Protein AF-A0A847FFH9-F1 (afdb_monomer)

Structure (mmCIF, N/CA/C/O backbone):
data_AF-A0A847FFH9-F1
#
_entry.id   AF-A0A847FFH9-F1
#
loop_
_atom_site.group_PDB
_atom_site.id
_atom_site.type_symbol
_atom_site.label_atom_id
_atom_site.label_alt_id
_atom_site.label_comp_id
_atom_site.label_asym_id
_atom_site.label_entity_id
_atom_site.label_seq_id
_atom_site.pdbx_PDB_ins_code
_atom_site.Cartn_x
_atom_site.Cartn_y
_atom_site.Cartn_z
_atom_site.occupancy
_atom_site.B_iso_or_equiv
_atom_site.auth_seq_id
_atom_site.auth_comp_id
_atom_site.auth_asym_id
_atom_site.auth_atom_id
_atom_site.pdbx_PDB_model_num
ATOM 1 N N . MET A 1 1 ? -15.392 12.540 -1.555 1.00 46.72 1 MET A N 1
ATOM 2 C CA . MET A 1 1 ? -16.182 12.536 -2.808 1.00 46.72 1 MET A CA 1
ATOM 3 C C . MET A 1 1 ? -17.490 11.805 -2.536 1.00 46.72 1 MET A C 1
ATOM 5 O O . MET A 1 1 ? -17.449 10.811 -1.827 1.00 46.72 1 MET A O 1
ATOM 9 N N . LYS A 1 2 ? -18.635 12.327 -2.992 1.00 54.41 2 LYS A N 1
ATOM 10 C CA . LYS A 1 2 ? -19.967 11.753 -2.726 1.00 54.41 2 LYS A CA 1
ATOM 11 C C . LYS A 1 2 ? -20.401 10.915 -3.940 1.00 54.41 2 LYS A C 1
ATOM 13 O O . LYS A 1 2 ? -20.231 11.375 -5.074 1.00 54.41 2 LYS A O 1
ATOM 18 N N . TYR A 1 3 ? -20.910 9.707 -3.697 1.00 59.00 3 TYR A N 1
ATOM 19 C CA . TYR A 1 3 ? -21.548 8.865 -4.717 1.00 59.00 3 TYR A CA 1
ATOM 20 C C . TYR A 1 3 ? -22.701 9.639 -5.375 1.00 59.00 3 TYR A C 1
ATOM 22 O O . TYR A 1 3 ? -23.452 10.328 -4.682 1.00 59.00 3 TYR A O 1
ATOM 30 N N . GLU A 1 4 ? -22.813 9.562 -6.700 1.00 59.12 4 GLU A N 1
ATOM 31 C CA . GLU A 1 4 ? -23.910 10.160 -7.466 1.00 59.12 4 GLU A CA 1
ATOM 32 C C . GLU A 1 4 ? -24.706 9.021 -8.093 1.00 59.12 4 GLU A C 1
ATOM 34 O O . GLU A 1 4 ? -24.249 8.409 -9.050 1.00 59.12 4 GLU A O 1
ATOM 39 N N . HIS A 1 5 ? -25.898 8.736 -7.566 1.00 58.25 5 HIS A N 1
ATOM 40 C CA . HIS A 1 5 ? -26.776 7.752 -8.187 1.00 58.25 5 HIS A CA 1
ATOM 41 C C . HIS A 1 5 ? -27.402 8.353 -9.450 1.00 58.25 5 HIS A C 1
ATOM 43 O O . HIS A 1 5 ? -28.492 8.920 -9.413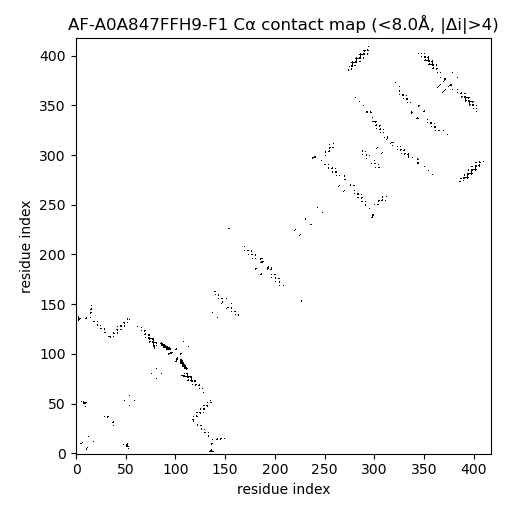 1.00 58.25 5 HIS A O 1
ATOM 49 N N . LYS A 1 6 ? -26.721 8.234 -10.587 1.00 61.19 6 LYS A N 1
ATOM 50 C CA . LYS A 1 6 ? -27.318 8.498 -11.900 1.00 61.19 6 LYS A CA 1
ATOM 51 C C . LYS A 1 6 ? -27.700 7.146 -12.468 1.00 61.19 6 LYS A C 1
ATOM 53 O O . LYS A 1 6 ? -26.821 6.320 -12.629 1.00 61.19 6 LYS A O 1
ATOM 58 N N . GLY A 1 7 ? -28.981 6.877 -12.710 1.00 62.38 7 GLY A N 1
ATOM 59 C CA . GLY A 1 7 ? -29.509 5.552 -13.084 1.00 62.38 7 GLY A CA 1
ATOM 60 C C . GLY A 1 7 ? -29.063 4.991 -14.448 1.00 62.38 7 GLY A C 1
ATOM 61 O O . GLY A 1 7 ? -29.891 4.408 -15.147 1.00 62.38 7 GLY A O 1
ATOM 62 N N . THR A 1 8 ? -27.795 5.169 -14.833 1.00 75.75 8 THR A N 1
ATOM 63 C CA . THR A 1 8 ? -27.186 4.685 -16.075 1.00 75.75 8 THR A CA 1
ATOM 64 C C . THR A 1 8 ? -26.991 3.170 -16.050 1.00 75.75 8 THR A C 1
ATOM 66 O O . THR A 1 8 ? -26.999 2.542 -14.987 1.00 75.75 8 THR A O 1
ATOM 69 N N . VAL A 1 9 ? -26.782 2.581 -17.231 1.00 74.06 9 VAL A N 1
ATOM 70 C CA . VAL A 1 9 ? -26.577 1.133 -17.426 1.00 74.06 9 VAL A CA 1
ATOM 71 C C . VAL A 1 9 ? -25.472 0.596 -16.512 1.00 74.06 9 VAL A C 1
ATOM 73 O O . VAL A 1 9 ? -25.640 -0.442 -15.878 1.00 74.06 9 VAL A O 1
ATOM 76 N N . ILE A 1 10 ? -24.386 1.355 -16.347 1.00 77.62 10 ILE A N 1
ATOM 77 C CA . ILE A 1 10 ? -23.285 0.969 -15.461 1.00 77.62 10 ILE A CA 1
ATOM 78 C C . ILE A 1 10 ? -23.703 1.017 -13.999 1.00 77.62 10 ILE A C 1
ATOM 80 O O . ILE A 1 10 ? -23.357 0.115 -13.251 1.00 77.62 10 ILE A O 1
ATOM 84 N N . HIS A 1 11 ? -24.483 2.002 -13.556 1.00 77.38 11 HIS A N 1
ATOM 85 C CA . HIS A 1 11 ? -24.909 2.056 -12.155 1.00 77.38 11 HIS A CA 1
ATOM 86 C C . HIS A 1 11 ? -25.821 0.881 -11.781 1.00 77.38 11 HIS A C 1
ATOM 88 O O . HIS A 1 11 ? -25.720 0.398 -10.657 1.00 77.38 11 HIS A O 1
ATOM 94 N N . ARG A 1 12 ? -26.608 0.362 -12.735 1.00 76.94 12 ARG A N 1
ATOM 95 C CA . ARG A 1 12 ? -27.497 -0.799 -12.548 1.00 76.94 12 ARG A CA 1
ATOM 96 C C . ARG A 1 12 ? -26.773 -2.142 -12.464 1.00 76.94 12 ARG A C 1
ATOM 98 O O . ARG A 1 12 ? -27.347 -3.091 -11.941 1.00 76.94 12 ARG A O 1
ATOM 105 N N . LEU A 1 13 ? -25.540 -2.238 -12.968 1.00 81.38 13 LEU A N 1
ATOM 106 C CA . LEU A 1 13 ? -24.780 -3.483 -12.881 1.00 81.38 13 LEU A CA 1
ATOM 107 C C . LEU A 1 13 ? -24.490 -3.852 -11.417 1.00 81.38 13 LEU A C 1
ATOM 109 O O . LEU A 1 13 ? -24.168 -2.962 -10.613 1.00 81.38 13 LEU A O 1
ATOM 113 N N . PRO A 1 14 ? -24.548 -5.152 -11.081 1.00 81.25 14 PRO A N 1
ATOM 114 C CA . PRO A 1 14 ? -24.246 -5.626 -9.741 1.00 81.25 14 PRO A CA 1
ATOM 115 C C . PRO A 1 14 ? -22.791 -5.269 -9.360 1.00 81.25 14 PRO A C 1
ATOM 117 O O . PRO A 1 14 ? -21.891 -5.319 -10.212 1.00 81.25 14 PRO A O 1
ATOM 120 N N . PRO A 1 15 ? -22.540 -4.836 -8.110 1.00 80.88 15 PRO A N 1
ATOM 121 C CA . PRO A 1 15 ? -21.226 -4.367 -7.658 1.00 80.88 15 PRO A CA 1
ATOM 122 C C . PRO A 1 15 ? -20.121 -5.422 -7.810 1.00 80.88 15 PRO A C 1
ATOM 124 O O . PRO A 1 15 ? -18.968 -5.068 -8.045 1.00 80.88 15 PRO A O 1
ATOM 127 N N . GLU A 1 16 ? -20.468 -6.704 -7.747 1.00 80.50 16 GLU A N 1
ATOM 128 C CA . GLU A 1 16 ? -19.567 -7.842 -7.916 1.00 80.50 16 GLU A CA 1
ATOM 129 C C . GLU A 1 16 ? -18.923 -7.847 -9.308 1.00 80.50 16 GLU A C 1
ATOM 131 O O . GLU A 1 16 ? -17.707 -7.990 -9.422 1.00 80.50 16 GLU A O 1
ATOM 136 N N . ILE A 1 17 ? -19.712 -7.607 -10.363 1.00 84.88 17 ILE A N 1
ATOM 137 C CA . ILE A 1 17 ? -19.217 -7.568 -11.749 1.00 84.88 17 ILE A CA 1
ATOM 138 C C . ILE A 1 17 ? -18.277 -6.378 -11.947 1.00 84.88 17 ILE A C 1
ATOM 140 O O . ILE A 1 17 ? -17.248 -6.503 -12.603 1.00 84.88 17 ILE A O 1
ATOM 144 N N . LYS A 1 18 ? -18.585 -5.227 -11.343 1.00 85.69 18 LYS A N 1
ATOM 145 C CA . LYS A 1 18 ? -17.729 -4.032 -11.419 1.00 85.69 18 LYS A CA 1
ATOM 146 C C . LYS A 1 18 ? -16.387 -4.247 -10.719 1.00 85.69 18 LYS A C 1
ATOM 148 O O . LYS A 1 18 ? -15.355 -3.815 -11.228 1.00 85.69 18 LYS A O 1
ATOM 153 N N . ILE A 1 19 ? -16.394 -4.926 -9.569 1.00 83.69 19 ILE A N 1
ATOM 154 C CA . ILE A 1 19 ? -15.174 -5.295 -8.840 1.00 83.69 19 ILE A CA 1
ATOM 155 C C . ILE A 1 19 ? -14.370 -6.327 -9.639 1.00 83.69 19 ILE A C 1
ATOM 157 O O . ILE A 1 19 ? -13.166 -6.153 -9.805 1.00 83.69 19 ILE A O 1
ATOM 161 N N . ALA A 1 20 ? -15.019 -7.353 -10.194 1.00 86.38 20 ALA A N 1
ATOM 162 C CA . ALA A 1 20 ? -14.360 -8.340 -11.047 1.00 86.38 20 ALA A CA 1
ATOM 163 C C . ALA A 1 20 ? -13.736 -7.690 -12.294 1.00 86.38 20 ALA A C 1
ATOM 165 O O . ALA A 1 20 ? -12.574 -7.945 -12.603 1.00 86.38 20 ALA A O 1
ATOM 166 N N . TYR A 1 21 ? -14.462 -6.781 -12.952 1.00 89.31 21 TYR A N 1
ATOM 167 C CA . TYR A 1 21 ? -13.961 -5.977 -14.069 1.00 89.31 21 TYR A CA 1
ATOM 168 C C . TYR A 1 21 ? -12.735 -5.148 -13.667 1.00 89.31 21 TYR A C 1
ATOM 170 O O . TYR A 1 21 ? -11.723 -5.165 -14.362 1.00 89.31 21 TYR A O 1
ATOM 178 N N . SER A 1 22 ? -12.787 -4.473 -12.515 1.00 88.00 22 SER A N 1
ATOM 179 C CA . SER A 1 22 ? -11.640 -3.738 -11.980 1.00 88.00 22 SER A CA 1
ATOM 180 C C . SER A 1 22 ? -10.420 -4.625 -11.793 1.00 88.00 22 SER A C 1
ATOM 182 O O . SER A 1 22 ? -9.322 -4.236 -12.180 1.00 88.00 22 SER A O 1
ATOM 184 N N . ILE A 1 23 ? -10.598 -5.790 -11.173 1.00 86.75 23 ILE A N 1
ATOM 185 C CA . ILE A 1 23 ? -9.509 -6.736 -10.924 1.00 86.75 23 ILE A CA 1
ATOM 186 C C . ILE A 1 23 ? -8.928 -7.219 -12.256 1.00 86.75 23 ILE A C 1
ATOM 188 O O . ILE A 1 23 ? -7.711 -7.205 -12.424 1.00 86.75 23 ILE A O 1
ATOM 192 N N . ALA A 1 24 ? -9.780 -7.559 -13.226 1.00 89.31 24 ALA A N 1
ATOM 193 C CA . ALA A 1 24 ? -9.353 -7.975 -14.557 1.00 89.31 24 ALA A CA 1
ATOM 194 C C . ALA A 1 24 ? -8.521 -6.888 -15.258 1.00 89.31 24 ALA A C 1
ATOM 196 O O . ALA A 1 24 ? -7.428 -7.172 -15.743 1.00 89.31 24 ALA A O 1
ATOM 197 N N . VAL A 1 25 ? -8.976 -5.630 -15.245 1.00 89.62 25 VAL A N 1
ATOM 198 C CA . VAL A 1 25 ? -8.216 -4.504 -15.814 1.00 89.62 25 VAL A CA 1
ATOM 199 C C . VAL A 1 25 ? -6.892 -4.303 -15.072 1.00 89.62 25 VAL A C 1
ATOM 201 O O . VAL A 1 25 ? -5.861 -4.130 -15.713 1.00 89.62 25 VAL A O 1
ATOM 204 N N . SER A 1 26 ? -6.880 -4.372 -13.736 1.00 85.94 26 SER A N 1
ATOM 205 C CA . SER A 1 26 ? -5.648 -4.251 -12.943 1.00 85.94 26 SER A CA 1
ATOM 206 C C . SER A 1 26 ? -4.620 -5.341 -13.251 1.00 85.94 26 SER A C 1
ATOM 208 O O . SER A 1 26 ? -3.426 -5.054 -13.229 1.00 85.94 26 SER A O 1
ATOM 210 N N . ILE A 1 27 ? -5.066 -6.560 -13.561 1.00 87.44 27 ILE A N 1
ATOM 211 C CA . ILE A 1 27 ? -4.196 -7.670 -13.973 1.00 87.44 27 ILE A CA 1
ATOM 212 C C . ILE A 1 27 ? -3.716 -7.487 -15.419 1.00 87.44 27 ILE A C 1
ATOM 214 O O . ILE A 1 27 ? -2.556 -7.761 -15.713 1.00 87.44 27 ILE A O 1
ATOM 218 N N . LEU A 1 28 ? -4.566 -6.980 -16.317 1.00 86.06 28 LEU A N 1
ATOM 219 C CA . LEU A 1 28 ? -4.213 -6.757 -17.723 1.00 86.06 28 LEU A CA 1
ATOM 220 C C . LEU A 1 28 ? -3.165 -5.650 -17.912 1.00 86.06 28 LEU A C 1
ATOM 222 O O . LEU A 1 28 ? -2.270 -5.806 -18.735 1.00 86.06 28 LEU A O 1
ATOM 226 N N . ILE A 1 29 ? -3.231 -4.557 -17.142 1.00 86.25 29 ILE A N 1
ATOM 227 C CA . ILE A 1 29 ? -2.310 -3.406 -17.261 1.00 86.25 29 ILE A CA 1
ATOM 228 C C . ILE A 1 29 ? -0.814 -3.805 -17.316 1.00 86.25 29 ILE A C 1
ATOM 230 O O . ILE A 1 29 ? -0.122 -3.322 -18.217 1.00 86.25 29 ILE A O 1
ATOM 234 N N . PRO A 1 30 ? -0.277 -4.635 -16.395 1.00 83.25 30 PRO A N 1
ATOM 235 C CA . PRO A 1 30 ? 1.126 -5.054 -16.439 1.00 83.25 30 PRO A CA 1
ATOM 236 C C . PRO A 1 30 ? 1.421 -6.147 -17.477 1.00 83.25 30 PRO A C 1
ATOM 238 O O . PRO A 1 30 ? 2.560 -6.241 -17.924 1.00 83.25 30 PRO A O 1
ATOM 241 N N . ILE A 1 31 ? 0.430 -6.963 -17.855 1.00 82.56 31 ILE A N 1
ATOM 242 C CA . ILE A 1 31 ? 0.604 -8.050 -18.836 1.00 82.56 31 ILE A CA 1
ATOM 243 C C . ILE A 1 31 ? 0.774 -7.481 -20.248 1.00 82.56 31 ILE A C 1
ATOM 245 O O . ILE A 1 31 ? 1.572 -7.990 -21.035 1.00 82.56 31 ILE A O 1
ATOM 249 N N . LEU A 1 32 ? 0.040 -6.414 -20.569 1.00 83.44 32 LEU A N 1
ATOM 250 C CA . LEU A 1 32 ? 0.104 -5.774 -21.877 1.00 83.44 32 LEU A CA 1
ATOM 251 C C . LEU A 1 32 ? 1.411 -4.987 -22.026 1.00 83.44 32 LEU A C 1
ATOM 253 O O . LEU A 1 32 ? 1.678 -4.018 -21.304 1.00 83.44 32 LEU A O 1
ATOM 257 N N . ASN A 1 33 ? 2.224 -5.412 -22.992 1.00 75.50 33 ASN A N 1
ATOM 258 C CA . ASN A 1 33 ? 3.529 -4.818 -23.283 1.00 75.50 33 ASN A CA 1
ATOM 259 C C . ASN A 1 33 ? 3.532 -4.010 -24.585 1.00 75.50 33 ASN A C 1
ATOM 261 O O . ASN A 1 33 ? 4.399 -3.155 -24.761 1.00 75.50 33 ASN A O 1
ATOM 265 N N . SER A 1 34 ? 2.566 -4.229 -25.486 1.00 84.12 34 SER A N 1
ATOM 266 C CA . SER A 1 34 ? 2.502 -3.463 -26.728 1.00 84.12 34 SER A CA 1
ATOM 267 C C . SER A 1 34 ? 1.751 -2.127 -26.536 1.00 84.12 34 SER A C 1
ATOM 269 O O . SER A 1 34 ? 0.703 -2.080 -25.881 1.00 84.12 34 SER A O 1
ATOM 271 N N . PRO A 1 35 ? 2.226 -1.017 -27.141 1.00 84.44 35 PRO A N 1
ATOM 272 C CA . PRO A 1 35 ? 1.537 0.276 -27.068 1.00 84.44 35 PRO A CA 1
ATOM 273 C C . PRO A 1 35 ? 0.109 0.239 -27.631 1.00 84.44 35 PRO A C 1
ATOM 275 O O . PRO A 1 35 ? -0.770 0.948 -27.146 1.00 84.44 35 PRO A O 1
ATOM 278 N N . ARG A 1 36 ? -0.128 -0.597 -28.652 1.00 89.44 36 ARG A N 1
ATOM 279 C CA . ARG A 1 36 ? -1.427 -0.726 -29.329 1.00 89.44 36 ARG A CA 1
ATOM 280 C C . ARG A 1 36 ? -2.468 -1.378 -28.419 1.00 89.44 36 ARG A C 1
ATOM 282 O O . ARG A 1 36 ? -3.571 -0.857 -28.296 1.00 89.44 36 ARG A O 1
ATOM 289 N N . GLU A 1 37 ? -2.109 -2.468 -27.743 1.00 89.12 37 GLU A N 1
ATOM 290 C CA . GLU A 1 37 ? -3.003 -3.147 -26.794 1.00 89.12 37 GLU A CA 1
ATOM 291 C C . GLU A 1 37 ? -3.334 -2.252 -25.596 1.00 89.12 37 GLU A C 1
ATOM 293 O O . GLU A 1 37 ? -4.487 -2.178 -25.178 1.00 89.12 37 GLU A O 1
ATOM 298 N N . LEU A 1 38 ? -2.346 -1.518 -25.071 1.00 89.62 38 LEU A N 1
ATOM 299 C CA . LEU A 1 38 ? -2.571 -0.571 -23.977 1.00 89.62 38 LEU A CA 1
ATOM 300 C C . LEU A 1 38 ? -3.480 0.587 -24.391 1.00 89.62 38 LEU A C 1
ATOM 302 O O . LEU A 1 38 ? -4.330 1.003 -23.606 1.00 89.62 38 LEU A O 1
ATOM 306 N N . PHE A 1 39 ? -3.342 1.086 -25.619 1.00 92.38 39 PHE A N 1
ATOM 307 C CA . PHE A 1 39 ? -4.247 2.100 -26.150 1.00 92.38 39 PHE A CA 1
ATOM 308 C C . PHE A 1 39 ? -5.687 1.578 -26.249 1.00 92.38 39 PHE A C 1
ATOM 310 O O . PHE A 1 39 ? -6.611 2.257 -25.801 1.00 92.38 39 PHE A O 1
ATOM 317 N N . LEU A 1 40 ? -5.881 0.355 -26.757 1.00 93.50 40 LEU A N 1
ATOM 318 C CA . LEU A 1 40 ? -7.197 -0.291 -26.808 1.00 93.50 40 LEU A CA 1
ATOM 319 C C . LEU A 1 40 ? -7.790 -0.492 -25.406 1.00 93.50 40 LEU A C 1
ATOM 321 O O . LEU A 1 40 ? -8.971 -0.217 -25.199 1.00 93.50 40 LEU A O 1
ATOM 325 N N . LEU A 1 41 ? -6.974 -0.899 -24.427 1.00 93.06 41 LEU A N 1
ATOM 326 C CA . LEU A 1 41 ? -7.406 -1.035 -23.036 1.00 93.06 41 LEU A CA 1
ATOM 327 C C . LEU A 1 41 ? -7.845 0.316 -22.452 1.00 93.06 41 LEU A C 1
ATOM 329 O O . LEU A 1 41 ? -8.913 0.409 -21.849 1.00 93.06 41 LEU A O 1
ATOM 333 N N . VAL A 1 42 ? -7.050 1.373 -22.644 1.00 92.94 42 VAL A N 1
ATOM 334 C CA . VAL A 1 42 ? -7.397 2.730 -22.194 1.00 92.94 42 VAL A CA 1
ATOM 335 C C . VAL A 1 42 ? -8.696 3.195 -22.847 1.00 92.94 42 VAL A C 1
ATOM 337 O O . VAL A 1 42 ? -9.574 3.697 -22.147 1.00 92.94 42 VAL A O 1
ATOM 340 N N . ALA A 1 43 ? -8.857 2.992 -24.156 1.00 92.56 43 ALA A N 1
ATOM 341 C CA . ALA A 1 43 ? -10.076 3.343 -24.877 1.00 92.56 43 ALA A CA 1
ATOM 342 C C . ALA A 1 43 ? -11.300 2.595 -24.325 1.00 92.56 43 ALA A C 1
ATOM 344 O O . ALA A 1 43 ? -12.330 3.219 -24.068 1.00 92.56 43 ALA A O 1
ATOM 345 N N . ALA A 1 44 ? -11.177 1.292 -24.055 1.00 92.44 44 ALA A N 1
ATOM 346 C CA . ALA A 1 44 ? -12.242 0.498 -23.448 1.00 92.44 44 ALA A CA 1
ATOM 347 C C . ALA A 1 44 ? -12.611 1.007 -22.042 1.00 92.44 44 ALA A C 1
ATOM 349 O O . ALA A 1 44 ? -13.788 1.201 -21.738 1.00 92.44 44 ALA A O 1
ATOM 350 N N . VAL A 1 45 ? -11.622 1.302 -21.192 1.00 91.19 45 VAL A N 1
ATOM 351 C CA . VAL A 1 45 ? -11.864 1.834 -19.840 1.00 91.19 45 VAL A CA 1
ATOM 352 C C . VAL A 1 45 ? -12.502 3.224 -19.891 1.00 91.19 45 VAL A C 1
ATOM 354 O O . VAL A 1 45 ? -13.417 3.507 -19.117 1.00 91.19 45 VAL A O 1
ATOM 357 N N . LEU A 1 46 ? -12.066 4.090 -20.807 1.00 90.31 46 LEU A N 1
ATOM 358 C CA . LEU A 1 46 ? -12.656 5.415 -21.000 1.00 90.31 46 LEU A CA 1
ATOM 359 C C . LEU A 1 46 ? -14.080 5.339 -21.555 1.00 90.31 46 LEU A C 1
ATOM 361 O O . LEU A 1 46 ? -14.914 6.144 -21.149 1.00 90.31 46 LEU A O 1
ATOM 365 N N . LEU A 1 47 ? -14.385 4.363 -22.414 1.00 89.56 47 LEU A N 1
ATOM 366 C CA . LEU A 1 47 ? -15.747 4.104 -22.881 1.00 89.56 47 LEU A CA 1
ATOM 367 C C . LEU A 1 47 ? -16.657 3.719 -21.709 1.00 89.56 47 LEU A C 1
ATOM 369 O O . LEU A 1 47 ? -17.732 4.294 -21.546 1.00 89.56 47 LEU A O 1
ATOM 373 N N . VAL A 1 48 ? -16.205 2.807 -20.844 1.00 88.06 48 VAL A N 1
ATOM 374 C CA . VAL A 1 48 ? -16.932 2.442 -19.619 1.00 88.06 48 VAL A CA 1
ATOM 375 C C . VAL A 1 48 ? -17.101 3.668 -18.715 1.00 88.06 48 VAL A C 1
ATOM 377 O O . VAL A 1 48 ? -18.192 3.930 -18.217 1.00 88.06 48 VAL A O 1
ATOM 380 N N . LEU A 1 49 ? -16.070 4.493 -18.547 1.00 87.50 49 LEU A N 1
ATOM 381 C CA . LEU A 1 49 ? -16.202 5.726 -17.779 1.00 87.50 49 LEU A CA 1
ATOM 382 C C . LEU A 1 49 ? -17.212 6.699 -18.412 1.00 87.50 49 LEU A C 1
ATOM 384 O O . LEU A 1 49 ? -17.999 7.313 -17.695 1.00 87.50 49 LEU A O 1
ATOM 388 N N . PHE A 1 50 ? -17.221 6.839 -19.735 1.00 86.00 50 PHE A N 1
ATOM 389 C CA . PHE A 1 50 ? -18.151 7.704 -20.457 1.00 86.00 50 PHE A CA 1
ATOM 390 C C . PHE A 1 50 ? -19.606 7.246 -20.280 1.00 86.00 50 PHE A C 1
ATOM 392 O O . PHE A 1 50 ? -20.476 8.058 -19.961 1.00 86.00 50 PHE A O 1
ATOM 399 N N . LEU A 1 51 ? -19.853 5.936 -20.365 1.00 85.62 51 LEU A N 1
ATOM 400 C CA . LEU A 1 51 ? -21.152 5.307 -20.095 1.00 85.62 51 LEU A CA 1
ATOM 401 C C . LEU A 1 51 ? -21.613 5.470 -18.629 1.00 85.62 51 LEU A C 1
ATOM 403 O O . LEU A 1 51 ? -22.803 5.354 -18.318 1.00 85.62 51 LEU A O 1
ATOM 407 N N . ALA A 1 52 ? -20.695 5.770 -17.703 1.00 81.38 52 ALA A N 1
ATOM 408 C CA . ALA A 1 52 ? -21.031 6.126 -16.325 1.00 81.38 52 ALA A CA 1
ATOM 409 C C . ALA A 1 52 ? -21.506 7.591 -16.191 1.00 81.38 52 ALA A C 1
ATOM 411 O O . ALA A 1 52 ? -21.913 8.004 -15.107 1.00 81.38 52 ALA A O 1
ATOM 412 N N . CYS A 1 53 ? -21.487 8.377 -17.274 1.00 80.44 53 CYS A N 1
ATOM 413 C CA . CYS A 1 53 ? -21.914 9.780 -17.351 1.00 80.44 53 CYS A CA 1
ATOM 414 C C . CYS A 1 53 ? -21.397 10.665 -16.189 1.00 80.44 53 CYS A C 1
ATOM 416 O O . CYS A 1 53 ? -22.186 11.259 -15.429 1.00 80.44 53 CYS A O 1
ATOM 418 N N . PRO A 1 54 ? -20.063 10.774 -16.020 1.00 79.75 54 PRO A N 1
ATOM 419 C CA . PRO A 1 54 ? -19.467 11.608 -14.987 1.00 79.75 54 PRO A CA 1
ATOM 420 C C . PRO A 1 54 ? -19.836 13.086 -15.181 1.00 79.75 54 PRO A C 1
ATOM 422 O O . PRO A 1 54 ? -20.007 13.578 -16.291 1.00 79.75 54 PRO A O 1
ATOM 425 N N . SER A 1 55 ? -19.956 13.826 -14.075 1.00 83.56 55 SER A N 1
ATOM 426 C CA . SER A 1 55 ? -20.178 15.280 -14.117 1.00 83.56 55 SER A CA 1
ATOM 427 C C . SER A 1 55 ? -19.036 16.004 -14.845 1.00 83.56 55 SER A C 1
ATOM 429 O O . SER A 1 55 ? -17.870 15.645 -14.672 1.00 83.56 55 SER A O 1
ATOM 431 N N . ILE A 1 56 ? -19.346 17.085 -15.571 1.00 82.31 56 ILE A N 1
ATOM 432 C CA . ILE A 1 56 ? -18.369 17.874 -16.343 1.00 82.31 56 ILE A CA 1
ATOM 433 C C . ILE A 1 56 ? -17.181 18.362 -15.497 1.00 82.31 56 ILE A C 1
ATOM 435 O O . ILE A 1 56 ? -16.049 18.408 -15.969 1.00 82.31 56 ILE A O 1
ATOM 439 N N . ARG A 1 57 ? -17.407 18.662 -14.209 1.00 82.88 57 ARG A N 1
ATOM 440 C CA . ARG A 1 57 ? -16.336 19.036 -13.268 1.00 82.88 57 ARG A CA 1
ATOM 441 C C . ARG A 1 57 ? -15.351 17.888 -13.037 1.00 82.88 57 ARG A C 1
ATOM 443 O O . ARG A 1 57 ? -14.154 18.124 -12.935 1.00 82.88 57 ARG A O 1
ATOM 450 N N . ARG A 1 58 ? -15.850 16.649 -12.963 1.00 79.81 58 ARG A N 1
ATOM 451 C CA . ARG A 1 58 ? -15.031 15.443 -12.774 1.00 79.81 58 ARG A CA 1
ATOM 452 C C . ARG A 1 58 ? -14.277 15.091 -14.050 1.00 79.81 58 ARG A C 1
ATOM 454 O O . ARG A 1 58 ? -13.122 14.712 -13.947 1.00 79.81 58 ARG A O 1
ATOM 461 N N . ILE A 1 59 ? -14.891 15.284 -15.220 1.00 85.25 59 ILE A N 1
ATOM 462 C CA . ILE A 1 59 ? -14.207 15.130 -16.512 1.00 85.25 59 ILE A CA 1
ATOM 463 C C . ILE A 1 59 ? -13.043 16.118 -16.611 1.00 85.25 59 ILE A C 1
ATOM 465 O O . ILE A 1 59 ? -11.939 15.692 -16.919 1.00 85.25 59 ILE A O 1
ATOM 469 N N . ARG A 1 60 ? -13.242 17.400 -16.261 1.00 86.38 60 ARG A N 1
ATOM 470 C CA . ARG A 1 60 ? -12.141 18.383 -16.230 1.00 86.38 60 ARG A CA 1
ATOM 471 C C . ARG A 1 60 ? -11.045 18.025 -15.225 1.00 86.38 60 ARG A C 1
ATOM 473 O O . ARG A 1 60 ? -9.866 18.176 -15.520 1.00 86.38 60 ARG A O 1
ATOM 480 N N . LEU A 1 61 ? -11.422 17.561 -14.032 1.00 86.25 61 LEU A N 1
ATOM 481 C CA . LEU A 1 61 ? -10.450 17.134 -13.022 1.00 86.25 61 LEU A CA 1
ATOM 482 C C . LEU A 1 61 ? -9.648 15.918 -13.506 1.00 86.25 61 LEU A C 1
ATOM 484 O O . LEU A 1 61 ? -8.436 15.868 -13.328 1.00 86.25 61 LEU A O 1
ATOM 488 N N . LEU A 1 62 ? -10.325 14.958 -14.136 1.00 87.38 62 LEU A N 1
ATOM 489 C CA . LEU A 1 62 ? -9.710 13.776 -14.717 1.00 87.38 62 LEU A CA 1
ATOM 490 C C . LEU A 1 62 ? -8.797 14.140 -15.885 1.00 87.38 62 LEU A C 1
ATOM 492 O O . LEU A 1 62 ? -7.678 13.653 -15.926 1.00 87.38 62 LEU A O 1
ATOM 496 N N . SER A 1 63 ? -9.234 15.001 -16.805 1.00 87.06 63 SER A N 1
ATOM 497 C CA . SER A 1 63 ? -8.415 15.427 -17.941 1.00 87.06 63 SER A CA 1
ATOM 498 C C . SER A 1 63 ? -7.169 16.169 -17.470 1.00 87.06 63 SER A C 1
ATOM 500 O O . SER A 1 63 ? -6.090 15.933 -18.000 1.00 87.06 63 SER A O 1
ATOM 502 N N . PHE A 1 64 ? -7.291 17.004 -16.432 1.00 91.19 64 PHE A N 1
ATOM 503 C CA . PHE A 1 64 ? -6.143 17.645 -15.794 1.00 91.19 64 PHE A CA 1
ATOM 504 C C . PHE A 1 64 ? -5.197 16.618 -15.154 1.00 91.19 64 PHE A C 1
ATOM 506 O O . PHE A 1 64 ? -3.992 16.678 -15.377 1.00 91.19 64 PHE A O 1
ATOM 513 N N . ALA A 1 65 ? -5.728 15.645 -14.406 1.00 87.12 65 ALA A N 1
ATOM 514 C CA . ALA A 1 65 ? -4.923 14.589 -13.790 1.00 87.12 65 ALA A CA 1
ATOM 515 C C . ALA A 1 65 ? -4.224 13.702 -14.836 1.00 87.12 65 ALA A C 1
ATOM 517 O O . ALA A 1 65 ? -3.043 13.404 -14.692 1.00 87.12 65 ALA A O 1
ATOM 518 N N . VAL A 1 66 ? -4.927 13.325 -15.907 1.00 90.38 66 VAL A N 1
ATOM 519 C CA . VAL A 1 66 ? -4.385 12.565 -17.042 1.00 90.38 66 VAL A CA 1
ATOM 520 C C . VAL A 1 66 ? -3.289 13.362 -17.737 1.00 90.38 66 VAL A C 1
ATOM 522 O O . VAL A 1 66 ? -2.202 12.831 -17.922 1.00 90.38 66 VAL A O 1
ATOM 525 N N . ALA A 1 67 ? -3.527 14.636 -18.057 1.00 90.25 67 ALA A N 1
ATOM 526 C CA . ALA A 1 67 ? -2.518 15.490 -18.676 1.00 90.25 67 ALA A CA 1
ATOM 527 C C . ALA A 1 67 ? -1.273 15.618 -17.791 1.00 90.25 67 ALA A C 1
ATOM 529 O O . ALA A 1 67 ? -0.162 15.435 -18.277 1.00 90.25 67 ALA A O 1
ATOM 530 N N . ALA A 1 68 ? -1.444 15.853 -16.486 1.00 88.94 68 ALA A N 1
ATOM 531 C CA . ALA A 1 68 ? -0.331 15.937 -15.547 1.00 88.94 68 ALA A CA 1
ATOM 532 C C . ALA A 1 68 ? 0.469 14.626 -15.486 1.00 88.94 68 ALA A C 1
ATOM 534 O O . ALA A 1 68 ? 1.696 14.654 -15.560 1.00 88.94 68 ALA A O 1
ATOM 535 N N . VAL A 1 69 ? -0.207 13.476 -15.399 1.00 85.44 69 VAL A N 1
ATOM 536 C CA . VAL A 1 69 ? 0.440 12.155 -15.377 1.00 85.44 69 VAL A CA 1
ATOM 537 C C . VAL A 1 69 ? 1.192 11.893 -16.677 1.00 85.44 69 VAL A C 1
ATOM 539 O O . VAL A 1 69 ? 2.370 11.552 -16.624 1.00 85.44 69 VAL A O 1
ATOM 542 N N . VAL A 1 70 ? 0.553 12.087 -17.832 1.00 89.88 70 VAL A N 1
ATOM 543 C CA . VAL A 1 70 ? 1.174 11.860 -19.144 1.00 89.88 70 VAL A CA 1
ATOM 544 C C . VAL A 1 70 ? 2.377 12.780 -19.322 1.00 89.88 70 VAL A C 1
ATOM 546 O O . VAL A 1 70 ? 3.459 12.295 -19.615 1.00 89.88 70 VAL A O 1
ATOM 549 N N . LEU A 1 71 ? 2.235 14.086 -19.073 1.00 87.94 71 LEU A N 1
ATOM 550 C CA . LEU A 1 71 ? 3.328 15.046 -19.250 1.00 87.94 71 LEU A CA 1
ATOM 551 C C . LEU A 1 71 ? 4.518 14.731 -18.345 1.00 87.94 71 LEU A C 1
ATOM 553 O O . LEU A 1 71 ? 5.651 14.692 -18.815 1.00 87.94 71 LEU A O 1
ATOM 557 N N . THR A 1 72 ? 4.271 14.481 -17.058 1.00 82.38 72 THR A N 1
ATOM 558 C CA . THR A 1 72 ? 5.350 14.219 -16.093 1.00 82.38 72 THR A CA 1
ATOM 559 C C . THR A 1 72 ? 6.057 12.899 -16.369 1.00 82.38 72 THR A C 1
ATOM 561 O O . THR A 1 72 ? 7.285 12.846 -16.343 1.00 82.38 72 THR A O 1
ATOM 564 N N . THR A 1 73 ? 5.311 11.837 -16.666 1.00 83.12 73 THR A N 1
ATOM 565 C CA . THR A 1 73 ? 5.889 10.503 -16.875 1.00 83.12 73 THR A CA 1
ATOM 566 C C . THR A 1 73 ? 6.541 10.375 -18.244 1.00 83.12 73 THR A C 1
ATOM 568 O O . THR A 1 73 ? 7.653 9.859 -18.322 1.00 83.12 73 THR A O 1
ATOM 571 N N . PHE A 1 74 ? 5.932 10.922 -19.298 1.00 87.31 74 PHE A N 1
ATOM 572 C CA . PHE A 1 74 ? 6.545 10.996 -20.619 1.00 87.31 74 PHE A CA 1
ATOM 573 C C . PHE A 1 74 ? 7.831 11.824 -20.587 1.00 87.31 74 PHE A C 1
ATOM 575 O O . PHE A 1 74 ? 8.868 11.320 -21.000 1.00 87.31 74 PHE A O 1
ATOM 582 N N . ALA A 1 75 ? 7.806 13.043 -20.034 1.00 82.06 75 ALA A N 1
ATOM 583 C CA . ALA A 1 75 ? 8.998 13.892 -19.971 1.00 82.06 75 ALA A CA 1
ATOM 584 C C . ALA A 1 75 ? 10.109 13.264 -19.116 1.00 82.06 75 ALA A C 1
ATOM 586 O O . ALA A 1 75 ? 11.271 13.258 -19.515 1.00 82.06 75 ALA A O 1
ATOM 587 N N . SER A 1 76 ? 9.755 12.686 -17.963 1.00 81.62 76 SER A N 1
ATOM 588 C CA . SER A 1 76 ? 10.723 12.020 -17.090 1.00 81.62 76 SER A CA 1
ATOM 589 C C . SER A 1 76 ? 11.385 10.828 -17.782 1.00 81.62 76 SER A C 1
ATOM 591 O O . SER A 1 76 ? 12.606 10.716 -17.746 1.00 81.62 76 SER A O 1
ATOM 593 N N . GLN A 1 77 ? 10.614 9.962 -18.443 1.00 83.94 77 GLN A N 1
ATOM 594 C CA . GLN A 1 77 ? 11.168 8.781 -19.110 1.00 83.94 77 GLN A CA 1
ATOM 595 C C . GLN A 1 77 ? 11.891 9.126 -20.411 1.00 83.94 77 GLN A C 1
ATOM 597 O O . GLN A 1 77 ? 12.883 8.486 -20.733 1.00 83.94 77 GLN A O 1
ATOM 602 N N . ALA A 1 78 ? 11.462 10.164 -21.127 1.00 81.62 78 ALA A N 1
ATOM 603 C CA . ALA A 1 78 ? 12.147 10.636 -22.322 1.00 81.62 78 ALA A CA 1
ATOM 604 C C . ALA A 1 78 ? 13.576 11.122 -22.016 1.00 81.62 78 ALA A C 1
ATOM 606 O O . ALA A 1 78 ? 14.471 10.913 -22.831 1.00 81.62 78 ALA A O 1
ATOM 607 N N . VAL A 1 79 ? 13.796 11.718 -20.837 1.00 77.38 79 VAL A N 1
ATOM 608 C CA . VAL A 1 79 ? 15.089 12.291 -20.423 1.00 77.38 79 VAL A CA 1
ATOM 609 C C . VAL A 1 79 ? 15.939 11.325 -19.589 1.00 77.38 79 VAL A C 1
ATOM 611 O O . VAL A 1 79 ? 17.147 11.235 -19.785 1.00 77.38 79 VAL A O 1
ATOM 614 N N . PHE A 1 80 ? 15.333 10.588 -18.655 1.00 79.62 80 PHE A N 1
ATOM 615 C CA . PHE A 1 80 ? 16.050 9.773 -17.662 1.00 79.62 80 PHE A CA 1
ATOM 616 C C . PHE A 1 80 ? 15.984 8.265 -17.936 1.00 79.62 80 PHE A C 1
ATOM 618 O O . PHE A 1 80 ? 16.117 7.459 -17.012 1.00 79.62 80 PHE A O 1
ATOM 625 N N . TYR A 1 81 ? 15.766 7.861 -19.189 1.00 77.44 81 TYR A N 1
ATOM 626 C CA . TYR A 1 81 ? 15.749 6.447 -19.558 1.00 77.44 81 TYR A CA 1
ATOM 627 C C . TYR A 1 81 ? 17.092 5.779 -19.244 1.00 77.44 81 TYR A C 1
ATOM 629 O O . TYR A 1 81 ? 18.144 6.222 -19.705 1.00 77.44 81 TYR A O 1
ATOM 637 N N . SER A 1 82 ? 17.054 4.713 -18.441 1.00 69.56 82 SER A N 1
ATOM 638 C CA . SER A 1 82 ? 18.253 4.075 -17.891 1.00 69.56 82 SER A CA 1
ATOM 639 C C . SER A 1 82 ? 18.628 2.742 -18.548 1.00 69.56 82 SER A C 1
ATOM 641 O O . SER A 1 82 ? 19.723 2.242 -18.297 1.00 69.56 82 SER A O 1
ATOM 643 N N . LEU A 1 83 ? 17.779 2.172 -19.404 1.00 71.06 83 LEU A N 1
ATOM 644 C CA . LEU A 1 83 ? 18.049 0.890 -20.065 1.00 71.06 83 LEU A CA 1
ATOM 645 C C . LEU A 1 83 ? 18.821 1.106 -21.377 1.00 71.06 83 LEU A C 1
ATOM 647 O O . LEU A 1 83 ? 18.774 2.190 -21.957 1.00 71.06 83 LEU A O 1
ATOM 651 N N . GLU A 1 84 ? 19.559 0.090 -21.816 1.00 71.06 84 GLU A N 1
ATOM 652 C CA . GLU A 1 84 ? 20.233 0.043 -23.120 1.00 71.06 84 GLU A CA 1
ATOM 653 C C . GLU A 1 84 ? 19.389 -0.808 -24.084 1.00 71.06 84 GLU A C 1
ATOM 655 O O . GLU A 1 84 ? 18.815 -1.807 -23.639 1.00 71.06 84 GLU A O 1
ATOM 660 N N . PRO A 1 85 ? 19.281 -0.466 -25.382 1.00 70.88 85 PRO A N 1
ATOM 661 C CA . PRO A 1 85 ? 19.970 0.598 -26.122 1.00 70.88 85 PRO A CA 1
ATOM 662 C C . PRO A 1 85 ? 19.357 1.997 -25.926 1.00 70.88 85 PRO A C 1
ATOM 664 O O . PRO A 1 85 ? 18.173 2.137 -25.627 1.00 70.88 85 PRO A O 1
ATOM 667 N N . ARG A 1 86 ? 20.172 3.043 -26.127 1.00 72.75 86 ARG A N 1
ATOM 668 C CA . ARG A 1 86 ? 19.762 4.453 -26.035 1.00 72.75 86 ARG A CA 1
ATOM 669 C C . ARG A 1 86 ? 20.112 5.197 -27.317 1.00 72.75 86 ARG A C 1
ATOM 671 O O . ARG A 1 86 ? 21.288 5.442 -27.575 1.00 72.75 86 ARG A O 1
ATOM 678 N N . THR A 1 87 ? 19.109 5.593 -28.096 1.00 79.56 87 THR A N 1
ATOM 679 C CA . THR A 1 87 ? 19.305 6.440 -29.278 1.00 79.56 87 THR A CA 1
ATOM 680 C C . THR A 1 87 ? 18.936 7.890 -28.943 1.00 79.56 87 THR A C 1
ATOM 682 O O . THR A 1 87 ? 17.757 8.198 -28.724 1.00 79.56 87 THR A O 1
ATOM 685 N N . PRO A 1 88 ? 19.922 8.802 -28.824 1.00 79.75 88 PRO A N 1
ATOM 686 C CA . PRO A 1 88 ? 19.646 10.207 -28.553 1.00 79.75 88 PRO A CA 1
ATOM 687 C C . PRO A 1 88 ? 19.022 10.849 -29.798 1.00 79.75 88 PRO A C 1
ATOM 689 O O . PRO A 1 88 ? 19.616 10.852 -30.872 1.00 79.75 88 PRO A O 1
ATOM 692 N N . VAL A 1 89 ? 17.810 11.383 -29.654 1.00 79.38 89 VAL A N 1
ATOM 693 C CA . VAL A 1 89 ? 17.079 12.068 -30.735 1.00 79.38 89 VAL A CA 1
ATOM 694 C C . VAL A 1 89 ? 17.341 13.569 -30.695 1.00 79.38 89 VAL A C 1
ATOM 696 O O . VAL A 1 89 ? 17.501 14.201 -31.733 1.00 79.38 89 VAL A O 1
ATOM 699 N N . PHE A 1 90 ? 17.377 14.148 -29.494 1.00 77.44 90 PHE A N 1
ATOM 700 C CA . PHE A 1 90 ? 17.543 15.585 -29.295 1.00 77.44 90 PHE A CA 1
ATOM 701 C C . PHE A 1 90 ? 18.376 15.869 -28.044 1.00 77.44 90 PHE A C 1
ATOM 703 O O . PHE A 1 90 ? 18.176 15.228 -27.012 1.00 77.44 90 PHE A O 1
ATOM 710 N N . ALA A 1 91 ? 19.290 16.835 -28.113 1.00 74.31 91 ALA A N 1
ATOM 711 C CA . ALA A 1 91 ? 20.063 17.293 -26.962 1.00 74.31 91 ALA A CA 1
ATOM 712 C C . ALA A 1 91 ? 19.378 18.517 -26.333 1.00 74.31 91 ALA A C 1
ATOM 714 O O . ALA A 1 91 ? 19.339 19.584 -26.938 1.00 74.31 91 ALA A O 1
ATOM 715 N N . LEU A 1 92 ? 18.840 18.364 -25.120 1.00 70.94 92 LEU A N 1
ATOM 716 C CA . LEU A 1 92 ? 18.283 19.471 -24.329 1.00 70.94 92 LEU A CA 1
ATOM 717 C C . LEU A 1 92 ? 19.392 20.360 -23.762 1.00 70.94 92 LEU A C 1
ATOM 719 O O . LEU A 1 92 ? 19.264 21.580 -23.749 1.00 70.94 92 LEU A O 1
ATOM 723 N N . VAL A 1 93 ? 20.479 19.742 -23.295 1.00 72.38 93 VAL A N 1
ATOM 724 C CA . VAL A 1 93 ? 21.685 20.432 -22.830 1.00 72.38 93 VAL A CA 1
ATOM 725 C C . VAL A 1 93 ? 22.882 19.735 -23.471 1.00 72.38 93 VAL A C 1
ATOM 727 O O . VAL A 1 93 ? 23.203 18.614 -23.065 1.00 72.38 93 VAL A O 1
ATOM 730 N N . PRO A 1 94 ? 23.520 20.352 -24.483 1.00 68.44 94 PRO A N 1
ATOM 731 C CA . PRO A 1 94 ? 24.747 19.833 -25.070 1.00 68.44 94 PRO A CA 1
ATOM 732 C C . PRO A 1 94 ? 25.866 19.757 -24.031 1.00 68.44 94 PRO A C 1
ATOM 734 O O . PRO A 1 94 ? 25.904 20.540 -23.079 1.00 68.44 94 PRO A O 1
ATOM 737 N N . TYR A 1 95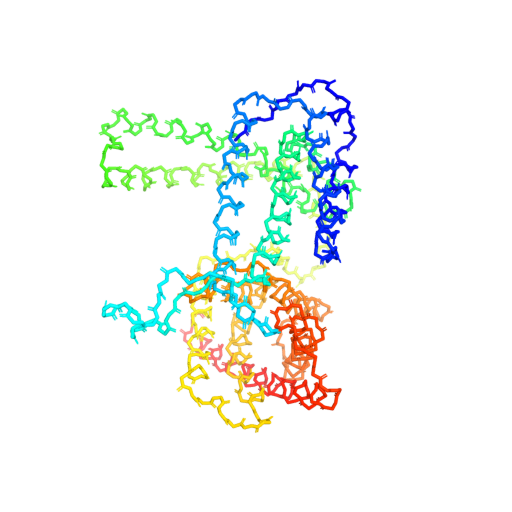 ? 26.814 18.849 -24.248 1.00 61.94 95 TYR A N 1
ATOM 738 C CA . TYR A 1 95 ? 28.003 18.721 -23.404 1.00 61.94 95 TYR A CA 1
ATOM 739 C C . TYR A 1 95 ? 28.795 20.041 -23.290 1.00 61.94 95 TYR A C 1
ATOM 741 O O . TYR A 1 95 ? 29.332 20.355 -22.227 1.00 61.94 95 TYR A O 1
ATOM 749 N N . ASP A 1 96 ? 28.774 20.854 -24.350 1.00 62.19 96 ASP A N 1
ATOM 750 C CA . ASP A 1 96 ? 29.489 22.133 -24.445 1.00 62.19 96 ASP A CA 1
ATOM 751 C C . ASP A 1 96 ? 28.796 23.305 -23.722 1.00 62.19 96 ASP A C 1
ATOM 753 O O . ASP A 1 96 ? 29.322 24.418 -23.697 1.00 62.19 96 ASP A O 1
ATOM 757 N N . PHE A 1 97 ? 27.624 23.089 -23.111 1.00 63.06 97 PHE A N 1
ATOM 758 C CA . PHE A 1 97 ? 26.915 24.146 -22.388 1.00 63.06 97 PHE A CA 1
ATOM 759 C C . PHE A 1 97 ? 27.649 24.504 -21.077 1.00 63.06 97 PHE A C 1
ATOM 761 O O . PHE A 1 97 ? 27.939 23.606 -20.272 1.00 63.06 97 PHE A O 1
ATOM 768 N N . PRO A 1 98 ? 27.947 25.792 -20.806 1.00 58.78 98 PRO A N 1
ATOM 769 C CA . PRO A 1 98 ? 28.820 26.172 -19.700 1.00 58.78 98 PRO A CA 1
ATOM 770 C C . PRO A 1 98 ? 28.242 25.771 -18.333 1.00 58.78 98 PRO A C 1
ATOM 772 O O . PRO A 1 98 ? 27.057 25.952 -18.053 1.00 58.78 98 PRO A O 1
ATOM 775 N N . VAL A 1 99 ? 29.118 25.224 -17.479 1.00 61.97 99 VAL A N 1
ATOM 776 C CA . VAL A 1 99 ? 28.882 24.703 -16.113 1.00 61.97 99 VAL A CA 1
ATOM 777 C C . VAL A 1 99 ? 27.913 23.511 -16.030 1.00 61.97 99 VAL A C 1
ATOM 779 O O . VAL A 1 99 ? 28.296 22.477 -15.489 1.00 61.97 99 VAL A O 1
ATOM 782 N N . LEU A 1 100 ? 26.699 23.598 -16.585 1.00 60.38 100 LEU A N 1
ATOM 783 C CA . LEU A 1 100 ? 25.688 22.534 -16.498 1.00 60.38 100 LEU A CA 1
ATOM 784 C C . LEU A 1 100 ? 25.996 21.315 -17.380 1.00 60.38 100 LEU A C 1
ATOM 786 O O . LEU A 1 100 ? 25.778 20.192 -16.925 1.00 60.38 100 LEU A O 1
ATOM 790 N N . GLY A 1 101 ? 26.522 21.500 -18.597 1.00 59.88 101 GLY A N 1
ATOM 791 C CA . GLY A 1 101 ? 26.831 20.396 -19.519 1.00 59.88 101 GLY A CA 1
ATOM 792 C C . GLY A 1 101 ? 27.925 19.470 -18.977 1.00 59.88 101 GLY A C 1
ATOM 793 O O . GLY A 1 101 ? 27.753 18.251 -18.948 1.00 59.88 101 GLY A O 1
ATOM 794 N N . ARG A 1 102 ? 28.994 20.053 -18.415 1.00 58.91 102 ARG A N 1
ATOM 795 C CA . ARG A 1 102 ? 30.101 19.311 -17.778 1.00 58.91 102 ARG A CA 1
ATOM 796 C C . ARG A 1 102 ? 29.715 18.617 -16.468 1.00 58.91 102 ARG A C 1
ATOM 798 O O . ARG A 1 102 ? 30.256 17.557 -16.183 1.00 58.91 102 ARG A O 1
ATOM 805 N N . PHE A 1 103 ? 28.794 19.182 -15.681 1.00 60.81 103 PHE A N 1
ATOM 806 C CA . PHE A 1 103 ? 28.343 18.565 -14.422 1.00 60.81 103 PHE A CA 1
ATOM 807 C C . PHE A 1 103 ? 27.337 17.426 -14.634 1.00 60.81 103 PHE A C 1
ATOM 809 O O . PHE A 1 103 ? 27.289 16.496 -13.835 1.00 60.81 103 PHE A O 1
ATOM 816 N N . THR A 1 104 ? 26.511 17.510 -15.683 1.00 59.91 104 THR A N 1
ATOM 817 C CA . THR A 1 104 ? 25.421 16.550 -15.942 1.00 59.91 104 THR A CA 1
ATOM 818 C C . THR A 1 104 ? 25.756 15.498 -17.000 1.00 59.91 104 THR A C 1
ATOM 820 O O . THR A 1 104 ? 25.011 14.533 -17.133 1.00 59.91 104 THR A O 1
ATOM 823 N N . GLY A 1 105 ? 26.870 15.649 -17.728 1.00 64.12 105 GLY A N 1
ATOM 824 C CA . GLY A 1 105 ? 27.261 14.742 -18.815 1.00 64.12 105 GLY A CA 1
ATOM 825 C C . GLY A 1 105 ? 26.447 14.926 -20.104 1.00 64.12 105 GLY A C 1
ATOM 826 O O . GLY A 1 105 ? 26.524 14.084 -20.993 1.00 64.12 105 GLY A O 1
ATOM 827 N N . GLY A 1 106 ? 25.688 16.024 -20.208 1.00 68.38 106 GLY A N 1
ATOM 828 C CA . GLY A 1 106 ? 24.725 16.286 -21.278 1.00 68.38 106 GLY A CA 1
ATOM 829 C C . GLY A 1 106 ? 23.352 15.659 -21.005 1.00 68.38 106 GLY A C 1
ATOM 830 O O . GLY A 1 106 ? 23.238 14.533 -20.526 1.00 68.38 106 GLY A O 1
ATOM 831 N N . ILE A 1 107 ? 22.283 16.401 -21.305 1.00 74.06 107 ILE A N 1
ATOM 832 C CA . ILE A 1 107 ? 20.898 15.932 -21.151 1.00 74.06 107 ILE A CA 1
ATOM 833 C C . ILE A 1 107 ? 20.334 15.664 -22.540 1.00 74.06 107 ILE A C 1
ATOM 835 O O . ILE A 1 107 ? 20.142 16.591 -23.330 1.00 74.06 107 ILE A O 1
ATOM 839 N N . TYR A 1 108 ? 20.035 14.398 -22.815 1.00 79.81 108 TYR A N 1
ATOM 840 C CA . TYR A 1 108 ? 19.519 13.942 -24.100 1.00 79.81 108 TYR A CA 1
ATOM 841 C C . TYR A 1 108 ? 18.120 13.354 -23.942 1.00 79.81 108 TYR A C 1
ATOM 843 O O . TYR A 1 108 ? 17.789 12.743 -22.928 1.00 79.81 108 TYR A O 1
ATOM 851 N N . VAL A 1 109 ? 17.300 13.548 -24.968 1.00 81.56 109 VAL A N 1
ATOM 852 C CA . VAL A 1 109 ? 16.004 12.897 -25.126 1.00 81.56 109 VAL A CA 1
ATOM 853 C C . VAL A 1 109 ? 16.213 11.619 -25.923 1.00 81.56 109 VAL A C 1
ATOM 855 O O . VAL A 1 109 ? 16.683 11.665 -27.062 1.00 81.56 109 VAL A O 1
ATOM 858 N N . TYR A 1 110 ? 15.843 10.487 -25.337 1.00 84.12 110 TYR A N 1
ATOM 859 C CA . TYR A 1 110 ? 16.024 9.169 -25.936 1.00 84.12 110 TYR A CA 1
ATOM 860 C C . TYR A 1 110 ? 14.751 8.691 -26.633 1.00 84.12 110 TYR A C 1
ATOM 862 O O . TYR A 1 110 ? 13.649 8.805 -26.084 1.00 84.12 110 TYR A O 1
ATOM 870 N N . ARG A 1 111 ? 14.890 8.098 -27.824 1.00 83.00 111 ARG A N 1
ATOM 871 C CA . ARG A 1 111 ? 13.756 7.542 -28.581 1.00 83.00 111 ARG A CA 1
ATOM 872 C C . ARG A 1 111 ? 13.035 6.453 -27.795 1.00 83.00 111 ARG A C 1
ATOM 874 O O . ARG A 1 111 ? 11.808 6.447 -27.709 1.00 83.00 111 ARG A O 1
ATOM 881 N N . GLU A 1 112 ? 13.805 5.546 -27.209 1.00 83.56 112 GLU A N 1
ATOM 882 C CA . GLU A 1 112 ? 13.318 4.438 -26.393 1.00 83.56 112 GLU A CA 1
ATOM 883 C C . GLU A 1 112 ? 12.649 4.964 -25.121 1.00 83.56 112 GLU A C 1
ATOM 885 O O . GLU A 1 112 ? 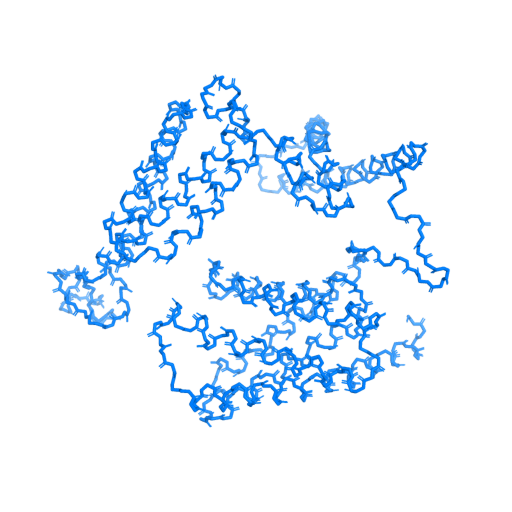11.575 4.491 -24.755 1.00 83.56 112 GLU A O 1
ATOM 890 N N . GLY A 1 113 ? 13.212 6.018 -24.520 1.00 83.75 113 GLY A N 1
ATOM 891 C CA . GLY A 1 113 ? 12.633 6.722 -23.377 1.00 83.75 113 GLY A CA 1
ATOM 892 C C . GLY A 1 113 ? 11.264 7.335 -23.670 1.00 83.75 113 GLY A C 1
ATOM 893 O O . GLY A 1 113 ? 10.359 7.235 -22.843 1.00 83.75 113 GLY A O 1
ATOM 894 N N . MET A 1 114 ? 11.064 7.908 -24.862 1.00 84.69 114 MET A N 1
ATOM 895 C CA . MET A 1 114 ? 9.756 8.425 -25.289 1.00 84.69 114 MET A CA 1
ATOM 896 C C . MET A 1 114 ? 8.722 7.307 -25.461 1.00 84.69 114 MET A C 1
ATOM 898 O O . MET A 1 114 ? 7.598 7.421 -24.970 1.00 84.69 114 MET A O 1
ATOM 902 N N . ILE A 1 115 ? 9.088 6.207 -26.128 1.00 85.75 115 ILE A N 1
ATOM 903 C CA . ILE A 1 115 ? 8.184 5.061 -26.333 1.00 85.75 115 ILE A CA 1
ATOM 904 C C . ILE A 1 115 ? 7.831 4.420 -24.987 1.00 85.75 115 ILE A C 1
ATOM 906 O O . ILE A 1 115 ? 6.662 4.146 -24.712 1.00 85.75 115 ILE A O 1
ATOM 910 N N . TYR A 1 116 ? 8.824 4.232 -24.122 1.00 84.56 116 TYR A N 1
ATOM 911 C CA . TYR A 1 116 ? 8.636 3.683 -22.785 1.00 84.56 116 TYR A CA 1
ATOM 912 C C . TYR A 1 116 ? 7.796 4.611 -21.898 1.00 84.56 116 TYR A C 1
ATOM 914 O O . TYR A 1 116 ? 6.861 4.166 -21.231 1.00 84.56 116 TYR A O 1
ATOM 922 N N . GLY A 1 117 ? 8.061 5.917 -21.952 1.00 86.69 117 GLY A N 1
ATOM 923 C CA . GLY A 1 117 ? 7.270 6.946 -21.284 1.00 86.69 117 GLY A CA 1
ATOM 924 C C . GLY A 1 117 ? 5.813 6.943 -21.726 1.00 86.69 117 GLY A C 1
ATOM 925 O O . GLY A 1 117 ? 4.923 7.041 -20.882 1.00 86.69 117 GLY A O 1
ATOM 926 N N . LEU A 1 118 ? 5.546 6.757 -23.021 1.00 88.06 118 LEU A N 1
ATOM 927 C CA . LEU A 1 118 ? 4.191 6.635 -23.558 1.00 88.06 118 LEU A CA 1
ATOM 928 C C . LEU A 1 118 ? 3.484 5.374 -23.040 1.00 88.06 118 LEU A C 1
ATOM 930 O O . LEU A 1 118 ? 2.351 5.458 -22.568 1.00 88.06 118 LEU A O 1
ATOM 934 N N . VAL A 1 119 ? 4.154 4.220 -23.076 1.00 88.25 119 VAL A N 1
ATOM 935 C CA . VAL A 1 119 ? 3.631 2.949 -22.540 1.00 88.25 119 VAL A CA 1
ATOM 936 C C . VAL A 1 119 ? 3.285 3.088 -21.057 1.00 88.25 119 VAL A C 1
ATOM 938 O O . VAL A 1 119 ? 2.181 2.737 -20.635 1.00 88.25 119 VAL A O 1
ATOM 941 N N . GLN A 1 120 ? 4.185 3.671 -20.264 1.00 87.06 120 GLN A N 1
ATOM 942 C CA . GLN A 1 120 ? 3.963 3.876 -18.837 1.00 87.06 120 GLN A CA 1
ATOM 943 C C . GLN A 1 120 ? 2.853 4.900 -18.560 1.00 87.06 120 GLN A C 1
ATOM 945 O O . GLN A 1 120 ? 2.041 4.700 -17.654 1.00 87.06 120 GLN A O 1
ATOM 950 N N . SER A 1 121 ? 2.766 5.955 -19.373 1.00 89.56 121 SER A N 1
ATOM 951 C CA . SER A 1 121 ? 1.674 6.930 -19.319 1.00 89.56 121 SER A CA 1
ATOM 952 C C . SER A 1 121 ? 0.324 6.246 -19.535 1.00 89.56 121 SER A C 1
ATOM 954 O O . SER A 1 121 ? -0.587 6.418 -18.728 1.00 89.56 121 SER A O 1
ATOM 956 N N . LEU A 1 122 ? 0.200 5.413 -20.576 1.00 89.75 122 LEU A N 1
ATOM 957 C CA . LEU A 1 122 ? -1.030 4.677 -20.882 1.00 89.75 122 LEU A CA 1
ATOM 958 C C . LEU A 1 122 ? -1.448 3.750 -19.733 1.00 89.75 122 LEU A C 1
ATOM 960 O O . LEU A 1 122 ? -2.624 3.724 -19.371 1.00 89.75 122 LEU A O 1
ATOM 964 N N . ARG A 1 123 ? -0.498 3.050 -19.100 1.00 88.38 123 ARG A N 1
ATOM 965 C CA . ARG A 1 123 ? -0.770 2.202 -17.924 1.00 88.38 123 ARG A CA 1
ATOM 966 C C . ARG A 1 123 ? -1.357 2.999 -16.761 1.00 88.38 123 ARG A C 1
ATOM 968 O O . ARG A 1 123 ? -2.347 2.583 -16.156 1.00 88.38 123 ARG A O 1
ATOM 975 N N . LEU A 1 124 ? -0.773 4.157 -16.462 1.00 87.94 124 LEU A N 1
ATOM 976 C CA . LEU A 1 124 ? -1.241 5.018 -15.377 1.00 87.94 124 LEU A CA 1
ATOM 977 C C . LEU A 1 124 ? -2.598 5.650 -15.695 1.00 87.94 124 LEU A C 1
ATOM 979 O O . LEU A 1 124 ? -3.447 5.737 -14.810 1.00 87.94 124 LEU A O 1
ATOM 983 N N . VAL A 1 125 ? -2.836 6.031 -16.952 1.00 91.25 125 VAL A N 1
ATOM 984 C CA . VAL A 1 125 ? -4.140 6.533 -17.403 1.00 91.25 125 VAL A CA 1
ATOM 985 C C . VAL A 1 125 ? -5.214 5.453 -17.283 1.00 91.25 125 VAL A C 1
ATOM 987 O O . VAL A 1 125 ? -6.279 5.739 -16.738 1.00 91.25 125 VAL A O 1
ATOM 990 N N . ALA A 1 126 ? -4.936 4.214 -17.706 1.00 90.12 126 ALA A N 1
ATOM 991 C CA . ALA A 1 126 ? -5.857 3.089 -17.538 1.00 90.12 126 ALA A CA 1
ATOM 992 C C . ALA A 1 126 ? -6.195 2.867 -16.056 1.00 90.12 126 ALA A C 1
ATOM 994 O O . ALA A 1 126 ? -7.370 2.820 -15.694 1.00 90.12 126 ALA A O 1
ATOM 995 N N . ALA A 1 127 ? -5.181 2.803 -15.186 1.00 89.81 127 ALA A N 1
ATOM 996 C CA . ALA A 1 127 ? -5.370 2.612 -13.748 1.00 89.81 127 ALA A CA 1
ATOM 997 C C . ALA A 1 127 ? -6.209 3.737 -13.121 1.00 89.81 127 ALA A C 1
ATOM 999 O O . ALA A 1 127 ? -7.140 3.479 -12.354 1.00 89.81 127 ALA A O 1
ATOM 1000 N N . LEU A 1 128 ? -5.909 4.988 -13.475 1.00 90.06 128 LEU A N 1
ATOM 1001 C CA . LEU A 1 128 ? -6.584 6.162 -12.935 1.00 90.06 128 LEU A CA 1
ATOM 1002 C C . LEU A 1 128 ? -8.038 6.248 -13.422 1.00 90.06 128 LEU A C 1
ATOM 1004 O O . LEU A 1 128 ? -8.943 6.457 -12.613 1.00 90.06 128 LEU A O 1
ATOM 1008 N N . ALA A 1 129 ? -8.288 6.033 -14.716 1.00 89.50 129 ALA A N 1
ATOM 1009 C CA . ALA A 1 129 ? -9.636 6.029 -15.280 1.00 89.50 129 ALA A CA 1
ATOM 1010 C C . ALA A 1 129 ? -10.502 4.909 -14.682 1.00 89.50 129 ALA A C 1
ATOM 1012 O O . ALA A 1 129 ? -11.668 5.131 -14.343 1.00 89.50 129 ALA A O 1
ATOM 1013 N N . MET A 1 130 ? -9.925 3.724 -14.479 1.00 89.50 130 MET A N 1
ATOM 1014 C CA . MET A 1 130 ? -10.622 2.590 -13.879 1.00 89.50 130 MET A CA 1
ATOM 1015 C C . MET A 1 130 ? -10.946 2.873 -12.396 1.00 89.50 130 MET A C 1
ATOM 1017 O O . MET A 1 130 ? -12.090 2.716 -11.963 1.00 89.50 130 MET A O 1
ATOM 1021 N N . ALA A 1 131 ? -9.994 3.415 -11.627 1.00 87.38 131 ALA A N 1
ATOM 1022 C CA . ALA A 1 131 ? -10.223 3.816 -10.236 1.00 87.38 131 ALA A CA 1
ATOM 1023 C C . ALA A 1 131 ? -11.348 4.858 -10.102 1.00 87.38 131 ALA A C 1
ATOM 1025 O O . ALA A 1 131 ? -12.226 4.730 -9.246 1.00 87.38 131 ALA A O 1
ATOM 1026 N N . VAL A 1 132 ? -11.371 5.868 -10.978 1.00 87.12 132 VAL A N 1
ATOM 1027 C CA . VAL A 1 132 ? -12.454 6.863 -11.013 1.00 87.12 132 VAL A CA 1
ATOM 1028 C C . VAL A 1 132 ? -13.790 6.206 -11.364 1.00 87.12 132 VAL A C 1
ATOM 1030 O O . VAL A 1 132 ? -14.798 6.504 -10.725 1.00 87.12 132 VAL A O 1
ATOM 1033 N N . THR A 1 133 ? -13.806 5.276 -12.320 1.00 86.50 133 THR A N 1
ATOM 1034 C CA . THR A 1 133 ? -15.015 4.531 -12.704 1.00 86.50 133 THR A CA 1
ATOM 1035 C C . THR A 1 133 ? -15.620 3.794 -11.508 1.00 86.50 133 THR A C 1
ATOM 1037 O O . THR A 1 133 ? -16.822 3.917 -11.264 1.00 86.50 133 THR A O 1
ATOM 1040 N N . LEU A 1 134 ? -14.811 3.098 -10.701 1.00 85.44 134 LEU A N 1
ATOM 1041 C CA . LEU A 1 134 ? -15.287 2.420 -9.489 1.00 85.44 134 LEU A CA 1
ATOM 1042 C C . LEU A 1 134 ? -15.880 3.383 -8.457 1.00 85.44 134 LEU A C 1
ATOM 1044 O O . LEU A 1 134 ? -16.981 3.155 -7.958 1.00 85.44 134 LEU A O 1
ATOM 1048 N N . VAL A 1 135 ? -15.169 4.472 -8.151 1.00 83.81 135 VAL A N 1
ATOM 1049 C CA . VAL A 1 135 ? -15.582 5.437 -7.117 1.00 83.81 135 VAL A CA 1
ATOM 1050 C C . VAL A 1 135 ? -16.906 6.118 -7.469 1.00 83.81 135 VAL A C 1
ATOM 1052 O O . VAL A 1 135 ? -17.678 6.485 -6.582 1.00 83.81 135 VAL A O 1
ATOM 1055 N N . ILE A 1 136 ? -17.173 6.316 -8.760 1.00 82.44 136 ILE A N 1
ATOM 1056 C CA . ILE A 1 136 ? -18.418 6.931 -9.224 1.00 82.44 136 ILE A CA 1
ATOM 1057 C C . ILE A 1 136 ? -19.554 5.905 -9.267 1.00 82.44 136 ILE A C 1
ATOM 1059 O O . ILE A 1 136 ? -20.670 6.241 -8.881 1.00 82.44 136 ILE A O 1
ATOM 1063 N N . SER A 1 137 ? -19.272 4.675 -9.700 1.00 81.25 137 SER A N 1
ATOM 1064 C CA . SER A 1 137 ? -20.297 3.676 -10.029 1.00 81.25 137 SER A CA 1
ATOM 1065 C C . SER A 1 137 ? -20.730 2.764 -8.880 1.00 81.25 137 SER A C 1
ATOM 1067 O O . SER A 1 137 ? -21.754 2.084 -9.021 1.00 81.25 137 SER A O 1
ATOM 1069 N N . ILE A 1 138 ? -19.988 2.716 -7.764 1.00 82.62 138 ILE A N 1
ATOM 1070 C CA . ILE A 1 138 ? -20.321 1.872 -6.609 1.00 82.62 138 ILE A CA 1
ATOM 1071 C C . ILE A 1 138 ? -20.498 2.713 -5.346 1.00 82.62 138 ILE A C 1
ATOM 1073 O O . ILE A 1 138 ? -19.610 3.456 -4.928 1.00 82.62 138 ILE A O 1
ATOM 1077 N N . HIS A 1 139 ? -21.651 2.560 -4.694 1.00 78.06 139 HIS A N 1
ATOM 1078 C CA . HIS A 1 139 ? -21.857 3.119 -3.364 1.00 78.06 139 HIS A CA 1
ATOM 1079 C C . HIS A 1 139 ? -21.024 2.333 -2.332 1.00 78.06 139 HIS A C 1
ATOM 1081 O O . HIS A 1 139 ? -21.046 1.100 -2.365 1.00 78.06 139 HIS A O 1
ATOM 1087 N N . PRO A 1 140 ? -20.364 2.990 -1.359 1.00 70.56 140 PRO A N 1
ATOM 1088 C CA . PRO A 1 140 ? -19.525 2.310 -0.370 1.00 70.56 140 PRO A CA 1
ATOM 1089 C C . PRO A 1 140 ? -20.228 1.165 0.371 1.00 70.56 140 PRO A C 1
ATOM 1091 O O . PRO A 1 140 ? -19.603 0.152 0.651 1.00 70.56 140 PRO A O 1
ATOM 1094 N N . ALA A 1 141 ? -21.533 1.288 0.642 1.00 70.50 141 ALA A N 1
ATOM 1095 C CA . ALA A 1 141 ? -22.313 0.219 1.277 1.00 70.50 141 ALA A CA 1
ATOM 1096 C C . ALA A 1 141 ? -22.419 -1.048 0.401 1.00 70.50 141 ALA A C 1
ATOM 1098 O O . ALA A 1 141 ? -22.211 -2.151 0.896 1.00 70.50 141 ALA A O 1
ATOM 1099 N N . HIS A 1 142 ? -22.648 -0.889 -0.907 1.00 76.12 142 HIS A N 1
ATOM 1100 C CA . HIS A 1 142 ? -22.743 -2.008 -1.850 1.00 76.12 142 HIS A CA 1
ATOM 1101 C C . HIS A 1 142 ? -21.386 -2.672 -2.118 1.00 76.12 142 HIS A C 1
ATOM 1103 O O . HIS A 1 142 ? -21.339 -3.859 -2.427 1.00 76.12 142 HIS A O 1
ATOM 1109 N N . MET A 1 143 ? -20.269 -1.945 -1.955 1.00 70.88 143 MET A N 1
ATOM 1110 C CA . MET A 1 143 ? -18.936 -2.565 -1.985 1.00 70.88 143 MET A CA 1
ATOM 1111 C C . MET A 1 143 ? -18.777 -3.597 -0.866 1.00 70.88 143 MET A C 1
ATOM 1113 O O . MET A 1 143 ? -18.193 -4.651 -1.088 1.00 70.88 143 MET A O 1
ATOM 1117 N N . VAL A 1 144 ? -19.304 -3.318 0.329 1.00 68.62 144 VAL A N 1
ATOM 1118 C CA . VAL A 1 144 ? -19.208 -4.253 1.459 1.00 68.62 144 VAL A CA 1
ATOM 1119 C C . VAL A 1 144 ? -20.096 -5.466 1.249 1.00 68.62 144 VAL A C 1
ATOM 1121 O O . VAL A 1 144 ? -19.646 -6.582 1.480 1.00 68.62 144 VAL A O 1
ATOM 1124 N N . GLU A 1 145 ? -21.319 -5.269 0.757 1.00 70.38 145 GLU A N 1
ATOM 1125 C CA . GLU A 1 145 ? -22.217 -6.372 0.391 1.00 70.38 145 GLU A CA 1
ATOM 1126 C C . GLU A 1 145 ? -21.573 -7.301 -0.645 1.00 70.38 145 GLU A C 1
ATOM 1128 O O . GLU A 1 145 ? -21.619 -8.523 -0.489 1.00 70.38 145 GLU A O 1
ATOM 1133 N N . ALA A 1 146 ? -20.898 -6.734 -1.649 1.00 72.00 146 ALA A N 1
ATOM 1134 C CA . ALA A 1 146 ? -20.140 -7.506 -2.626 1.00 72.00 146 ALA A CA 1
ATOM 1135 C C . ALA A 1 146 ? -18.985 -8.288 -1.975 1.00 72.00 146 ALA A C 1
ATOM 1137 O O . ALA A 1 146 ? -18.810 -9.468 -2.264 1.00 72.00 146 ALA A O 1
ATOM 1138 N N . LEU A 1 147 ? -18.233 -7.680 -1.048 1.00 68.44 147 LEU A N 1
ATOM 1139 C CA . LEU A 1 147 ? -17.166 -8.369 -0.305 1.00 68.44 147 LEU A CA 1
ATOM 1140 C C . LEU A 1 147 ? -17.702 -9.520 0.562 1.00 68.44 147 LEU A C 1
ATOM 1142 O O . LEU A 1 147 ? -17.081 -10.581 0.624 1.00 68.44 147 LEU A O 1
ATOM 1146 N N . VAL A 1 148 ? -18.872 -9.349 1.186 1.00 67.12 148 VAL A N 1
ATOM 1147 C CA . VAL A 1 148 ? -19.535 -10.411 1.963 1.00 67.12 148 VAL A CA 1
ATOM 1148 C C . VAL A 1 148 ? -19.934 -11.576 1.052 1.00 67.12 148 VAL A C 1
ATOM 1150 O O . VAL A 1 148 ? -19.700 -12.737 1.389 1.00 67.12 148 VAL A O 1
ATOM 1153 N N . ARG A 1 149 ? -20.501 -11.280 -0.124 1.00 70.00 149 ARG A N 1
ATOM 1154 C CA . ARG A 1 149 ? -20.902 -12.291 -1.119 1.00 70.00 149 ARG A CA 1
ATOM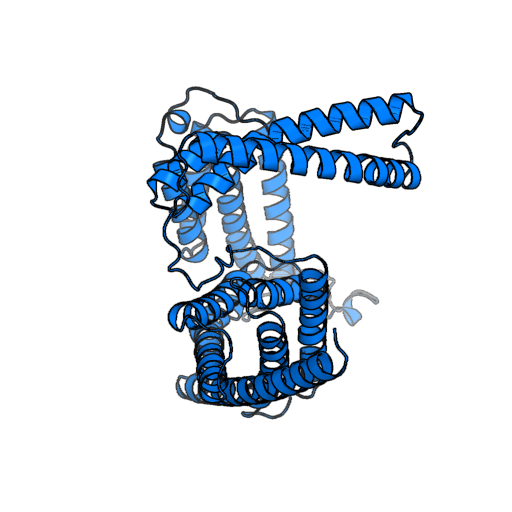 1155 C C . ARG A 1 149 ? -19.712 -13.026 -1.736 1.00 70.00 149 ARG A C 1
ATOM 1157 O O . ARG A 1 149 ? -19.826 -14.213 -2.024 1.00 70.00 149 ARG A O 1
ATOM 1164 N N . LEU A 1 150 ? -18.553 -12.372 -1.833 1.00 67.88 150 LEU A N 1
ATOM 1165 C CA . LEU A 1 150 ? -17.272 -12.976 -2.227 1.00 67.88 150 LEU A CA 1
ATOM 1166 C C . LEU A 1 150 ? -16.664 -13.909 -1.151 1.00 67.88 150 LEU A C 1
ATOM 1168 O O . LEU A 1 150 ? -15.521 -14.335 -1.285 1.00 67.88 150 LEU A O 1
ATOM 1172 N N . ARG A 1 151 ? -17.430 -14.271 -0.107 1.00 69.44 151 ARG A N 1
ATOM 1173 C CA . ARG A 1 151 ? -17.063 -15.196 0.985 1.00 69.44 151 ARG A CA 1
ATOM 1174 C C . ARG A 1 151 ? -15.891 -14.741 1.865 1.00 69.44 151 ARG A C 1
ATOM 1176 O O . ARG A 1 151 ? -15.189 -15.578 2.432 1.00 69.44 151 ARG A O 1
ATOM 1183 N N . PHE A 1 152 ? -15.699 -13.434 2.060 1.00 62.97 152 PHE A N 1
ATOM 1184 C CA . PHE A 1 152 ? -14.778 -12.959 3.100 1.00 62.97 152 PHE A CA 1
ATOM 1185 C C . PHE A 1 152 ? -15.216 -13.434 4.503 1.00 62.97 152 PHE A C 1
ATOM 1187 O O . PHE A 1 152 ? -16.421 -13.531 4.766 1.00 62.97 152 PHE A O 1
ATOM 1194 N N . PRO A 1 153 ? -14.274 -13.686 5.439 1.00 65.06 153 PRO A N 1
ATOM 1195 C CA . PRO A 1 153 ? -14.603 -14.099 6.802 1.00 65.06 153 PRO A CA 1
ATOM 1196 C C . PRO A 1 153 ? -15.623 -13.159 7.456 1.00 65.06 153 PRO A C 1
ATOM 1198 O O . PRO A 1 153 ? -15.514 -11.933 7.352 1.00 65.06 153 PRO A O 1
ATOM 1201 N N . ARG A 1 154 ? -16.616 -13.725 8.156 1.00 63.56 154 ARG A N 1
ATOM 1202 C CA . ARG A 1 154 ? -17.739 -12.963 8.740 1.00 63.56 154 ARG A CA 1
ATOM 1203 C C . ARG A 1 154 ? -17.267 -11.830 9.656 1.00 63.56 154 ARG A C 1
ATOM 1205 O O . ARG A 1 154 ? -17.810 -10.731 9.584 1.00 63.56 154 ARG A O 1
ATOM 1212 N N . SER A 1 155 ? -16.212 -12.063 10.436 1.00 65.94 155 SER A N 1
ATOM 1213 C CA . SER A 1 155 ? -15.602 -11.059 11.317 1.00 65.94 155 SER A CA 1
ATOM 1214 C C . SER A 1 155 ? -15.044 -9.861 10.544 1.00 65.94 155 SER A C 1
ATOM 1216 O O . SER A 1 155 ? -15.244 -8.718 10.943 1.00 65.94 155 SER A O 1
ATOM 1218 N N . PHE A 1 156 ? -14.405 -10.103 9.397 1.00 61.94 156 PHE A N 1
ATOM 1219 C CA . PHE A 1 156 ? -13.849 -9.044 8.554 1.00 61.94 156 PHE A CA 1
ATOM 1220 C C . PHE A 1 156 ? -14.955 -8.200 7.911 1.00 61.94 156 PHE A C 1
ATOM 1222 O O . PHE A 1 156 ? -14.935 -6.970 7.973 1.00 61.94 156 PHE A O 1
ATOM 1229 N N . SER A 1 157 ? -15.978 -8.869 7.376 1.00 63.09 157 SER A N 1
ATOM 1230 C CA . SER A 1 157 ? -17.161 -8.224 6.801 1.00 63.09 157 SER A CA 1
ATOM 1231 C C . SER A 1 157 ? -17.916 -7.371 7.827 1.00 63.09 157 SER A C 1
ATOM 1233 O O . SER A 1 157 ? -18.337 -6.253 7.522 1.00 63.09 157 SER A O 1
ATOM 1235 N N . PHE A 1 158 ? -18.046 -7.865 9.062 1.00 68.12 158 PHE A N 1
ATOM 1236 C CA . PHE A 1 158 ? -18.661 -7.135 10.170 1.00 68.12 158 PHE A CA 1
ATOM 1237 C C . PHE A 1 158 ? -17.886 -5.858 10.513 1.00 68.12 158 PHE A C 1
ATOM 1239 O O . PHE A 1 158 ? -18.486 -4.784 10.582 1.00 68.12 158 PHE A O 1
ATOM 1246 N N . VAL A 1 159 ? -16.558 -5.948 10.655 1.00 72.69 159 VAL A N 1
ATOM 1247 C CA . VAL A 1 159 ? -15.703 -4.787 10.948 1.00 72.69 159 VAL A CA 1
ATOM 1248 C C . VAL A 1 159 ? -15.833 -3.730 9.855 1.00 72.69 159 VAL A C 1
ATOM 1250 O O . VAL A 1 159 ? -16.127 -2.581 10.171 1.00 72.69 159 VAL A O 1
ATOM 1253 N N . ILE A 1 160 ? -15.714 -4.108 8.578 1.00 65.56 160 ILE A N 1
ATOM 1254 C CA . ILE A 1 160 ? -15.838 -3.161 7.458 1.00 65.56 160 ILE A CA 1
ATOM 1255 C C . ILE A 1 160 ? -17.219 -2.495 7.451 1.00 65.56 160 ILE A C 1
ATOM 1257 O O . ILE A 1 160 ? -17.316 -1.271 7.329 1.00 65.56 160 ILE A O 1
ATOM 1261 N N . THR A 1 161 ? -18.287 -3.280 7.614 1.00 68.88 161 THR A N 1
ATOM 1262 C CA . THR A 1 161 ? -19.664 -2.762 7.646 1.00 68.88 161 THR A CA 1
ATOM 1263 C C . THR A 1 161 ? -19.834 -1.730 8.760 1.00 68.88 161 THR A C 1
ATOM 1265 O O . THR A 1 161 ? -20.373 -0.642 8.535 1.00 68.88 161 THR A O 1
ATOM 1268 N N . MET A 1 162 ? -19.337 -2.043 9.959 1.00 71.06 162 MET A N 1
ATOM 1269 C CA . MET A 1 162 ? -19.405 -1.144 11.109 1.00 71.06 162 MET A CA 1
ATOM 1270 C C . MET A 1 162 ? -18.540 0.102 10.906 1.00 71.06 162 MET A C 1
ATOM 1272 O O . MET A 1 162 ? -19.002 1.206 11.183 1.00 71.06 162 MET A O 1
ATOM 1276 N N . SER A 1 163 ? -17.336 -0.026 10.345 1.00 74.19 163 SER A N 1
ATOM 1277 C CA . SER A 1 163 ? -16.466 1.113 10.035 1.00 74.19 163 SER A CA 1
ATOM 1278 C C . SER A 1 163 ? -17.119 2.099 9.064 1.00 74.19 163 SER A C 1
ATOM 1280 O O . SER A 1 163 ? -17.107 3.302 9.325 1.00 74.19 163 SER A O 1
ATOM 1282 N N . ILE A 1 164 ? -17.743 1.619 7.980 1.00 70.12 164 ILE A N 1
ATOM 1283 C CA . ILE A 1 164 ? -18.440 2.498 7.025 1.00 70.12 164 ILE A CA 1
ATOM 1284 C C . ILE A 1 164 ? -19.649 3.168 7.678 1.00 70.12 164 ILE A C 1
ATOM 1286 O O . ILE A 1 164 ? -19.883 4.354 7.446 1.00 70.12 164 ILE A O 1
ATOM 1290 N N . ARG A 1 165 ? -20.396 2.445 8.522 1.00 70.56 165 ARG A N 1
ATOM 1291 C CA . ARG A 1 165 ? -21.539 2.999 9.259 1.00 70.56 165 ARG A CA 1
ATOM 1292 C C . ARG A 1 165 ? -21.115 4.061 10.281 1.00 70.56 165 ARG A C 1
ATOM 1294 O O . ARG A 1 165 ? -21.826 5.049 10.448 1.00 70.56 165 ARG A O 1
ATOM 1301 N N . PHE A 1 166 ? -19.965 3.894 10.936 1.00 73.38 166 PHE A N 1
ATOM 1302 C CA . PHE A 1 166 ? -19.443 4.863 11.904 1.00 73.38 166 PHE A CA 1
ATOM 1303 C C . PHE A 1 166 ? -18.775 6.077 11.269 1.00 73.38 166 PHE A C 1
ATOM 1305 O O . PHE A 1 166 ? -18.765 7.144 11.878 1.00 73.38 166 PHE A O 1
ATOM 1312 N N . LEU A 1 167 ? -18.257 5.960 10.047 1.00 75.75 167 LEU A N 1
ATOM 1313 C CA . LEU A 1 167 ? -17.605 7.064 9.348 1.00 75.75 167 LEU A CA 1
ATOM 1314 C C . LEU A 1 167 ? -18.444 8.368 9.311 1.00 75.75 167 LEU A C 1
ATOM 1316 O O . LEU A 1 167 ? -17.920 9.409 9.719 1.00 75.75 167 LEU A O 1
ATOM 1320 N N . PRO A 1 168 ? -19.729 8.372 8.889 1.00 75.88 168 PRO A N 1
ATOM 1321 C CA . PRO A 1 168 ? -20.548 9.587 8.907 1.00 75.88 168 PRO A CA 1
ATOM 1322 C C . PRO A 1 168 ? -20.789 10.125 10.324 1.00 75.88 168 PRO A C 1
ATOM 1324 O O . PRO A 1 168 ? -20.774 11.341 10.516 1.00 75.88 168 PRO A O 1
ATOM 1327 N N . LEU A 1 169 ? -20.938 9.241 11.318 1.00 78.94 169 LEU A N 1
ATOM 1328 C CA . LEU A 1 169 ? -21.120 9.617 12.722 1.00 78.94 169 LEU A CA 1
ATOM 1329 C C . LEU A 1 169 ? -19.887 10.365 13.255 1.00 78.94 169 LEU A C 1
ATOM 1331 O O . LEU A 1 169 ? -20.015 11.425 13.865 1.00 78.94 169 LEU A O 1
ATOM 1335 N N . VAL A 1 170 ? -18.687 9.853 12.969 1.00 76.81 170 VAL A N 1
ATOM 1336 C CA . VAL A 1 170 ? -17.414 10.489 13.345 1.00 76.81 170 VAL A CA 1
ATOM 1337 C C . VAL A 1 170 ? -17.276 11.858 12.677 1.00 76.81 170 VAL A C 1
ATOM 1339 O O . VAL A 1 170 ? -16.875 12.825 13.329 1.00 76.81 170 VAL A O 1
ATOM 1342 N N . PHE A 1 171 ? -17.668 11.991 11.405 1.00 77.75 171 PHE A N 1
ATOM 1343 C CA . PHE A 1 171 ? -17.671 13.292 10.733 1.00 77.75 171 PHE A CA 1
ATOM 1344 C C . PHE A 1 171 ? -18.628 14.285 11.393 1.00 77.75 171 PHE A C 1
ATOM 1346 O O . PHE A 1 171 ? -18.260 15.444 11.592 1.00 77.75 171 PHE A O 1
ATOM 1353 N N . GLU A 1 172 ? -19.831 13.863 11.764 1.00 83.62 172 GLU A N 1
ATOM 1354 C CA . GLU A 1 172 ? -20.792 14.736 12.431 1.00 83.62 172 GLU A CA 1
ATOM 1355 C C . GLU A 1 172 ? -20.307 15.165 13.824 1.00 83.62 172 GLU A C 1
ATOM 1357 O O . GLU A 1 172 ? -20.332 16.352 14.156 1.00 83.62 172 GLU A O 1
ATOM 1362 N N . GLN A 1 173 ? -19.770 14.226 14.605 1.00 82.31 173 GLN A N 1
ATOM 1363 C CA . GLN A 1 173 ? -19.156 14.512 15.901 1.00 82.31 173 GLN A CA 1
ATOM 1364 C C . GLN A 1 173 ? -17.980 15.480 15.768 1.00 82.31 173 GLN A C 1
ATOM 1366 O O . GLN A 1 173 ? -17.899 16.450 16.520 1.00 82.31 173 GLN A O 1
ATOM 1371 N N . SER A 1 174 ? -17.106 15.272 14.779 1.00 79.19 174 SER A N 1
ATOM 1372 C CA . SER A 1 174 ? -15.977 16.166 14.524 1.00 79.19 174 SER A CA 1
ATOM 1373 C C . SER A 1 174 ? -16.455 17.589 14.232 1.00 79.19 174 SER A C 1
ATOM 1375 O O . SER A 1 174 ? -15.944 18.533 14.826 1.00 79.19 174 SER A O 1
ATOM 1377 N N . LYS A 1 175 ? -17.503 17.759 13.412 1.00 88.19 175 LYS A N 1
ATOM 1378 C CA . LYS A 1 175 ? -18.093 19.073 13.116 1.00 88.19 175 LYS A CA 1
ATOM 1379 C C . LYS A 1 175 ? -18.643 19.739 14.373 1.00 88.19 175 LYS A C 1
ATOM 1381 O O . LYS A 1 175 ? -18.366 20.917 14.588 1.00 88.19 175 LYS A O 1
ATOM 1386 N N . ARG A 1 176 ? -19.372 18.996 15.213 1.00 90.12 176 ARG A N 1
ATOM 1387 C CA . ARG A 1 176 ? -19.912 19.509 16.484 1.00 90.12 176 ARG A CA 1
ATOM 1388 C C . ARG A 1 176 ? -18.789 19.949 17.429 1.00 90.12 176 ARG A C 1
ATOM 1390 O O . ARG A 1 176 ? -18.860 21.039 17.989 1.00 90.12 176 ARG A O 1
ATOM 1397 N N . ILE A 1 177 ? -17.720 19.155 17.543 1.00 87.88 177 ILE A N 1
ATOM 1398 C CA . ILE A 1 177 ? -16.547 19.486 18.367 1.00 87.88 177 ILE A CA 1
ATOM 1399 C C . ILE A 1 177 ? -15.820 20.717 17.812 1.00 87.88 177 ILE A C 1
ATOM 1401 O O . ILE A 1 177 ? -15.522 21.634 18.571 1.00 87.88 177 ILE A O 1
ATOM 1405 N N . VAL A 1 178 ? -15.581 20.793 16.496 1.00 88.12 178 VAL A N 1
ATOM 1406 C CA . VAL A 1 178 ? -14.979 21.981 15.860 1.00 88.12 178 VAL A CA 1
ATOM 1407 C C . VAL A 1 178 ? -15.822 23.225 16.130 1.00 88.12 178 VAL A C 1
ATOM 1409 O O . VAL A 1 178 ? -15.267 24.275 16.447 1.00 88.12 178 VAL A O 1
ATOM 1412 N N . LEU A 1 179 ? -17.149 23.128 16.023 1.00 90.12 179 LEU A N 1
ATOM 1413 C CA . LEU A 1 179 ? -18.054 24.249 16.266 1.00 90.12 179 LEU A CA 1
ATOM 1414 C C . LEU A 1 179 ? -17.977 24.710 17.730 1.00 90.12 179 LEU A C 1
ATOM 1416 O O . LEU A 1 179 ? -17.793 25.899 17.978 1.00 90.12 179 LEU A O 1
ATOM 1420 N N . ALA A 1 180 ? -1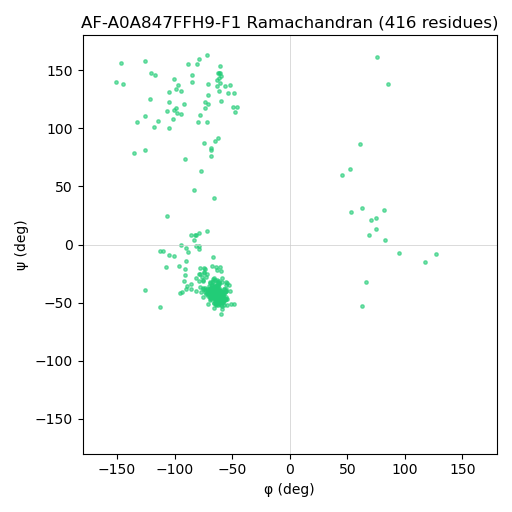7.984 23.783 18.690 1.00 91.00 180 ALA A N 1
ATOM 1421 C CA . ALA A 1 180 ? -17.785 24.093 20.107 1.00 91.00 180 ALA A CA 1
ATOM 1422 C C . ALA A 1 180 ? -16.419 24.742 20.395 1.00 91.00 180 ALA A C 1
ATOM 1424 O O . ALA A 1 180 ? -16.337 25.714 21.145 1.00 91.00 180 ALA A O 1
ATOM 1425 N N . LEU A 1 181 ? -15.343 24.258 19.767 1.00 89.00 181 LEU A N 1
ATOM 1426 C CA . LEU A 1 181 ? -14.009 24.851 19.900 1.00 89.00 181 LEU A CA 1
ATOM 1427 C C . LEU A 1 181 ? -13.940 26.265 19.307 1.00 89.00 181 LEU A C 1
ATOM 1429 O O . LEU A 1 181 ? -13.285 27.135 19.883 1.00 89.00 181 LEU A O 1
ATOM 1433 N N . ARG A 1 182 ? -14.650 26.519 18.200 1.00 88.25 182 ARG A N 1
ATOM 1434 C CA . ARG A 1 182 ? -14.775 27.862 17.613 1.00 88.25 182 ARG A CA 1
ATOM 1435 C C . ARG A 1 182 ? -15.537 28.818 18.530 1.00 88.25 182 ARG A C 1
ATOM 1437 O O . ARG A 1 182 ? -15.101 29.957 18.667 1.00 88.25 182 ARG A O 1
ATOM 1444 N N . MET A 1 183 ? -16.605 28.357 19.191 1.00 91.12 183 MET A N 1
ATOM 1445 C CA . MET A 1 183 ? -17.328 29.147 20.205 1.00 91.12 183 MET A CA 1
ATOM 1446 C C . MET A 1 183 ? -16.437 29.489 21.409 1.00 91.12 183 MET A C 1
ATOM 1448 O O . MET A 1 183 ? -16.533 30.580 21.953 1.00 91.12 183 MET A O 1
ATOM 1452 N N . ARG A 1 184 ? -15.495 28.606 21.765 1.00 87.06 184 ARG A N 1
ATOM 1453 C CA . ARG A 1 184 ? -14.459 28.844 22.792 1.00 87.06 184 ARG A CA 1
ATOM 1454 C C . ARG A 1 184 ? -13.272 29.694 22.305 1.00 87.06 184 ARG A C 1
ATOM 1456 O O . ARG A 1 184 ? -12.250 29.766 22.980 1.00 87.06 184 ARG A O 1
ATOM 1463 N N . GLY A 1 185 ? -13.363 30.299 21.120 1.00 85.56 185 GLY A N 1
ATOM 1464 C CA . GLY A 1 185 ? -12.343 31.203 20.580 1.00 85.56 185 GLY A CA 1
ATOM 1465 C C . GLY A 1 185 ? -11.151 30.528 19.887 1.00 85.56 185 GLY A C 1
ATOM 1466 O O . GLY A 1 185 ? -10.246 31.223 19.422 1.00 85.56 185 GLY A O 1
ATOM 1467 N N . ILE A 1 186 ? -11.130 29.196 19.745 1.00 82.88 186 ILE A N 1
ATOM 1468 C CA . ILE A 1 186 ? -10.047 28.491 19.042 1.00 82.88 186 ILE A CA 1
ATOM 1469 C C . ILE A 1 186 ? -10.276 28.584 17.528 1.00 82.88 186 ILE A C 1
ATOM 1471 O O . ILE A 1 186 ? -11.132 27.904 16.961 1.00 82.88 186 ILE A O 1
ATOM 1475 N N . LYS A 1 187 ? -9.488 29.430 16.853 1.00 82.94 187 LYS A N 1
ATOM 1476 C CA . LYS A 1 187 ? -9.544 29.642 15.397 1.00 82.94 187 LYS A CA 1
ATOM 1477 C C . LYS A 1 187 ? -8.369 28.950 14.696 1.00 82.94 187 LYS A C 1
ATOM 1479 O O . LYS A 1 187 ? -7.211 29.161 15.049 1.00 82.94 187 LYS A O 1
ATOM 1484 N N . ALA A 1 188 ? -8.645 28.194 13.634 1.00 74.06 188 ALA A N 1
ATOM 1485 C CA . ALA A 1 188 ? -7.632 27.551 12.789 1.00 74.06 188 ALA A CA 1
ATOM 1486 C C . ALA A 1 188 ? -7.069 28.500 11.711 1.00 74.06 188 ALA A C 1
ATOM 1488 O O . ALA A 1 188 ? -7.024 28.151 10.537 1.00 74.06 188 ALA A O 1
ATOM 1489 N N . ARG A 1 189 ? -6.698 29.729 12.097 1.00 75.25 189 ARG A N 1
ATOM 1490 C CA . ARG A 1 189 ? -6.173 30.742 11.159 1.00 75.25 189 ARG A CA 1
ATOM 1491 C C . ARG A 1 189 ? -4.645 30.696 11.023 1.00 75.25 189 ARG A C 1
ATOM 1493 O O . ARG A 1 189 ? -4.114 31.166 10.031 1.00 75.25 189 ARG A O 1
ATOM 1500 N N . SER A 1 190 ? -3.947 30.119 12.003 1.00 80.69 190 SER A N 1
ATOM 1501 C CA . SER A 1 190 ? -2.487 29.946 12.016 1.00 80.69 190 SER A CA 1
ATOM 1502 C C . SER A 1 190 ? -2.110 28.480 12.240 1.00 80.69 190 SER A C 1
ATOM 1504 O O . SER A 1 190 ? -2.898 27.726 12.814 1.00 80.69 190 SER A O 1
ATOM 1506 N N . MET A 1 191 ? -0.894 28.068 11.851 1.00 71.06 191 MET A N 1
ATOM 1507 C CA . MET A 1 191 ? -0.404 26.692 12.060 1.00 71.06 191 MET A CA 1
ATOM 1508 C C . MET A 1 191 ? -0.475 26.264 13.537 1.00 71.06 191 MET A C 1
ATOM 1510 O O . MET A 1 191 ? -0.917 25.158 13.847 1.00 71.06 191 MET A O 1
ATOM 1514 N N . ARG A 1 192 ? -0.140 27.171 14.469 1.00 76.06 192 ARG A N 1
ATOM 1515 C CA . ARG A 1 192 ? -0.270 26.933 15.921 1.00 76.06 192 ARG A CA 1
ATOM 1516 C C . ARG A 1 192 ? -1.734 26.770 16.353 1.00 76.06 192 ARG A C 1
ATOM 1518 O O . ARG A 1 192 ? -2.034 25.918 17.186 1.00 76.06 192 ARG A O 1
ATOM 1525 N N . GLY A 1 193 ? -2.650 27.556 15.780 1.00 77.88 193 GLY A N 1
ATOM 1526 C CA . GLY A 1 193 ? -4.091 27.441 16.027 1.00 77.88 193 GLY A CA 1
ATOM 1527 C C . GLY A 1 193 ? -4.690 26.145 15.473 1.00 77.88 193 GLY A C 1
ATOM 1528 O O . GLY A 1 193 ? -5.505 25.513 16.143 1.00 77.88 193 GLY A O 1
ATOM 1529 N N . ALA A 1 194 ? -4.237 25.702 14.297 1.00 75.94 194 ALA A N 1
ATOM 1530 C CA . ALA A 1 194 ? -4.630 24.430 13.697 1.00 75.94 194 ALA A CA 1
ATOM 1531 C C . ALA A 1 194 ? -4.162 23.237 14.545 1.00 75.94 194 ALA A C 1
ATOM 1533 O O . ALA A 1 194 ? -4.970 22.367 14.863 1.00 75.94 194 ALA A O 1
ATOM 1534 N N . PHE A 1 195 ? -2.904 23.235 15.001 1.00 73.56 195 PHE A N 1
ATOM 1535 C CA . PHE A 1 195 ? -2.383 22.185 15.882 1.00 73.56 195 PHE A CA 1
ATOM 1536 C C . PHE A 1 195 ? -3.148 22.114 17.210 1.00 73.56 195 PHE A C 1
ATOM 1538 O O . PHE A 1 195 ? -3.541 21.039 17.663 1.00 73.56 195 PHE A O 1
ATOM 1545 N N . ARG A 1 196 ? -3.433 23.277 17.808 1.00 78.31 196 ARG A N 1
ATOM 1546 C CA . ARG A 1 196 ? -4.235 23.381 19.032 1.00 78.31 196 ARG A CA 1
ATOM 1547 C C . ARG A 1 196 ? -5.655 22.840 18.826 1.00 78.31 196 ARG A C 1
ATOM 1549 O O . ARG A 1 196 ? -6.146 22.091 19.666 1.00 78.31 196 ARG A O 1
ATOM 1556 N N . MET A 1 197 ? -6.291 23.171 17.701 1.00 79.19 197 MET A N 1
ATOM 1557 C CA . MET A 1 197 ? -7.618 22.660 17.345 1.00 79.19 197 MET A CA 1
ATOM 1558 C C . MET A 1 197 ? -7.612 21.139 17.165 1.00 79.19 197 MET A C 1
ATOM 1560 O O . MET A 1 197 ? -8.492 20.471 17.697 1.00 79.19 197 MET A O 1
ATOM 1564 N N . ILE A 1 198 ? -6.609 20.585 16.476 1.00 76.75 198 ILE A N 1
ATOM 1565 C CA . ILE A 1 198 ? -6.462 19.135 16.290 1.00 76.75 198 ILE A CA 1
ATOM 1566 C C . ILE A 1 198 ? -6.299 18.440 17.644 1.00 76.75 198 ILE A C 1
ATOM 1568 O O . ILE A 1 198 ? -7.041 17.506 17.934 1.00 76.75 198 ILE A O 1
ATOM 1572 N N . ARG A 1 199 ? -5.399 18.929 18.509 1.00 77.94 199 ARG A N 1
ATOM 1573 C CA . ARG A 1 199 ? -5.164 18.355 19.844 1.00 77.94 199 ARG A CA 1
ATOM 1574 C C . ARG A 1 199 ? -6.442 18.297 20.684 1.00 77.94 199 ARG A C 1
ATOM 1576 O O . ARG A 1 199 ? -6.731 17.262 21.280 1.00 77.94 199 ARG A O 1
ATOM 1583 N N . PHE A 1 200 ? -7.210 19.387 20.727 1.00 81.38 200 PHE A N 1
ATOM 1584 C CA . PHE A 1 200 ? -8.442 19.444 21.521 1.00 81.38 200 PHE A CA 1
ATOM 1585 C C . PHE A 1 200 ? -9.633 18.733 20.876 1.00 81.38 200 PHE A C 1
ATOM 1587 O O . PHE A 1 200 ? -10.570 18.375 21.583 1.00 81.38 200 PHE A O 1
ATOM 1594 N N . LEU A 1 201 ? -9.607 18.505 19.563 1.00 80.75 201 LEU A N 1
ATOM 1595 C CA . LEU A 1 201 ? -10.600 17.687 18.874 1.00 80.75 201 LEU A CA 1
ATOM 1596 C C . LEU A 1 201 ? -10.344 16.193 19.069 1.00 80.75 201 LEU A C 1
ATOM 1598 O O . LEU A 1 201 ? -11.292 15.421 19.197 1.00 80.75 201 LEU A O 1
ATOM 1602 N N . PHE A 1 202 ? -9.074 15.791 19.097 1.00 74.94 202 PHE A N 1
ATOM 1603 C CA . PHE A 1 202 ? -8.673 14.391 19.061 1.00 74.94 202 PHE A CA 1
ATOM 1604 C C . PHE A 1 202 ? -9.147 13.611 20.290 1.00 74.94 202 PHE A C 1
ATOM 1606 O O . PHE A 1 202 ? -9.812 12.589 20.143 1.00 74.94 202 PHE A O 1
ATOM 1613 N N . ILE A 1 203 ? -8.870 14.114 21.499 1.00 76.50 203 ILE A N 1
ATOM 1614 C CA . ILE A 1 203 ? -9.203 13.406 22.746 1.00 76.50 203 ILE A CA 1
ATOM 1615 C C . ILE A 1 203 ? -10.721 13.151 22.860 1.00 76.50 203 ILE A C 1
ATOM 1617 O O . ILE A 1 203 ? -11.107 11.990 23.011 1.00 76.50 203 ILE A O 1
ATOM 1621 N N . PRO A 1 204 ? -11.612 14.158 22.720 1.00 78.38 204 PRO A N 1
ATOM 1622 C CA . PRO A 1 204 ? -13.054 13.923 22.794 1.00 78.38 204 PRO A CA 1
ATOM 1623 C C . PRO A 1 204 ? -13.575 13.017 21.677 1.00 78.38 204 PRO A C 1
ATOM 1625 O O . PRO A 1 204 ? -14.473 12.213 21.914 1.00 78.38 204 PRO A O 1
ATOM 1628 N N . LEU A 1 205 ? -13.020 13.122 20.464 1.00 78.19 205 LEU A N 1
ATOM 1629 C CA . LEU A 1 205 ? -13.438 12.287 19.340 1.00 78.19 205 LEU A CA 1
ATOM 1630 C C . LEU A 1 205 ? -13.100 10.811 19.585 1.00 78.19 205 LEU A C 1
ATOM 1632 O O . LEU A 1 205 ? -13.947 9.950 19.352 1.00 78.19 205 LEU A O 1
ATOM 1636 N N . VAL A 1 206 ? -11.903 10.518 20.104 1.00 72.31 206 VAL A N 1
ATOM 1637 C CA . VAL A 1 206 ? -11.482 9.152 20.453 1.00 72.31 206 VAL A CA 1
ATOM 1638 C C . VAL A 1 206 ? -12.344 8.595 21.581 1.00 72.31 206 VAL A C 1
ATOM 1640 O O . VAL A 1 206 ? -12.888 7.502 21.443 1.00 72.31 206 VAL A O 1
ATOM 1643 N N . VAL A 1 207 ? -12.546 9.355 22.663 1.00 77.69 207 VAL A N 1
ATOM 1644 C CA . VAL A 1 207 ? -13.379 8.921 23.800 1.00 77.69 207 VAL A CA 1
ATOM 1645 C C . VAL A 1 207 ? -14.817 8.630 23.359 1.00 77.69 207 VAL A C 1
ATOM 1647 O O . VAL A 1 207 ? -15.381 7.597 23.725 1.00 77.69 207 VAL A O 1
ATOM 1650 N N . ASN A 1 208 ? -15.407 9.498 22.532 1.00 77.12 208 ASN A N 1
ATOM 1651 C CA . ASN A 1 208 ? -16.755 9.291 22.000 1.00 77.12 208 ASN A CA 1
ATOM 1652 C C . ASN A 1 208 ? -16.820 8.089 21.053 1.00 77.12 208 ASN A C 1
ATOM 1654 O O . ASN A 1 208 ? -17.771 7.313 21.128 1.00 77.12 208 ASN A O 1
ATOM 1658 N N . SER A 1 209 ? -15.805 7.894 20.210 1.00 74.50 209 SER A N 1
ATOM 1659 C CA . SER A 1 209 ? -15.734 6.749 19.296 1.00 74.50 209 SER A CA 1
ATOM 1660 C C . SER A 1 209 ? -15.600 5.424 20.054 1.00 74.50 209 SER A C 1
ATOM 1662 O O . SER A 1 209 ? -16.303 4.472 19.731 1.00 74.50 209 SER A O 1
ATOM 1664 N N . LEU A 1 210 ? -14.782 5.371 21.113 1.00 73.69 210 LEU A N 1
ATOM 1665 C CA . LEU A 1 210 ? -14.645 4.193 21.981 1.00 73.69 210 LEU A CA 1
ATOM 1666 C C . LEU A 1 210 ? -15.950 3.866 22.710 1.00 73.69 210 LEU A C 1
ATOM 1668 O O . LEU A 1 210 ? -16.357 2.706 22.774 1.00 73.69 210 LEU A O 1
ATOM 1672 N N . ARG A 1 211 ? -16.646 4.889 23.221 1.00 79.19 211 ARG A N 1
ATOM 1673 C CA . ARG A 1 211 ? -17.960 4.713 23.851 1.00 79.19 211 ARG A CA 1
ATOM 1674 C C . ARG A 1 211 ? -18.978 4.139 22.863 1.00 79.19 211 ARG A C 1
ATOM 1676 O O . ARG A 1 211 ? -19.687 3.198 23.203 1.00 79.19 211 ARG A O 1
ATOM 1683 N N . GLN A 1 212 ? -19.027 4.678 21.646 1.00 76.38 212 GLN A N 1
ATOM 1684 C CA . GLN A 1 212 ? -19.922 4.210 20.583 1.00 76.38 212 GLN A CA 1
ATOM 1685 C C . GLN A 1 212 ? -19.597 2.779 20.146 1.00 76.38 212 GLN A C 1
ATOM 1687 O O . GLN A 1 212 ? -20.506 1.965 20.004 1.00 76.38 212 GLN A O 1
ATOM 1692 N N . ALA A 1 213 ? -18.312 2.442 20.016 1.00 74.44 213 ALA A N 1
ATOM 1693 C CA . ALA A 1 213 ? -17.875 1.081 19.726 1.00 74.44 213 ALA A CA 1
ATOM 1694 C C . ALA A 1 213 ? -18.326 0.096 20.817 1.00 74.44 213 ALA A C 1
ATOM 1696 O O . ALA A 1 213 ? -18.858 -0.961 20.491 1.00 74.44 213 ALA A O 1
ATOM 1697 N N . LYS A 1 214 ? -18.198 0.463 22.101 1.00 76.88 214 LYS A N 1
ATOM 1698 C CA . LYS A 1 214 ? -18.643 -0.368 23.233 1.00 76.88 214 LYS A CA 1
ATOM 1699 C C . LYS A 1 214 ? -20.158 -0.601 23.223 1.00 76.88 214 LYS 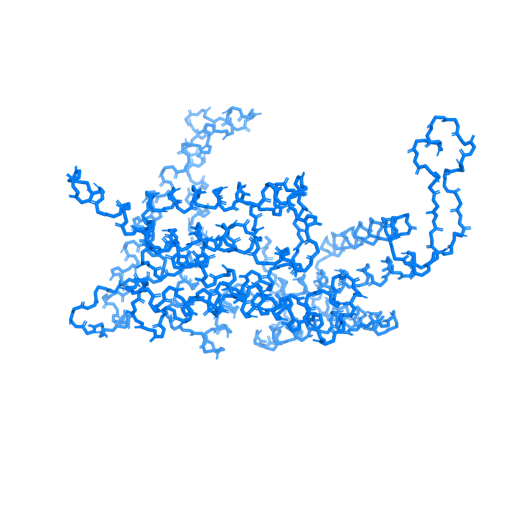A C 1
ATOM 1701 O O . LYS A 1 214 ? -20.602 -1.731 23.384 1.00 76.88 214 LYS A O 1
ATOM 1706 N N . ILE A 1 215 ? -20.949 0.450 22.991 1.00 83.62 215 ILE A N 1
ATOM 1707 C CA . ILE A 1 215 ? -22.416 0.347 22.885 1.00 83.62 215 ILE A CA 1
ATOM 1708 C C . ILE A 1 215 ? -22.806 -0.558 21.712 1.00 83.62 215 ILE A C 1
ATOM 1710 O O . ILE A 1 215 ? -23.678 -1.412 21.847 1.00 83.62 215 ILE A O 1
ATOM 1714 N N . ALA A 1 216 ? -22.146 -0.399 20.566 1.00 76.12 216 ALA A N 1
ATOM 1715 C CA . ALA A 1 216 ? -22.430 -1.199 19.386 1.00 76.12 216 ALA A CA 1
ATOM 1716 C C . ALA A 1 216 ? -22.004 -2.666 19.529 1.00 76.12 216 ALA A C 1
ATOM 1718 O O . ALA A 1 216 ? -22.688 -3.536 18.997 1.00 76.12 216 ALA A O 1
ATOM 1719 N N . ALA A 1 217 ? -20.921 -2.943 20.260 1.00 76.44 217 ALA A N 1
ATOM 1720 C CA . ALA A 1 217 ? -20.510 -4.298 20.611 1.00 76.44 217 ALA A CA 1
ATOM 1721 C C . ALA A 1 217 ? -21.557 -4.978 21.509 1.00 76.44 217 ALA A C 1
ATOM 1723 O O . ALA A 1 217 ? -22.070 -6.030 21.141 1.00 76.44 217 ALA A O 1
ATOM 1724 N N . PHE A 1 218 ? -21.987 -4.327 22.597 1.00 78.12 218 PHE A N 1
ATOM 1725 C CA . PHE A 1 218 ? -23.050 -4.857 23.463 1.00 78.12 218 PHE A CA 1
ATOM 1726 C C . PHE A 1 218 ? -24.381 -5.059 22.723 1.00 78.12 218 PHE A C 1
ATOM 1728 O O . PHE A 1 218 ? -25.078 -6.056 22.918 1.00 78.12 218 PHE A O 1
ATOM 1735 N N . ALA A 1 219 ? -24.741 -4.138 21.827 1.00 81.69 219 ALA A N 1
ATOM 1736 C CA . ALA A 1 219 ? -25.935 -4.283 20.999 1.00 81.69 219 ALA A CA 1
ATOM 1737 C C . ALA A 1 219 ? -25.818 -5.444 19.992 1.00 81.69 219 ALA A C 1
ATOM 1739 O O . ALA A 1 219 ? -26.820 -6.069 19.651 1.00 81.69 219 ALA A O 1
ATOM 1740 N N . ALA A 1 220 ? -24.612 -5.745 19.504 1.00 78.06 220 ALA A N 1
ATOM 1741 C CA . ALA A 1 220 ? -24.373 -6.891 18.632 1.00 78.06 220 ALA A CA 1
ATOM 1742 C C . ALA A 1 220 ? -24.446 -8.214 19.414 1.00 78.06 220 ALA A C 1
ATOM 1744 O O . ALA A 1 220 ? -25.099 -9.153 18.958 1.00 78.06 220 ALA A O 1
ATOM 1745 N N . GLU A 1 221 ? -23.858 -8.268 20.611 1.00 77.69 221 GLU A N 1
ATOM 1746 C CA . GLU A 1 221 ? -23.899 -9.436 21.502 1.00 77.69 221 GLU A CA 1
ATOM 1747 C C . GLU A 1 221 ? -25.333 -9.795 21.918 1.00 77.69 221 GLU A C 1
ATOM 1749 O O . GLU A 1 221 ? -25.739 -10.951 21.806 1.00 77.69 221 GLU A O 1
ATOM 1754 N N . THR A 1 222 ? -26.136 -8.800 22.310 1.00 83.00 222 THR A N 1
ATOM 1755 C CA . THR A 1 222 ? -27.550 -9.002 22.693 1.00 83.00 222 THR A CA 1
ATOM 1756 C C . THR A 1 222 ? -28.431 -9.455 21.528 1.00 83.00 222 THR A C 1
ATOM 1758 O O . THR A 1 222 ? -29.387 -10.196 21.734 1.00 83.00 222 THR A O 1
ATOM 1761 N N . ARG A 1 223 ? -28.093 -9.078 20.287 1.00 76.69 223 ARG A N 1
ATOM 1762 C CA . ARG A 1 223 ? -28.773 -9.537 19.060 1.00 76.69 223 ARG A CA 1
ATOM 1763 C C . ARG A 1 223 ? -28.292 -10.904 18.565 1.00 76.69 223 ARG A C 1
ATOM 1765 O O . ARG A 1 223 ? -28.660 -11.314 17.467 1.00 76.69 223 ARG A O 1
ATOM 1772 N N . GLY A 1 224 ? -27.466 -11.603 19.342 1.00 65.31 224 GLY A N 1
ATOM 1773 C CA . GLY A 1 224 ? -26.997 -12.939 18.995 1.00 65.31 224 GLY A CA 1
ATOM 1774 C C . GLY A 1 224 ? -25.939 -12.956 17.894 1.00 65.31 224 GLY A C 1
ATOM 1775 O O . GLY A 1 224 ? -25.765 -13.992 17.252 1.00 65.31 224 GLY A O 1
ATOM 1776 N N . ALA A 1 225 ? -25.206 -11.854 17.675 1.00 60.69 225 ALA A N 1
ATOM 1777 C CA . ALA A 1 225 ? -24.006 -11.864 16.841 1.00 60.69 225 ALA A CA 1
ATOM 1778 C C . ALA A 1 225 ? -22.905 -12.666 17.554 1.00 60.69 225 ALA A C 1
ATOM 1780 O O . ALA A 1 225 ? -21.976 -12.118 18.140 1.00 60.69 225 ALA A O 1
ATOM 1781 N N . ALA A 1 226 ? -23.032 -13.992 17.531 1.00 54.31 226 ALA A N 1
ATOM 1782 C CA . ALA A 1 226 ? -21.987 -14.921 17.911 1.00 54.31 226 ALA A CA 1
ATOM 1783 C C . ALA A 1 226 ? -20.877 -14.829 16.857 1.00 54.31 226 ALA A C 1
ATOM 1785 O O . ALA A 1 226 ? -20.827 -15.605 15.902 1.00 54.31 226 ALA A O 1
ATOM 1786 N N . LEU A 1 227 ? -20.013 -13.825 16.996 1.00 55.97 227 LEU A N 1
ATOM 1787 C CA . LEU A 1 227 ? -18.708 -13.809 16.354 1.00 55.97 227 LEU A CA 1
ATOM 1788 C C . LEU A 1 227 ? -17.884 -14.913 17.025 1.00 55.97 227 LEU A C 1
ATOM 1790 O O . LEU A 1 227 ? -17.162 -14.660 17.976 1.00 55.97 227 LEU A O 1
ATOM 1794 N N . ASP A 1 228 ? -18.089 -16.138 16.543 1.00 50.34 228 ASP A N 1
ATOM 1795 C CA . ASP A 1 228 ? -17.365 -17.356 16.907 1.00 50.34 228 ASP A CA 1
ATOM 1796 C C . ASP A 1 228 ? -17.480 -17.757 18.392 1.00 50.34 228 ASP A C 1
ATOM 1798 O O . ASP A 1 228 ? -16.675 -17.392 19.246 1.00 50.34 228 ASP A O 1
ATOM 1802 N N . LYS A 1 229 ? -18.535 -18.513 18.721 1.00 44.62 229 LYS A N 1
ATOM 1803 C CA . LYS A 1 229 ? -18.868 -18.899 20.102 1.00 44.62 229 LYS A CA 1
ATOM 1804 C C . LYS A 1 229 ? -18.085 -20.092 20.663 1.00 44.62 229 LYS A C 1
ATOM 1806 O O . LYS A 1 229 ? -18.408 -20.497 21.768 1.00 44.62 229 LYS A O 1
ATOM 1811 N N . ASN A 1 230 ? -17.059 -20.613 19.984 1.00 38.09 230 ASN A N 1
ATOM 1812 C CA . ASN A 1 230 ? -16.216 -21.684 20.534 1.00 38.09 230 ASN A CA 1
ATOM 1813 C C . ASN A 1 230 ? -14.711 -21.440 20.299 1.00 38.09 230 ASN A C 1
ATOM 1815 O O . ASN A 1 230 ? -14.107 -22.100 19.452 1.00 38.09 230 ASN A O 1
ATOM 1819 N N . PRO A 1 231 ? -14.036 -20.575 21.075 1.00 42.19 231 PRO A N 1
ATOM 1820 C CA . PRO A 1 231 ? -12.641 -20.835 21.385 1.00 42.19 231 PRO A CA 1
ATOM 1821 C C . PRO A 1 231 ? -12.609 -21.997 22.398 1.00 42.19 231 PRO A C 1
ATOM 1823 O O . PRO A 1 231 ? -13.244 -21.880 23.446 1.00 42.19 231 PRO A O 1
ATOM 1826 N N . PRO A 1 232 ? -11.922 -23.124 22.130 1.00 39.66 232 PRO A N 1
ATOM 1827 C CA . PRO A 1 232 ? -11.760 -24.168 23.137 1.00 39.66 232 PRO A CA 1
ATOM 1828 C C . PRO A 1 232 ? -11.169 -23.555 24.413 1.00 39.66 232 PRO A C 1
ATOM 1830 O O . PRO A 1 232 ? -10.185 -22.803 24.347 1.00 39.66 232 PRO A O 1
ATOM 1833 N N . GLU A 1 233 ? -11.804 -23.848 25.552 1.00 38.66 233 GLU A N 1
ATOM 1834 C CA . GLU A 1 233 ? -11.361 -23.432 26.882 1.00 38.66 233 GLU A CA 1
ATOM 1835 C C . GLU A 1 233 ? -9.857 -23.701 27.026 1.00 38.66 233 GLU A C 1
ATOM 1837 O O . GLU A 1 233 ? -9.380 -24.822 26.863 1.00 38.66 233 GLU A O 1
ATOM 1842 N N . GLY A 1 234 ? -9.093 -22.625 27.235 1.00 40.03 234 GLY A N 1
ATOM 1843 C CA . GLY A 1 234 ? -7.628 -22.651 27.300 1.00 40.03 234 GLY A CA 1
ATOM 1844 C C . GLY A 1 234 ? -6.914 -21.837 26.217 1.00 40.03 234 GLY A C 1
ATOM 1845 O O . GLY A 1 234 ? -5.743 -21.497 26.388 1.00 40.03 234 GLY A O 1
ATOM 1846 N N . ARG A 1 235 ? -7.592 -21.423 25.137 1.00 40.09 235 ARG A N 1
ATOM 1847 C CA . ARG A 1 235 ? -7.040 -20.453 24.175 1.00 40.09 235 ARG A CA 1
ATOM 1848 C C . ARG A 1 235 ? -7.697 -19.093 24.361 1.00 40.09 235 ARG A C 1
ATOM 1850 O O . ARG A 1 235 ? -8.781 -18.842 23.845 1.00 40.09 235 ARG A O 1
ATOM 1857 N N . ARG A 1 236 ? -7.001 -18.181 25.056 1.00 38.31 236 ARG A N 1
ATOM 1858 C CA . ARG A 1 236 ? -7.280 -16.738 24.966 1.00 38.31 236 ARG A CA 1
ATOM 1859 C C . ARG A 1 236 ? -7.388 -16.392 23.484 1.00 38.31 236 ARG A C 1
ATOM 1861 O O . ARG A 1 236 ? -6.406 -16.529 22.755 1.00 38.31 236 ARG A O 1
ATOM 1868 N N . ALA A 1 237 ? -8.578 -15.999 23.042 1.00 38.75 237 ALA A N 1
ATOM 1869 C CA . ALA A 1 237 ? -8.803 -15.517 21.694 1.00 38.75 237 ALA A CA 1
ATOM 1870 C C . ALA A 1 237 ? -7.970 -14.242 21.504 1.00 38.75 237 ALA A C 1
ATOM 1872 O O . ALA A 1 237 ? -8.395 -13.134 21.833 1.00 38.75 237 ALA A O 1
ATOM 1873 N N . ASN A 1 238 ? -6.743 -14.407 21.009 1.00 41.19 238 ASN A N 1
ATOM 1874 C CA . ASN A 1 238 ? -5.970 -13.325 20.431 1.00 41.19 238 ASN A CA 1
ATOM 1875 C C . ASN A 1 238 ? -6.735 -12.895 19.183 1.00 41.19 238 ASN A C 1
ATOM 1877 O O . ASN A 1 238 ? -6.529 -13.440 18.099 1.00 41.19 238 ASN A O 1
ATOM 1881 N N . GLY A 1 239 ? -7.669 -11.959 19.353 1.00 45.41 239 GLY A N 1
ATOM 1882 C CA . GLY A 1 239 ? -8.280 -11.273 18.228 1.00 45.41 239 GLY A CA 1
ATOM 1883 C C . GLY A 1 239 ? -7.171 -10.802 17.293 1.00 45.41 239 GLY A C 1
ATOM 1884 O O . GLY A 1 239 ? -6.182 -10.214 17.745 1.00 45.41 239 GLY A O 1
ATOM 1885 N N . PHE A 1 240 ? -7.318 -11.098 16.001 1.00 44.56 240 PHE A N 1
ATOM 1886 C CA . PHE A 1 240 ? -6.505 -10.477 14.962 1.00 44.56 240 PHE A CA 1
ATOM 1887 C C . PHE A 1 240 ? -6.544 -8.961 15.219 1.00 44.56 240 PHE A C 1
ATOM 1889 O O . PHE A 1 240 ? -7.628 -8.380 15.200 1.00 44.56 240 PHE A O 1
ATOM 1896 N N . PHE A 1 241 ? -5.384 -8.349 15.495 1.00 52.25 241 PHE A N 1
ATOM 1897 C CA . PHE A 1 241 ? -5.202 -6.908 15.758 1.00 52.25 241 PHE A CA 1
ATOM 1898 C C . PHE A 1 241 ? -5.497 -6.351 17.170 1.00 52.25 241 PHE A C 1
ATOM 1900 O O . PHE A 1 241 ? -5.779 -5.162 17.298 1.00 52.25 241 PHE A O 1
ATOM 1907 N N . ASN A 1 242 ? -5.341 -7.121 18.252 1.00 62.91 242 ASN A N 1
ATOM 1908 C CA . ASN A 1 242 ? -5.344 -6.555 19.618 1.00 62.91 242 ASN A CA 1
ATOM 1909 C C . ASN A 1 242 ? -3.929 -6.176 20.107 1.00 62.91 242 ASN A C 1
ATOM 1911 O O . ASN A 1 242 ? -3.360 -6.860 20.966 1.00 62.91 242 ASN A O 1
ATOM 1915 N N . PHE A 1 243 ? -3.364 -5.087 19.570 1.00 73.19 243 PHE A N 1
ATOM 1916 C CA . PHE A 1 243 ? -2.080 -4.532 20.028 1.00 73.19 243 PHE A CA 1
ATOM 1917 C C . PHE A 1 243 ? -2.276 -3.421 21.065 1.00 73.19 243 PHE A C 1
ATOM 1919 O O . PHE A 1 243 ? -3.067 -2.501 20.862 1.00 73.19 243 PHE A O 1
ATOM 1926 N N . ASN A 1 244 ? -1.540 -3.495 22.171 1.00 79.56 244 ASN A N 1
ATOM 1927 C CA . ASN A 1 244 ? -1.501 -2.434 23.178 1.00 79.56 244 ASN A CA 1
ATOM 1928 C C . ASN A 1 244 ? -0.580 -1.281 22.721 1.00 79.56 244 ASN A C 1
ATOM 1930 O O . ASN A 1 244 ? 0.307 -1.484 21.893 1.00 79.56 244 ASN A O 1
ATOM 1934 N N . THR A 1 245 ? -0.726 -0.077 23.283 1.00 74.44 245 THR A N 1
ATOM 1935 C CA . THR A 1 245 ? 0.108 1.091 22.925 1.00 74.44 245 THR A CA 1
ATOM 1936 C C . THR A 1 245 ? 1.599 0.807 23.111 1.00 74.44 245 THR A C 1
ATOM 1938 O O . THR A 1 245 ? 2.408 1.180 22.267 1.00 74.44 245 THR A O 1
ATOM 1941 N N . PHE A 1 246 ? 1.964 0.095 24.182 1.00 74.12 246 PHE A N 1
ATOM 1942 C CA . PHE A 1 246 ? 3.344 -0.326 24.430 1.00 74.12 246 PHE A CA 1
ATOM 1943 C C . PHE A 1 246 ? 3.857 -1.277 23.341 1.00 74.12 246 PHE A C 1
ATOM 1945 O O . PHE A 1 246 ? 4.938 -1.068 22.803 1.00 74.12 246 PHE A O 1
ATOM 1952 N N . GLU A 1 247 ? 3.046 -2.258 22.938 1.00 79.31 247 GLU A N 1
ATOM 1953 C CA . GLU A 1 247 ? 3.394 -3.202 21.870 1.00 79.31 247 GLU A CA 1
ATOM 1954 C C . GLU A 1 247 ? 3.560 -2.492 20.524 1.00 79.31 247 GLU A C 1
ATOM 1956 O O . GLU A 1 247 ? 4.470 -2.818 19.770 1.00 79.31 247 GLU A O 1
ATOM 1961 N N . LEU A 1 248 ? 2.738 -1.477 20.238 1.00 79.69 248 LEU A N 1
ATOM 1962 C CA . LEU A 1 248 ? 2.875 -0.666 19.030 1.00 79.69 248 LEU A CA 1
ATOM 1963 C C . LEU A 1 248 ? 4.180 0.148 19.026 1.00 79.69 248 LEU A C 1
ATOM 1965 O O . LEU A 1 248 ? 4.838 0.244 17.991 1.00 79.69 248 LEU A O 1
ATOM 1969 N N . ILE A 1 249 ? 4.582 0.696 20.178 1.00 79.06 249 ILE A N 1
ATOM 1970 C CA . ILE A 1 249 ? 5.872 1.387 20.339 1.00 79.06 249 ILE A CA 1
ATOM 1971 C C . ILE A 1 249 ? 7.027 0.404 20.129 1.00 79.06 249 ILE A C 1
ATOM 1973 O O . ILE A 1 249 ? 7.971 0.714 19.404 1.00 79.06 249 ILE A O 1
ATOM 1977 N N . THR A 1 250 ? 6.941 -0.799 20.700 1.00 78.56 250 THR A N 1
ATOM 1978 C CA . THR A 1 250 ? 7.935 -1.857 20.490 1.00 78.56 250 THR A CA 1
ATOM 1979 C C . THR A 1 250 ? 8.015 -2.255 19.014 1.00 78.56 250 THR A C 1
ATOM 1981 O O . THR A 1 250 ? 9.111 -2.337 18.468 1.00 78.56 250 THR A O 1
ATOM 1984 N N . ILE A 1 251 ? 6.882 -2.421 18.325 1.00 85.94 251 ILE A N 1
ATOM 1985 C CA . ILE A 1 251 ? 6.839 -2.690 16.878 1.00 85.94 251 ILE A CA 1
ATOM 1986 C C . ILE A 1 251 ? 7.538 -1.573 16.095 1.00 85.94 251 ILE A C 1
ATOM 1988 O O . ILE A 1 251 ? 8.389 -1.860 15.254 1.00 85.94 251 ILE A O 1
ATOM 1992 N N . ALA A 1 252 ? 7.232 -0.305 16.389 1.00 81.31 252 ALA A N 1
ATOM 1993 C CA . ALA A 1 252 ? 7.872 0.840 15.741 1.00 81.31 252 ALA A CA 1
ATOM 1994 C C . ALA A 1 252 ? 9.393 0.867 15.982 1.00 81.31 252 ALA A C 1
ATOM 1996 O O . ALA A 1 252 ? 10.164 1.112 15.054 1.00 81.31 252 ALA A O 1
ATOM 1997 N N . PHE A 1 253 ? 9.837 0.547 17.200 1.00 85.81 253 PHE A N 1
ATOM 1998 C CA . PHE A 1 253 ? 11.254 0.418 17.536 1.00 85.81 253 PHE A CA 1
ATOM 1999 C C . PHE A 1 253 ? 11.941 -0.688 16.722 1.00 85.81 253 PHE A C 1
ATOM 2001 O O . PHE A 1 253 ? 12.992 -0.449 16.127 1.00 85.81 253 PHE A O 1
ATOM 2008 N N . PHE A 1 254 ? 11.333 -1.873 16.614 1.00 87.44 254 PHE A N 1
ATOM 2009 C CA . PHE A 1 254 ? 11.889 -2.970 15.818 1.00 87.44 254 PHE A CA 1
ATOM 2010 C C . 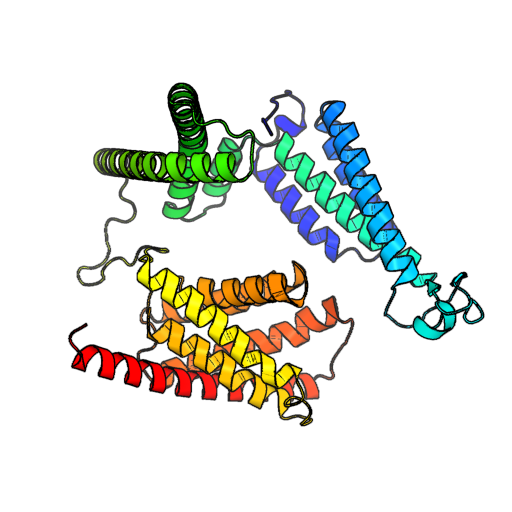PHE A 1 254 ? 11.887 -2.677 14.316 1.00 87.44 254 PHE A C 1
ATOM 2012 O O . PHE A 1 254 ? 12.829 -3.067 13.634 1.00 87.44 254 PHE A O 1
ATOM 2019 N N . ILE A 1 255 ? 10.912 -1.927 13.796 1.00 87.69 255 ILE A N 1
ATOM 2020 C CA . ILE A 1 255 ? 10.923 -1.437 12.408 1.00 87.69 255 ILE A CA 1
ATOM 2021 C C . ILE A 1 255 ? 12.164 -0.571 12.137 1.00 87.69 255 ILE A C 1
ATOM 2023 O O . ILE A 1 255 ? 12.845 -0.761 11.122 1.00 87.69 255 ILE A O 1
ATOM 2027 N N . ILE A 1 256 ? 12.489 0.343 13.058 1.00 85.00 256 ILE A N 1
ATOM 2028 C CA . ILE A 1 256 ? 13.683 1.197 12.973 1.00 85.00 256 ILE A CA 1
ATOM 2029 C C . ILE A 1 256 ? 14.954 0.352 13.110 1.00 85.00 256 ILE A C 1
ATOM 2031 O O . ILE A 1 256 ? 15.909 0.541 12.359 1.00 85.00 256 ILE A O 1
ATOM 2035 N N . LEU A 1 257 ? 14.970 -0.628 14.011 1.00 85.81 257 LEU A N 1
ATOM 2036 C CA . LEU A 1 257 ? 16.131 -1.493 14.213 1.00 85.81 257 LEU A CA 1
ATOM 2037 C C . LEU A 1 257 ? 16.384 -2.405 12.999 1.00 85.81 257 LEU A C 1
ATOM 2039 O O . LEU A 1 257 ? 17.530 -2.585 12.579 1.00 85.81 257 LEU A O 1
ATOM 2043 N N . MET A 1 258 ? 15.322 -2.901 12.354 1.00 87.12 258 MET A N 1
ATOM 2044 C CA . MET A 1 258 ? 15.410 -3.600 11.067 1.00 87.12 258 MET A CA 1
ATOM 2045 C C . MET A 1 258 ? 15.960 -2.679 9.973 1.00 87.12 258 MET A C 1
ATOM 2047 O O . MET A 1 258 ? 16.714 -3.130 9.114 1.00 87.12 258 MET A O 1
ATOM 2051 N N . TYR A 1 259 ? 15.623 -1.385 10.008 1.00 84.50 259 TYR A N 1
ATOM 2052 C CA . TYR A 1 259 ? 16.188 -0.398 9.091 1.00 84.50 259 TYR A CA 1
ATOM 2053 C C . TYR A 1 259 ? 17.689 -0.195 9.304 1.00 84.50 259 TYR A C 1
ATOM 2055 O O . TYR A 1 259 ? 18.457 -0.326 8.351 1.00 84.50 259 TYR A O 1
ATOM 2063 N N . ILE A 1 260 ? 18.112 0.044 10.548 1.00 83.06 260 ILE A N 1
ATOM 2064 C CA . ILE A 1 260 ? 19.526 0.224 10.911 1.00 83.06 260 ILE A CA 1
ATOM 2065 C C . ILE A 1 260 ? 20.350 -0.996 10.483 1.00 83.06 260 ILE A C 1
ATOM 2067 O O . ILE A 1 260 ? 21.439 -0.841 9.939 1.00 83.06 260 ILE A O 1
ATOM 2071 N N . SER A 1 261 ? 19.789 -2.198 10.621 1.00 82.12 261 SER A N 1
ATOM 2072 C CA . SER A 1 261 ? 20.438 -3.458 10.234 1.00 82.12 261 SER A CA 1
ATOM 2073 C C . SER A 1 261 ? 20.814 -3.550 8.746 1.00 82.12 261 SER A C 1
ATOM 2075 O O . SER A 1 261 ? 21.709 -4.313 8.394 1.00 82.12 261 SER A O 1
ATOM 2077 N N . ILE A 1 262 ? 20.164 -2.780 7.863 1.00 78.50 262 ILE A N 1
ATOM 2078 C CA . ILE A 1 262 ? 20.448 -2.769 6.417 1.00 78.50 262 ILE A CA 1
ATOM 2079 C C . ILE A 1 262 ? 21.507 -1.721 6.035 1.00 78.50 262 ILE A C 1
ATOM 2081 O O . ILE A 1 262 ? 22.195 -1.888 5.024 1.00 78.50 262 ILE A O 1
ATOM 2085 N N . VAL A 1 263 ? 21.658 -0.646 6.816 1.00 77.44 263 VAL A N 1
ATOM 2086 C CA . VAL A 1 263 ? 22.525 0.501 6.480 1.00 77.44 263 VAL A CA 1
ATOM 2087 C C . VAL A 1 263 ? 23.983 0.093 6.182 1.00 77.44 263 VAL A C 1
ATOM 2089 O O . VAL A 1 263 ? 24.492 0.511 5.137 1.00 77.44 263 VAL A O 1
ATOM 2092 N N . PRO A 1 264 ? 24.643 -0.780 6.973 1.00 72.81 264 PRO A N 1
ATOM 2093 C CA . PRO A 1 264 ? 26.035 -1.171 6.722 1.00 72.81 264 PRO A CA 1
ATOM 2094 C C . PRO A 1 264 ? 26.242 -1.876 5.373 1.00 72.81 264 PRO A C 1
ATOM 2096 O O . PRO A 1 264 ? 27.261 -1.692 4.708 1.00 72.81 264 PRO A O 1
ATOM 2099 N N . PHE A 1 265 ? 25.246 -2.637 4.910 1.00 70.94 265 PHE A N 1
ATOM 2100 C CA . PHE A 1 265 ? 25.310 -3.346 3.629 1.00 70.94 265 PHE A CA 1
ATOM 2101 C C . PHE A 1 265 ? 25.148 -2.418 2.426 1.00 70.94 265 PHE A C 1
ATOM 2103 O O . PHE A 1 265 ? 25.643 -2.739 1.346 1.00 70.94 265 PHE A O 1
ATOM 2110 N N . ARG A 1 266 ? 24.504 -1.256 2.605 1.00 65.56 266 ARG A N 1
ATOM 2111 C CA . ARG A 1 266 ? 24.508 -0.190 1.592 1.00 65.56 266 ARG A CA 1
ATOM 2112 C C . ARG A 1 266 ? 25.836 0.567 1.550 1.00 65.56 266 ARG A C 1
ATOM 2114 O O . ARG A 1 266 ? 26.222 1.012 0.478 1.00 65.56 266 ARG A O 1
ATOM 2121 N N . MET A 1 267 ? 26.533 0.684 2.682 1.00 58.72 267 MET A N 1
ATOM 2122 C CA . MET A 1 267 ? 27.791 1.436 2.814 1.00 58.72 267 MET A CA 1
ATOM 2123 C C . MET A 1 267 ? 29.055 0.665 2.390 1.00 58.72 267 MET A C 1
ATOM 2125 O O . MET A 1 267 ? 30.151 1.203 2.493 1.00 58.72 267 MET A O 1
ATOM 2129 N N . GLY A 1 268 ? 28.931 -0.564 1.875 1.00 58.75 268 GLY A N 1
ATOM 2130 C CA . GLY A 1 268 ? 30.051 -1.269 1.232 1.00 58.75 268 GLY A CA 1
ATOM 2131 C C . GLY A 1 268 ? 30.354 -2.674 1.752 1.00 58.75 268 GLY A C 1
ATOM 2132 O O . GLY A 1 268 ? 31.105 -3.389 1.093 1.00 58.75 268 GLY A O 1
ATOM 2133 N N . LEU A 1 269 ? 29.722 -3.133 2.844 1.00 54.56 269 LEU A N 1
ATOM 2134 C CA . LEU A 1 269 ? 29.899 -4.510 3.351 1.00 54.56 269 LEU A CA 1
ATOM 2135 C C . LEU A 1 269 ? 29.337 -5.604 2.420 1.00 54.56 269 LEU A C 1
ATOM 2137 O O . LEU A 1 269 ? 29.611 -6.783 2.613 1.00 54.56 269 LEU A O 1
ATOM 2141 N N . GLY A 1 270 ? 28.566 -5.240 1.391 1.00 55.66 270 GLY A N 1
ATOM 2142 C CA . GLY A 1 270 ? 28.001 -6.174 0.412 1.00 55.66 270 GLY A CA 1
ATOM 2143 C C . GLY A 1 270 ? 28.907 -6.528 -0.775 1.00 55.66 270 GLY A C 1
ATOM 2144 O O . GLY A 1 270 ? 28.407 -7.130 -1.721 1.00 55.66 270 GLY A O 1
ATOM 2145 N N . ARG A 1 271 ? 30.189 -6.129 -0.777 1.00 60.59 271 ARG A N 1
ATOM 2146 C CA . ARG A 1 271 ? 31.108 -6.317 -1.921 1.00 60.59 271 ARG A CA 1
ATOM 2147 C C . ARG A 1 271 ? 31.738 -7.710 -2.031 1.00 60.59 271 ARG A C 1
ATOM 2149 O O . ARG A 1 271 ? 32.476 -7.938 -2.981 1.00 60.59 271 ARG A O 1
ATOM 2156 N N . ILE A 1 272 ? 31.456 -8.633 -1.108 1.00 66.06 272 ILE A N 1
ATOM 2157 C CA . ILE A 1 272 ? 31.955 -10.012 -1.196 1.00 66.06 272 ILE A CA 1
ATOM 2158 C C . ILE A 1 272 ? 31.098 -10.773 -2.224 1.00 66.06 272 ILE A C 1
ATOM 2160 O O . ILE A 1 272 ? 29.910 -11.001 -1.957 1.00 66.06 272 ILE A O 1
ATOM 2164 N N . PRO A 1 273 ? 31.651 -11.150 -3.392 1.00 65.88 273 PRO A N 1
ATOM 2165 C CA . PRO A 1 273 ? 30.909 -11.908 -4.390 1.00 65.88 273 PRO A CA 1
ATOM 2166 C C . PRO A 1 273 ? 30.493 -13.269 -3.816 1.00 65.88 273 PRO A C 1
ATOM 2168 O O . PRO A 1 273 ? 31.178 -13.839 -2.968 1.00 65.88 273 PRO A O 1
ATOM 2171 N N . PHE A 1 274 ? 29.339 -13.768 -4.253 1.00 66.88 274 PHE A N 1
ATOM 2172 C CA . PHE A 1 274 ? 28.720 -15.034 -3.842 1.00 66.88 274 PHE A CA 1
ATOM 2173 C C . PHE A 1 274 ? 28.238 -15.131 -2.386 1.00 66.88 274 PHE A C 1
ATOM 2175 O O . PHE A 1 274 ? 27.214 -15.752 -2.168 1.00 66.88 274 PHE A O 1
ATOM 2182 N N . LEU A 1 275 ? 28.853 -14.490 -1.385 1.00 72.44 275 LEU A N 1
ATOM 2183 C CA . LEU A 1 275 ? 28.398 -14.585 0.022 1.00 72.44 275 LEU A CA 1
ATOM 2184 C C . LEU A 1 275 ? 27.450 -13.461 0.465 1.00 72.44 275 LEU A C 1
ATOM 2186 O O . LEU A 1 275 ? 26.974 -13.443 1.605 1.00 72.44 275 LEU A O 1
ATOM 2190 N N . ARG A 1 276 ? 27.141 -12.521 -0.431 1.00 76.06 276 ARG A N 1
ATOM 2191 C CA . ARG A 1 276 ? 26.319 -11.343 -0.131 1.00 76.06 276 ARG A CA 1
ATOM 2192 C C . ARG A 1 276 ? 24.951 -11.705 0.454 1.00 76.06 276 ARG A C 1
ATOM 2194 O O . ARG A 1 276 ? 24.562 -11.110 1.458 1.00 76.06 276 ARG A O 1
ATOM 2201 N N . ALA A 1 277 ? 24.229 -12.666 -0.130 1.00 76.00 277 ALA A N 1
ATOM 2202 C CA . ALA A 1 277 ? 22.911 -13.074 0.366 1.00 76.00 277 ALA A CA 1
ATOM 2203 C C . ALA A 1 277 ? 22.961 -13.685 1.774 1.00 76.00 277 ALA A C 1
ATOM 2205 O O . ALA A 1 277 ? 22.072 -13.426 2.591 1.00 76.00 277 ALA A O 1
ATOM 2206 N N . PHE A 1 278 ? 24.019 -14.434 2.089 1.00 82.06 278 PHE A N 1
ATOM 2207 C CA . PHE A 1 278 ? 24.203 -15.034 3.407 1.00 82.06 278 PHE A CA 1
ATOM 2208 C C . PHE A 1 278 ? 24.397 -13.960 4.484 1.00 82.06 278 PHE A C 1
ATOM 2210 O O . PHE A 1 278 ? 23.619 -13.884 5.433 1.00 82.06 278 PHE A O 1
ATOM 2217 N N . PHE A 1 279 ? 25.368 -13.060 4.307 1.00 80.31 279 PHE A N 1
ATOM 2218 C CA . PHE A 1 279 ? 25.645 -12.020 5.303 1.00 80.31 279 PHE A CA 1
ATOM 2219 C C . PHE A 1 279 ? 24.524 -10.986 5.422 1.00 80.31 279 PHE A C 1
ATOM 2221 O O . PHE A 1 279 ? 24.240 -10.518 6.523 1.00 80.31 279 PHE A O 1
ATOM 2228 N N . PHE A 1 280 ? 23.855 -10.653 4.315 1.00 81.69 280 PHE A N 1
ATOM 2229 C CA . PHE A 1 280 ? 22.755 -9.690 4.315 1.00 81.69 280 PHE A CA 1
ATOM 2230 C C . PHE A 1 280 ? 21.510 -10.205 5.052 1.00 81.69 280 PHE A C 1
ATOM 2232 O O . PHE A 1 280 ? 20.822 -9.441 5.731 1.00 81.69 280 PHE A O 1
ATOM 2239 N N . SER A 1 281 ? 21.200 -11.498 4.927 1.00 84.94 281 SER A N 1
ATOM 2240 C CA . SER A 1 281 ? 19.970 -12.069 5.486 1.00 84.94 281 SER A CA 1
ATOM 2241 C C . SER A 1 281 ? 20.024 -12.275 7.003 1.00 84.94 281 SER A C 1
ATOM 2243 O O . SER A 1 281 ? 18.984 -12.180 7.659 1.00 84.94 281 SER A O 1
ATOM 2245 N N . ILE A 1 282 ? 21.204 -12.489 7.590 1.00 87.12 282 ILE A N 1
ATOM 2246 C CA . ILE A 1 282 ? 21.359 -12.777 9.026 1.00 87.12 282 ILE A CA 1
ATOM 2247 C C . ILE A 1 282 ? 20.815 -11.654 9.931 1.00 87.12 282 ILE A C 1
ATOM 2249 O O . ILE A 1 282 ? 19.903 -11.934 10.716 1.00 87.12 282 ILE A O 1
ATOM 2253 N N . PRO A 1 283 ? 21.302 -10.398 9.860 1.00 86.94 283 PRO A N 1
ATOM 2254 C CA . PRO A 1 283 ? 20.923 -9.371 10.829 1.00 86.94 283 PRO A CA 1
ATOM 2255 C C . PRO A 1 283 ? 19.449 -8.984 10.706 1.00 86.94 283 PRO A C 1
ATOM 2257 O O . PRO A 1 283 ? 18.762 -8.871 11.718 1.00 86.94 283 PRO A O 1
ATOM 2260 N N . ILE A 1 284 ? 18.918 -8.880 9.485 1.00 88.12 284 ILE A N 1
ATOM 2261 C CA . ILE A 1 284 ? 17.502 -8.553 9.291 1.00 88.12 284 ILE A CA 1
ATOM 2262 C C . ILE A 1 284 ? 16.575 -9.660 9.807 1.00 88.12 284 ILE A C 1
ATOM 2264 O O . ILE A 1 284 ? 15.569 -9.357 10.448 1.00 88.12 284 ILE A O 1
ATOM 2268 N N . THR A 1 285 ? 16.921 -10.938 9.588 1.00 89.94 285 THR A N 1
ATOM 2269 C CA . THR A 1 285 ? 16.115 -12.054 10.112 1.00 89.94 285 THR A CA 1
ATOM 2270 C C . THR A 1 285 ? 16.215 -12.134 11.626 1.00 89.94 285 THR A C 1
ATOM 2272 O O . THR A 1 285 ? 15.209 -12.362 12.289 1.00 89.94 285 THR A O 1
ATOM 2275 N N . CYS A 1 286 ? 17.406 -11.902 12.180 1.00 88.75 286 CYS A N 1
ATOM 2276 C CA . CYS A 1 286 ? 17.633 -11.897 13.620 1.00 88.75 286 CYS A CA 1
ATOM 2277 C C . CYS A 1 286 ? 16.730 -10.875 14.313 1.00 88.75 286 CYS A C 1
ATOM 2279 O O . CYS A 1 286 ? 15.956 -11.230 15.198 1.00 88.75 286 CYS A O 1
ATOM 2281 N N . VAL A 1 287 ? 16.743 -9.629 13.843 1.00 88.56 287 VAL A N 1
ATOM 2282 C CA . VAL A 1 287 ? 15.933 -8.550 14.418 1.00 88.56 287 VAL A CA 1
ATOM 2283 C C . VAL A 1 287 ? 14.438 -8.810 14.264 1.00 88.56 287 VAL A C 1
ATOM 2285 O O . VAL A 1 287 ? 13.682 -8.618 15.218 1.00 88.56 287 VAL A O 1
ATOM 2288 N N . LEU A 1 288 ? 14.012 -9.295 13.095 1.00 90.62 288 LEU A N 1
ATOM 2289 C CA . LEU A 1 288 ? 12.622 -9.676 12.856 1.00 90.62 288 LEU A CA 1
ATOM 2290 C C . LEU A 1 288 ? 12.158 -10.735 13.868 1.00 90.62 288 LEU A C 1
ATOM 2292 O O . LEU A 1 288 ? 11.103 -10.591 14.480 1.00 90.62 288 LEU A O 1
ATOM 2296 N N . PHE A 1 289 ? 12.964 -11.775 14.086 1.00 90.00 289 PHE A N 1
ATOM 2297 C CA . PHE A 1 289 ? 12.627 -12.881 14.981 1.00 90.00 289 PHE A CA 1
ATOM 2298 C C . PHE A 1 289 ? 12.694 -12.490 16.459 1.00 90.00 289 PHE A C 1
ATOM 2300 O O . PHE A 1 289 ? 11.928 -13.033 17.252 1.00 90.00 289 PHE A O 1
ATOM 2307 N N . ILE A 1 290 ? 13.526 -11.510 16.831 1.00 86.12 290 ILE A N 1
ATOM 2308 C CA . ILE A 1 290 ? 13.464 -10.895 18.164 1.00 86.12 290 ILE A CA 1
ATOM 2309 C C . ILE A 1 290 ? 12.125 -10.173 18.346 1.00 86.12 290 ILE A C 1
ATOM 2311 O O . ILE A 1 290 ? 11.464 -10.377 19.360 1.00 86.12 290 ILE A O 1
ATOM 2315 N N . GLY A 1 291 ? 11.688 -9.385 17.357 1.00 83.25 291 GLY A N 1
ATOM 2316 C CA . GLY A 1 291 ? 10.407 -8.674 17.404 1.00 83.25 291 GLY A CA 1
ATOM 2317 C C . GLY A 1 291 ? 9.206 -9.618 17.549 1.00 83.25 291 GLY A C 1
ATOM 2318 O O . GLY A 1 291 ? 8.383 -9.439 18.446 1.00 83.25 291 GLY A O 1
ATOM 2319 N N . ILE A 1 292 ? 9.150 -10.677 16.732 1.00 87.06 292 ILE A N 1
ATOM 2320 C CA . ILE A 1 292 ? 8.112 -11.725 16.828 1.00 87.06 292 ILE A CA 1
ATOM 2321 C C . ILE A 1 292 ? 8.210 -12.447 18.180 1.00 87.06 292 ILE A C 1
ATOM 2323 O O . ILE A 1 292 ? 7.207 -12.725 18.836 1.00 87.06 292 ILE A O 1
ATOM 2327 N N . GLY A 1 293 ? 9.436 -12.723 18.621 1.00 82.44 293 GLY A N 1
ATOM 2328 C CA . GLY A 1 293 ? 9.726 -13.344 19.901 1.00 82.44 293 GLY A CA 1
ATOM 2329 C C . GLY A 1 293 ? 9.382 -12.469 21.106 1.00 82.44 293 GLY A C 1
ATOM 2330 O O . GLY A 1 293 ? 9.224 -13.009 22.185 1.00 82.44 293 GLY A O 1
ATOM 2331 N N . LEU A 1 294 ? 9.215 -11.154 21.002 1.00 81.19 294 LEU A N 1
ATOM 2332 C CA . LEU A 1 294 ? 8.776 -10.332 22.139 1.00 81.19 294 LEU A CA 1
ATOM 2333 C C . LEU A 1 294 ? 7.258 -10.164 22.181 1.00 81.19 294 LEU A C 1
ATOM 2335 O O . LEU A 1 294 ? 6.687 -10.116 23.267 1.00 81.19 294 LEU A O 1
ATOM 2339 N N . ILE A 1 295 ? 6.601 -10.155 21.020 1.00 83.44 295 ILE A N 1
ATOM 2340 C CA . ILE A 1 295 ? 5.148 -9.992 20.903 1.00 83.44 295 ILE A CA 1
ATOM 2341 C C . ILE A 1 295 ? 4.581 -11.170 20.094 1.00 83.44 295 ILE A C 1
ATOM 2343 O O . ILE A 1 295 ? 4.341 -11.039 18.893 1.00 83.44 295 ILE A O 1
ATOM 2347 N N . PRO A 1 296 ? 4.352 -12.339 20.723 1.00 79.06 296 PRO A N 1
ATOM 2348 C CA . PRO A 1 296 ? 3.851 -13.539 20.051 1.00 79.06 296 PRO A CA 1
ATOM 2349 C C . PRO A 1 296 ? 2.335 -13.442 19.790 1.00 79.06 296 PRO A C 1
ATOM 2351 O O . PRO A 1 296 ? 1.539 -14.193 20.357 1.00 79.06 296 PRO A O 1
ATOM 2354 N N . LYS A 1 297 ? 1.917 -12.473 18.969 1.00 80.00 297 LYS A N 1
ATOM 2355 C CA . LYS A 1 297 ? 0.517 -12.216 18.601 1.00 80.00 297 LYS A CA 1
ATOM 2356 C C . LYS A 1 297 ? 0.313 -12.324 17.096 1.00 80.00 297 LYS A C 1
ATOM 2358 O O . LYS A 1 297 ? 1.173 -11.918 16.321 1.00 80.00 297 LYS A O 1
ATOM 2363 N N . SER A 1 298 ? -0.871 -12.774 16.692 1.00 76.00 298 SER A N 1
ATOM 2364 C CA . SER A 1 298 ? -1.258 -12.809 15.282 1.00 76.00 298 SER A CA 1
ATOM 2365 C C . SER A 1 298 ? -1.266 -11.404 14.670 1.00 76.00 298 SER A C 1
ATOM 2367 O O . SER A 1 298 ? -1.822 -10.462 15.240 1.00 76.00 298 SER A O 1
ATOM 2369 N N . GLY A 1 299 ? -0.642 -11.267 13.504 1.00 77.31 299 GLY A N 1
ATOM 2370 C CA . GLY A 1 299 ? -0.447 -10.024 12.762 1.00 77.31 299 GLY A CA 1
ATOM 2371 C C . GLY A 1 299 ? 0.893 -9.332 13.028 1.00 77.31 299 GLY A C 1
ATOM 2372 O O . GLY A 1 299 ? 1.210 -8.363 12.337 1.00 77.31 299 GLY A O 1
ATOM 2373 N N . ILE A 1 300 ? 1.697 -9.799 13.993 1.00 84.94 300 ILE A N 1
ATOM 2374 C CA . ILE A 1 300 ? 2.986 -9.172 14.329 1.00 84.94 300 ILE A CA 1
ATOM 2375 C C . ILE A 1 300 ? 3.962 -9.203 13.151 1.00 84.94 300 ILE A C 1
ATOM 2377 O O . ILE A 1 300 ? 4.637 -8.207 12.880 1.00 84.94 300 ILE A O 1
ATOM 2381 N N . VAL A 1 301 ? 4.012 -10.320 12.417 1.00 86.62 301 VAL A N 1
ATOM 2382 C CA . VAL A 1 301 ? 4.921 -10.475 11.280 1.00 86.62 301 VAL A CA 1
ATOM 2383 C C . VAL A 1 301 ? 4.518 -9.504 10.182 1.00 86.62 301 VAL A C 1
ATOM 2385 O O . VAL A 1 301 ? 5.368 -8.831 9.600 1.00 86.62 301 VAL A O 1
ATOM 2388 N N . PHE A 1 302 ? 3.211 -9.377 9.957 1.00 85.62 302 PHE A N 1
ATOM 2389 C CA . PHE A 1 302 ? 2.652 -8.429 9.007 1.00 85.62 302 PHE A CA 1
ATOM 2390 C C . PHE A 1 302 ? 3.052 -6.987 9.323 1.00 85.62 302 PHE A C 1
ATOM 2392 O O . PHE A 1 302 ? 3.576 -6.297 8.449 1.00 85.62 302 PHE A O 1
ATOM 2399 N N . PHE A 1 303 ? 2.895 -6.537 10.571 1.00 85.69 303 PHE A N 1
ATOM 2400 C CA . PHE A 1 303 ? 3.293 -5.180 10.953 1.00 85.69 303 PHE A CA 1
ATOM 2401 C C . PHE A 1 303 ? 4.796 -4.939 10.845 1.00 85.69 303 PHE A C 1
ATOM 2403 O O . PHE A 1 303 ? 5.196 -3.893 10.337 1.00 85.69 303 PHE A O 1
ATOM 2410 N N . LEU A 1 304 ? 5.626 -5.884 11.290 1.00 89.69 304 LEU A N 1
ATOM 2411 C CA . LEU A 1 304 ? 7.078 -5.727 11.240 1.00 89.69 304 LEU A CA 1
ATOM 2412 C C . LEU A 1 304 ? 7.586 -5.683 9.796 1.00 89.69 304 LEU A C 1
ATOM 2414 O O . LEU A 1 304 ? 8.291 -4.747 9.428 1.00 89.69 304 LEU A O 1
ATOM 2418 N N . VAL A 1 305 ? 7.191 -6.643 8.956 1.00 90.00 305 VAL A N 1
ATOM 2419 C CA . VAL A 1 305 ? 7.675 -6.750 7.570 1.00 90.00 305 VAL A CA 1
ATOM 2420 C C . VAL A 1 305 ? 7.104 -5.635 6.692 1.00 90.00 305 VAL A C 1
ATOM 2422 O O . VAL A 1 305 ? 7.865 -4.918 6.033 1.00 90.00 305 VAL A O 1
ATOM 2425 N N . CYS A 1 306 ? 5.781 -5.434 6.691 1.00 86.69 306 CYS A N 1
ATOM 2426 C CA . CYS A 1 306 ? 5.163 -4.392 5.869 1.00 86.69 306 CYS A CA 1
ATOM 2427 C C . CYS A 1 306 ? 5.510 -2.990 6.387 1.00 86.69 306 CYS A C 1
ATOM 2429 O O . CYS A 1 306 ? 5.802 -2.105 5.584 1.00 86.69 306 CYS A O 1
ATOM 2431 N N . GLY A 1 307 ? 5.548 -2.791 7.708 1.00 84.25 307 GLY A N 1
ATOM 2432 C CA . GLY A 1 307 ? 5.944 -1.523 8.322 1.00 84.25 307 GLY A CA 1
ATOM 2433 C C . GLY A 1 307 ? 7.396 -1.158 8.018 1.00 84.25 307 GLY A C 1
ATOM 2434 O O . GLY A 1 307 ? 7.668 -0.029 7.615 1.00 84.25 307 GLY A O 1
ATOM 2435 N N . HIS A 1 308 ? 8.319 -2.121 8.102 1.00 88.19 308 HIS A N 1
ATOM 2436 C CA . HIS A 1 308 ? 9.714 -1.934 7.701 1.00 88.19 308 HIS A CA 1
ATOM 2437 C C . HIS A 1 308 ? 9.855 -1.512 6.235 1.00 88.19 308 HIS A C 1
ATOM 2439 O O . HIS A 1 308 ? 10.585 -0.569 5.919 1.00 88.19 308 HIS A O 1
ATOM 2445 N N . ARG A 1 309 ? 9.130 -2.178 5.331 1.00 86.12 309 ARG A N 1
ATOM 2446 C CA . ARG A 1 309 ? 9.173 -1.880 3.894 1.00 86.12 309 ARG A CA 1
ATOM 2447 C C . ARG A 1 309 ? 8.567 -0.518 3.569 1.00 86.12 309 ARG A C 1
ATOM 2449 O O . ARG A 1 309 ? 9.157 0.224 2.787 1.00 86.12 309 ARG A O 1
ATOM 2456 N N . LEU A 1 310 ? 7.450 -0.163 4.203 1.00 83.38 310 LEU A N 1
ATOM 2457 C CA . LEU A 1 310 ? 6.840 1.157 4.059 1.00 83.38 310 LEU A CA 1
ATOM 2458 C C . LEU A 1 310 ? 7.786 2.256 4.562 1.00 83.38 310 LEU A C 1
ATOM 2460 O O . LEU A 1 310 ? 8.019 3.227 3.847 1.00 83.38 310 LEU A O 1
ATOM 2464 N N . PHE A 1 311 ? 8.392 2.061 5.739 1.00 82.81 311 PHE A N 1
ATOM 2465 C CA . PHE A 1 311 ? 9.361 2.993 6.318 1.00 82.81 311 PHE A CA 1
ATOM 2466 C C . PHE A 1 311 ? 10.563 3.212 5.386 1.00 82.81 311 PHE A C 1
ATOM 2468 O O . PHE A 1 311 ? 10.908 4.350 5.064 1.00 82.81 311 PHE A O 1
ATOM 2475 N N . MET A 1 312 ? 11.142 2.128 4.859 1.00 80.12 312 MET A N 1
ATOM 2476 C CA . MET A 1 312 ? 12.228 2.173 3.869 1.00 80.12 312 MET A CA 1
ATOM 2477 C C . MET A 1 312 ? 11.870 2.974 2.610 1.00 80.12 312 MET A C 1
ATOM 2479 O O . MET A 1 312 ? 12.701 3.723 2.084 1.00 80.12 312 MET A O 1
ATOM 2483 N N . GLN A 1 313 ? 10.640 2.826 2.120 1.00 79.69 313 GLN A N 1
ATOM 2484 C CA . GLN A 1 313 ? 10.154 3.556 0.951 1.00 79.69 313 GLN A CA 1
ATOM 2485 C C . GLN A 1 313 ? 9.969 5.040 1.228 1.00 79.69 313 GLN A C 1
ATOM 2487 O O . GLN A 1 313 ? 10.412 5.868 0.436 1.00 79.69 313 GLN A O 1
ATOM 2492 N N . THR A 1 314 ? 9.390 5.387 2.376 1.00 76.50 314 THR A N 1
ATOM 2493 C CA . THR A 1 314 ? 9.212 6.788 2.767 1.00 76.50 314 THR A CA 1
ATOM 2494 C C . THR A 1 314 ? 10.530 7.515 3.018 1.00 76.50 314 THR A C 1
ATOM 2496 O O . THR A 1 314 ? 10.618 8.697 2.708 1.00 76.50 314 THR A O 1
ATOM 2499 N N . VAL A 1 315 ? 11.548 6.835 3.557 1.00 74.56 315 VAL A N 1
ATOM 2500 C CA . VAL A 1 315 ? 12.809 7.483 3.956 1.00 74.56 315 VAL A CA 1
ATOM 2501 C C . VAL A 1 315 ? 13.807 7.596 2.800 1.00 74.56 315 VAL A C 1
ATOM 2503 O O . VAL A 1 315 ? 14.503 8.601 2.715 1.00 74.56 315 VAL A O 1
ATOM 2506 N N . LEU A 1 316 ? 13.912 6.588 1.920 1.00 64.81 316 LEU A N 1
ATOM 2507 C CA . LEU A 1 316 ? 15.046 6.499 0.980 1.00 64.81 316 LEU A CA 1
ATOM 2508 C C . LEU A 1 316 ? 14.682 6.383 -0.499 1.00 64.81 316 LEU A C 1
ATOM 2510 O O . LEU A 1 316 ? 15.414 6.892 -1.338 1.00 64.81 316 LEU A O 1
ATOM 2514 N N . THR A 1 317 ? 13.644 5.620 -0.841 1.00 60.91 317 THR A N 1
ATOM 2515 C CA . THR A 1 317 ? 13.448 5.139 -2.229 1.00 60.91 317 THR A CA 1
ATOM 2516 C C . THR A 1 317 ? 12.232 5.739 -2.929 1.00 60.91 317 THR A C 1
ATOM 2518 O O . THR A 1 317 ? 12.051 5.518 -4.123 1.00 60.91 317 THR A O 1
ATOM 2521 N N . GLY A 1 318 ? 11.422 6.521 -2.212 1.00 68.31 318 GLY A N 1
ATOM 2522 C CA . GLY A 1 318 ? 10.110 6.951 -2.676 1.00 68.31 318 GLY A CA 1
ATOM 2523 C C . GLY A 1 318 ? 9.078 5.822 -2.583 1.00 68.31 318 GLY A C 1
ATOM 2524 O O . GLY A 1 318 ? 9.407 4.639 -2.466 1.00 68.31 318 GLY A O 1
ATOM 2525 N N . ILE A 1 319 ? 7.794 6.187 -2.612 1.00 74.69 319 ILE A N 1
ATOM 2526 C CA . ILE A 1 319 ? 6.699 5.211 -2.572 1.00 74.69 319 ILE A CA 1
ATOM 2527 C C . ILE A 1 319 ? 6.650 4.492 -3.923 1.00 74.69 319 ILE A C 1
ATOM 2529 O O . ILE A 1 319 ? 6.196 5.057 -4.915 1.00 74.69 319 ILE A O 1
ATOM 2533 N N . ASN A 1 320 ? 7.113 3.240 -3.952 1.00 75.00 320 ASN A N 1
ATOM 2534 C CA . ASN A 1 320 ? 7.076 2.385 -5.135 1.00 75.00 320 ASN A CA 1
ATOM 2535 C C . ASN A 1 320 ? 6.208 1.137 -4.868 1.00 75.00 320 ASN A C 1
ATOM 2537 O O . ASN A 1 320 ? 6.680 0.178 -4.245 1.00 75.00 320 ASN A O 1
ATOM 2541 N N . PRO A 1 321 ? 4.953 1.114 -5.352 1.00 76.06 321 PRO A N 1
ATOM 2542 C CA . PRO A 1 321 ? 4.021 0.012 -5.113 1.00 76.06 321 PRO A CA 1
ATOM 2543 C C . PRO A 1 321 ? 4.485 -1.354 -5.639 1.00 76.06 321 PRO A C 1
ATOM 2545 O O . PRO A 1 321 ? 4.010 -2.378 -5.155 1.00 76.06 321 PRO A O 1
ATOM 2548 N N . LEU A 1 322 ? 5.439 -1.405 -6.578 1.00 74.31 322 LEU A N 1
ATOM 2549 C CA . LEU A 1 322 ? 5.943 -2.662 -7.152 1.00 74.31 322 LEU A CA 1
ATOM 2550 C C . LEU A 1 322 ? 6.641 -3.562 -6.123 1.00 74.31 322 LEU A C 1
ATOM 2552 O O . LEU A 1 322 ? 6.715 -4.771 -6.309 1.00 74.31 322 LEU A O 1
ATOM 2556 N N . TRP A 1 323 ? 7.120 -2.995 -5.015 1.00 73.38 323 TRP A N 1
ATOM 2557 C CA . TRP A 1 323 ? 7.748 -3.758 -3.932 1.00 73.38 323 TRP A CA 1
ATOM 2558 C C . TRP A 1 323 ? 6.748 -4.258 -2.882 1.00 73.38 323 TRP A C 1
ATOM 2560 O O . TRP A 1 323 ? 7.133 -4.985 -1.966 1.00 73.38 323 TRP A O 1
ATOM 2570 N N . TRP A 1 324 ? 5.474 -3.869 -2.964 1.00 79.69 324 TRP A N 1
ATOM 2571 C CA . TRP A 1 324 ? 4.468 -4.277 -1.982 1.00 79.69 324 TRP A CA 1
ATOM 2572 C C . TRP A 1 324 ? 4.108 -5.766 -2.071 1.00 79.69 324 TRP A C 1
ATOM 2574 O O . TRP A 1 324 ? 4.033 -6.386 -1.010 1.00 79.69 324 TRP A O 1
ATOM 2584 N N . PRO A 1 325 ? 3.971 -6.388 -3.264 1.00 81.56 325 PRO A N 1
ATOM 2585 C CA . PRO A 1 325 ? 3.770 -7.834 -3.373 1.00 81.56 325 PRO A CA 1
ATOM 2586 C C . PRO A 1 325 ? 4.868 -8.636 -2.675 1.00 81.56 325 PRO A C 1
ATOM 2588 O O . PRO A 1 325 ? 4.575 -9.590 -1.965 1.00 81.56 325 PRO A O 1
ATOM 2591 N N . PHE A 1 326 ? 6.121 -8.191 -2.797 1.00 81.75 326 PHE A N 1
ATOM 2592 C CA . PHE A 1 326 ? 7.259 -8.801 -2.115 1.00 81.75 326 PHE A CA 1
ATOM 2593 C C . PHE A 1 326 ? 7.075 -8.798 -0.587 1.00 81.75 326 PHE A C 1
ATOM 2595 O O . PHE A 1 326 ? 7.225 -9.830 0.062 1.00 81.75 326 PHE A O 1
ATOM 2602 N N . ALA A 1 327 ? 6.700 -7.649 -0.012 1.00 85.25 327 ALA A N 1
ATOM 2603 C CA . ALA A 1 327 ? 6.482 -7.511 1.429 1.00 85.25 327 ALA A CA 1
ATOM 2604 C C . ALA A 1 327 ? 5.278 -8.327 1.926 1.00 85.25 327 ALA A C 1
ATOM 2606 O O . ALA A 1 327 ? 5.323 -8.887 3.018 1.00 85.25 327 ALA A O 1
ATOM 2607 N N . LEU A 1 328 ? 4.207 -8.379 1.128 1.00 85.50 328 LEU A N 1
ATOM 2608 C CA . LEU A 1 328 ? 2.980 -9.108 1.449 1.00 85.50 328 LEU A CA 1
ATOM 2609 C C . LEU A 1 328 ? 3.175 -10.621 1.388 1.00 85.50 328 LEU A C 1
ATOM 2611 O O . LEU A 1 328 ? 2.634 -11.331 2.229 1.00 85.50 328 LEU A O 1
ATOM 2615 N N . ILE A 1 329 ? 3.939 -11.119 0.416 1.00 85.62 329 ILE A N 1
ATOM 2616 C CA . ILE A 1 329 ? 4.244 -12.546 0.297 1.00 85.62 329 ILE A CA 1
ATOM 2617 C C . ILE A 1 329 ? 5.137 -12.987 1.457 1.00 85.62 329 ILE A C 1
ATOM 2619 O O . ILE A 1 329 ? 4.799 -13.966 2.117 1.00 85.62 329 ILE A O 1
ATOM 2623 N N . GLU A 1 330 ? 6.200 -12.231 1.767 1.00 87.19 330 GLU A N 1
ATOM 2624 C CA . GLU A 1 330 ? 7.085 -12.502 2.913 1.00 87.19 330 GLU A CA 1
ATOM 2625 C C . GLU A 1 330 ? 6.302 -12.541 4.236 1.00 87.19 330 GLU A C 1
ATOM 2627 O O . GLU A 1 330 ? 6.469 -13.463 5.041 1.00 87.19 330 GLU A O 1
ATOM 2632 N N . SER A 1 331 ? 5.431 -11.554 4.469 1.00 86.19 331 SER A N 1
ATOM 2633 C CA . SER A 1 331 ? 4.659 -11.483 5.707 1.00 86.19 331 SER A CA 1
ATOM 2634 C C . SER A 1 331 ? 3.581 -12.558 5.791 1.00 86.19 331 SER A C 1
ATOM 2636 O O . SER A 1 331 ? 3.464 -13.214 6.823 1.00 86.19 331 SER A O 1
ATOM 2638 N N . SER A 1 332 ? 2.831 -12.788 4.712 1.00 81.94 332 SER A N 1
ATOM 2639 C CA . SER A 1 332 ? 1.742 -13.771 4.688 1.00 81.94 332 SER A CA 1
ATOM 2640 C C . SER A 1 332 ? 2.265 -15.199 4.813 1.00 81.94 332 SER A C 1
ATOM 2642 O O . SER A 1 332 ? 1.656 -15.996 5.522 1.00 81.94 332 SER A O 1
ATOM 2644 N N . SER A 1 333 ? 3.404 -15.531 4.189 1.00 85.00 333 SER A N 1
ATOM 2645 C CA . SER A 1 333 ? 3.987 -16.875 4.284 1.00 85.00 333 SER A CA 1
ATOM 2646 C C . SER A 1 333 ? 4.430 -17.209 5.706 1.00 85.00 333 SER A C 1
ATOM 2648 O O . SER A 1 333 ? 4.172 -18.304 6.203 1.00 85.00 333 SER A O 1
ATOM 2650 N N . LEU A 1 334 ? 5.076 -16.256 6.382 1.00 85.88 334 LEU A N 1
ATOM 2651 C CA . LEU A 1 334 ? 5.530 -16.431 7.759 1.00 85.88 334 LEU A CA 1
ATOM 2652 C C . LEU A 1 334 ? 4.368 -16.419 8.757 1.00 85.88 334 LEU A C 1
ATOM 2654 O O . LEU A 1 334 ? 4.336 -17.240 9.669 1.00 85.88 334 LEU A O 1
ATOM 2658 N N . GLU A 1 335 ? 3.400 -15.520 8.584 1.00 81.88 335 GLU A N 1
ATOM 2659 C CA . GLU A 1 335 ? 2.217 -15.454 9.442 1.00 81.88 335 GLU A CA 1
ATOM 2660 C C . GLU A 1 335 ? 1.389 -16.745 9.326 1.00 81.88 335 GLU A C 1
ATOM 2662 O O . GLU A 1 335 ? 1.028 -17.339 10.341 1.00 81.88 335 GLU A O 1
ATOM 2667 N N . LEU A 1 336 ? 1.176 -17.252 8.104 1.00 76.56 336 LEU A N 1
ATOM 2668 C CA . LEU A 1 336 ? 0.496 -18.528 7.872 1.00 76.56 336 LEU A CA 1
ATOM 2669 C C . LEU A 1 336 ? 1.247 -19.695 8.524 1.00 76.56 336 LEU A C 1
ATOM 2671 O O . LEU A 1 336 ? 0.621 -20.554 9.140 1.00 76.56 336 LEU A O 1
ATOM 2675 N N . PHE A 1 337 ? 2.581 -19.710 8.451 1.00 82.19 337 PHE A N 1
ATOM 2676 C CA . PHE A 1 337 ? 3.402 -20.724 9.114 1.00 82.19 337 PHE A CA 1
ATOM 2677 C C . PHE A 1 337 ? 3.189 -20.750 10.635 1.00 82.19 337 PHE A C 1
ATOM 2679 O O . PHE A 1 337 ? 2.982 -21.821 11.212 1.00 82.19 337 PHE A O 1
ATOM 2686 N N . PHE A 1 338 ? 3.188 -19.587 11.294 1.00 79.00 338 PHE A N 1
ATOM 2687 C CA . PHE A 1 338 ? 2.957 -19.516 12.740 1.00 79.00 338 PHE A CA 1
ATOM 2688 C C . PHE A 1 338 ? 1.515 -19.853 13.128 1.00 79.00 338 PHE A C 1
ATOM 2690 O O . PHE A 1 338 ? 1.296 -20.524 14.140 1.00 79.00 338 PHE A O 1
ATOM 2697 N N . LEU A 1 339 ? 0.538 -19.459 12.308 1.00 73.75 339 LEU A N 1
ATOM 2698 C CA . LEU A 1 339 ? -0.869 -19.799 12.520 1.00 73.75 339 LEU A CA 1
ATOM 2699 C C . LEU A 1 339 ? -1.122 -21.304 12.380 1.00 73.75 339 LEU A C 1
ATOM 2701 O O . LEU A 1 339 ? -1.773 -21.880 13.249 1.00 73.75 339 LEU A O 1
ATOM 2705 N N . MET A 1 340 ? -0.562 -21.957 11.354 1.00 69.56 340 MET A N 1
ATOM 2706 C CA . MET A 1 340 ? -0.680 -23.411 11.159 1.00 69.56 340 MET A CA 1
ATOM 2707 C C . MET A 1 340 ? -0.067 -24.197 12.320 1.00 69.56 340 MET A C 1
ATOM 2709 O O . MET A 1 340 ? -0.618 -25.207 12.749 1.00 69.56 340 MET A O 1
ATOM 2713 N N . ARG A 1 341 ? 1.053 -23.718 12.874 1.00 67.56 341 ARG A N 1
ATOM 2714 C CA . ARG A 1 341 ? 1.688 -24.341 14.042 1.00 67.56 341 ARG A CA 1
ATOM 2715 C C . ARG A 1 341 ? 0.929 -24.074 15.349 1.00 67.56 341 ARG A C 1
ATOM 2717 O O . ARG A 1 341 ? 1.124 -24.778 16.337 1.00 67.56 341 ARG A O 1
ATOM 2724 N N . GLY A 1 342 ? 0.092 -23.038 15.383 1.00 59.66 342 GLY A N 1
ATOM 2725 C CA . GLY A 1 342 ? -0.710 -22.652 16.543 1.00 59.66 342 GLY A CA 1
ATOM 2726 C C . GLY A 1 342 ? 0.087 -22.098 17.729 1.00 59.66 342 GLY A C 1
ATOM 2727 O O . GLY A 1 342 ? -0.498 -21.913 18.799 1.00 59.66 342 GLY A O 1
ATOM 2728 N N . ARG A 1 343 ? 1.396 -21.858 17.564 1.00 69.75 343 ARG A N 1
ATOM 2729 C CA . ARG A 1 343 ? 2.297 -21.275 18.567 1.00 69.75 343 ARG A CA 1
ATOM 2730 C C . ARG A 1 343 ? 3.445 -20.497 17.898 1.00 69.75 343 ARG A C 1
ATOM 2732 O O . ARG A 1 343 ? 3.996 -20.936 16.885 1.00 69.75 343 ARG A O 1
ATOM 2739 N N . PHE A 1 344 ? 3.804 -19.344 18.467 1.00 67.81 344 PHE A N 1
ATOM 2740 C CA . PHE A 1 344 ? 4.802 -18.416 17.921 1.00 67.81 344 PHE A CA 1
ATOM 2741 C C . PHE A 1 344 ? 6.166 -18.618 18.592 1.00 67.81 344 PHE A C 1
ATOM 2743 O O . PHE A 1 344 ? 6.334 -18.265 19.756 1.00 67.81 344 PHE A O 1
ATOM 2750 N N . LEU A 1 345 ? 7.155 -19.094 17.822 1.00 71.25 345 LEU A N 1
ATOM 2751 C CA . LEU A 1 345 ? 8.564 -19.191 18.238 1.00 71.25 345 LEU A CA 1
ATOM 2752 C C . LEU A 1 345 ? 8.772 -19.921 19.583 1.00 71.25 345 LEU A C 1
ATOM 2754 O O . LEU A 1 345 ? 9.256 -19.337 2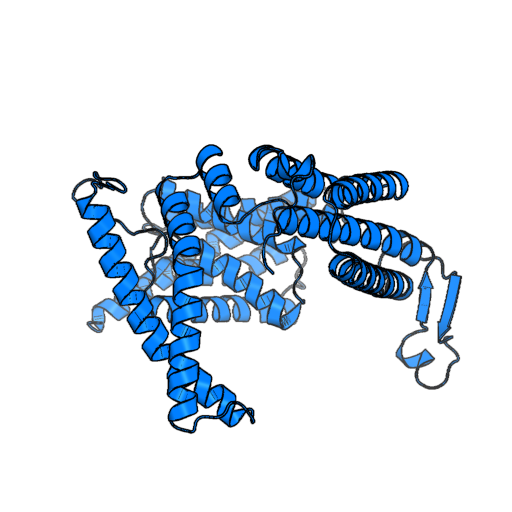0.545 1.00 71.25 345 LEU A O 1
ATOM 2758 N N . ASP A 1 346 ? 8.452 -21.218 19.639 1.00 72.81 346 ASP A N 1
ATOM 2759 C CA . ASP A 1 346 ? 8.620 -22.017 20.872 1.00 72.81 346 ASP A CA 1
ATOM 2760 C C . ASP A 1 346 ? 9.924 -22.821 20.950 1.00 72.81 346 ASP A C 1
ATOM 2762 O O . ASP A 1 346 ? 10.289 -23.334 22.005 1.00 72.81 346 ASP A O 1
ATOM 2766 N N . SER A 1 347 ? 10.589 -23.049 19.816 1.00 82.12 347 SER A N 1
ATOM 2767 C CA . SER A 1 347 ? 11.745 -23.948 19.736 1.00 82.12 347 SER A CA 1
ATOM 2768 C C . SER A 1 347 ? 12.758 -23.468 18.708 1.00 82.12 347 SER A C 1
ATOM 2770 O O . SER A 1 347 ? 12.404 -22.804 17.732 1.00 82.12 347 SER A O 1
ATOM 2772 N N . TYR A 1 348 ? 14.018 -23.875 18.881 1.00 84.06 348 TYR A N 1
ATOM 2773 C CA . TYR A 1 348 ? 15.067 -23.637 17.886 1.00 84.06 348 TYR A CA 1
ATOM 2774 C C . TYR A 1 348 ? 14.700 -24.224 16.519 1.00 84.06 348 TYR A C 1
ATOM 2776 O O . TYR A 1 348 ? 14.896 -23.562 15.504 1.00 84.06 348 TYR A O 1
ATOM 2784 N N . GLY A 1 349 ? 14.069 -25.404 16.488 1.00 81.88 349 GLY A N 1
ATOM 2785 C CA . GLY A 1 349 ? 13.557 -25.996 15.250 1.00 81.88 349 GLY A CA 1
ATOM 2786 C C . GLY A 1 349 ? 12.457 -25.154 14.592 1.00 81.88 349 GLY A C 1
ATOM 2787 O O . GLY A 1 349 ? 12.413 -25.044 13.368 1.00 81.88 349 GLY A O 1
ATOM 2788 N N . ALA A 1 350 ? 11.595 -24.497 15.380 1.00 81.38 350 ALA A N 1
ATOM 2789 C CA . ALA A 1 350 ? 10.611 -23.541 14.864 1.00 81.38 350 ALA A CA 1
ATOM 2790 C C . ALA A 1 350 ? 11.253 -22.298 14.261 1.00 81.38 350 ALA A C 1
ATOM 2792 O O . ALA A 1 350 ? 10.848 -21.854 13.190 1.00 81.38 350 ALA A O 1
ATOM 2793 N N . ALA A 1 351 ? 12.261 -21.757 14.939 1.00 87.56 351 ALA A N 1
ATOM 2794 C CA . ALA A 1 351 ? 12.989 -20.590 14.474 1.00 87.56 351 ALA A CA 1
ATOM 2795 C C . ALA A 1 351 ? 13.768 -20.885 13.182 1.00 87.56 351 ALA A C 1
ATOM 2797 O O . ALA A 1 351 ? 13.734 -20.089 12.247 1.00 87.56 351 ALA A O 1
ATOM 2798 N N . PHE A 1 352 ? 14.406 -22.057 13.109 1.00 91.06 352 PHE A N 1
ATOM 2799 C CA . PHE A 1 352 ? 15.113 -22.533 11.924 1.00 91.06 352 PHE A CA 1
ATOM 2800 C C . PHE A 1 352 ? 14.168 -22.711 10.732 1.00 91.06 352 PHE A C 1
ATOM 2802 O O . PHE A 1 352 ? 14.411 -22.146 9.671 1.00 91.06 352 PHE A O 1
ATOM 2809 N N . SER A 1 353 ? 13.064 -23.446 10.912 1.00 87.44 353 SER A N 1
ATOM 2810 C CA . SER A 1 353 ? 12.091 -23.705 9.838 1.00 87.44 353 SER A CA 1
ATOM 2811 C C . SER A 1 353 ? 11.398 -22.432 9.349 1.00 87.44 353 SER A C 1
ATOM 2813 O O . SER A 1 353 ? 11.279 -22.238 8.143 1.00 87.44 353 SER A O 1
ATOM 2815 N N . ALA A 1 354 ? 11.017 -21.521 10.250 1.00 88.25 354 ALA A N 1
ATOM 2816 C CA . ALA A 1 354 ? 10.474 -20.221 9.860 1.00 88.25 354 ALA A CA 1
ATOM 2817 C C . ALA A 1 354 ? 11.524 -19.350 9.143 1.00 88.25 354 ALA A C 1
ATOM 2819 O O . ALA A 1 354 ? 11.210 -18.702 8.148 1.00 88.25 354 ALA A O 1
ATOM 2820 N N . GLY A 1 355 ? 12.777 -19.342 9.613 1.00 90.12 355 GLY A N 1
ATOM 2821 C CA . GLY A 1 355 ? 13.871 -18.615 8.964 1.00 90.12 355 GLY A CA 1
ATOM 2822 C C . GLY A 1 355 ? 14.186 -19.161 7.567 1.00 90.12 355 GLY A C 1
ATOM 2823 O O . GLY A 1 355 ? 14.340 -18.387 6.625 1.00 90.12 355 GLY A O 1
ATOM 2824 N N . ALA A 1 356 ? 14.200 -20.485 7.408 1.00 91.56 356 ALA A N 1
ATOM 2825 C CA . ALA A 1 356 ? 14.374 -21.144 6.119 1.00 91.56 356 ALA A CA 1
ATOM 2826 C C . ALA A 1 356 ? 13.202 -20.849 5.168 1.00 91.56 356 ALA A C 1
ATOM 2828 O O . ALA A 1 356 ? 13.428 -20.458 4.026 1.00 91.56 356 ALA A O 1
ATOM 2829 N N . LEU A 1 357 ? 11.956 -20.940 5.652 1.00 91.81 357 LEU A N 1
ATOM 2830 C CA . LEU A 1 357 ? 10.765 -20.583 4.876 1.00 91.81 357 LEU A CA 1
ATOM 2831 C C . LEU A 1 357 ? 10.846 -19.140 4.370 1.00 91.81 357 LEU A C 1
ATOM 2833 O O . LEU A 1 357 ? 10.627 -18.894 3.187 1.00 91.81 357 LEU A O 1
ATOM 2837 N N . ARG A 1 358 ? 11.205 -18.196 5.252 1.00 91.56 358 ARG A N 1
ATOM 2838 C CA . ARG A 1 358 ? 11.417 -16.794 4.880 1.00 91.56 358 ARG A CA 1
ATOM 2839 C C . ARG A 1 358 ? 12.427 -16.679 3.748 1.00 91.56 358 ARG A C 1
ATOM 2841 O O . ARG A 1 358 ? 12.134 -16.023 2.758 1.00 91.56 358 ARG A O 1
ATOM 2848 N N . GLY A 1 359 ? 13.598 -17.293 3.901 1.00 88.06 359 GLY A N 1
ATOM 2849 C CA . GLY A 1 359 ? 14.665 -17.211 2.910 1.00 88.06 359 GLY A CA 1
ATOM 2850 C C . GLY A 1 359 ? 14.244 -17.772 1.552 1.00 88.06 359 GLY A C 1
ATOM 2851 O O . GLY A 1 359 ? 14.377 -17.075 0.550 1.00 88.06 359 GLY A O 1
ATOM 2852 N N . ILE A 1 360 ? 13.641 -18.961 1.515 1.00 90.69 360 ILE A N 1
ATOM 2853 C CA . ILE A 1 360 ? 13.162 -19.565 0.263 1.00 90.69 360 ILE A CA 1
ATOM 2854 C C . ILE A 1 360 ? 12.148 -18.645 -0.412 1.00 90.69 360 ILE A C 1
ATOM 2856 O O . ILE A 1 360 ? 12.325 -18.287 -1.572 1.00 90.69 360 ILE A O 1
ATOM 2860 N N . VAL A 1 361 ? 11.114 -18.217 0.316 1.00 88.50 361 VAL A N 1
ATOM 2861 C CA . VAL A 1 361 ? 10.037 -17.389 -0.239 1.00 88.50 361 VAL A CA 1
ATOM 2862 C C . VAL A 1 361 ? 10.578 -16.056 -0.753 1.00 88.50 361 VAL A C 1
ATOM 2864 O O . VAL A 1 361 ? 10.280 -15.663 -1.877 1.00 88.50 361 VAL A O 1
ATOM 2867 N N . VAL A 1 362 ? 11.405 -15.377 0.043 1.00 87.62 362 VAL A N 1
ATOM 2868 C CA . VAL A 1 362 ? 11.965 -14.062 -0.284 1.00 87.62 362 VAL A CA 1
ATOM 2869 C C . VAL A 1 362 ? 12.880 -14.138 -1.501 1.00 87.62 362 VAL A C 1
ATOM 2871 O O . VAL A 1 362 ? 12.694 -13.368 -2.441 1.00 87.62 362 VAL A O 1
ATOM 2874 N N . TYR A 1 363 ? 13.860 -15.040 -1.505 1.00 88.19 363 TYR A N 1
ATOM 2875 C CA . TYR A 1 363 ? 14.871 -15.076 -2.560 1.00 88.19 363 TYR A CA 1
ATOM 2876 C C . TYR A 1 363 ? 14.330 -15.673 -3.862 1.00 88.19 363 TYR A C 1
ATOM 2878 O O . TYR A 1 363 ? 14.602 -15.133 -4.933 1.00 88.19 363 TYR A O 1
ATOM 2886 N N . LEU A 1 364 ? 13.489 -16.708 -3.784 1.00 87.06 364 LEU A N 1
ATOM 2887 C CA . LEU A 1 364 ? 12.874 -17.309 -4.965 1.00 87.06 364 LEU A CA 1
ATOM 2888 C C . LEU A 1 364 ? 11.892 -16.338 -5.629 1.00 87.06 364 LEU A C 1
ATOM 2890 O O . LEU A 1 364 ? 11.957 -16.132 -6.839 1.00 87.06 364 LEU A O 1
ATOM 2894 N N . PHE A 1 365 ? 11.045 -15.663 -4.843 1.00 85.12 365 PHE A N 1
ATOM 2895 C CA . PHE A 1 365 ? 10.148 -14.636 -5.376 1.00 85.12 365 PHE A CA 1
ATOM 2896 C C . PHE A 1 365 ? 10.921 -13.435 -5.936 1.00 85.12 365 PHE A C 1
ATOM 2898 O O . PHE A 1 365 ? 10.577 -12.914 -6.998 1.00 85.12 365 PHE A O 1
ATOM 2905 N N . PHE A 1 366 ? 11.992 -13.007 -5.259 1.00 84.31 366 PHE A N 1
ATOM 2906 C CA . PHE A 1 366 ? 12.828 -11.913 -5.738 1.00 84.31 366 PHE A CA 1
ATOM 2907 C C . PHE A 1 366 ? 13.421 -12.208 -7.112 1.00 84.31 366 PHE A C 1
ATOM 2909 O O . PHE A 1 366 ? 13.223 -11.428 -8.034 1.00 84.31 366 PHE A O 1
ATOM 2916 N N . TYR A 1 367 ? 14.128 -13.325 -7.266 1.00 84.25 367 TYR A N 1
ATOM 2917 C CA . TYR A 1 367 ? 14.882 -13.590 -8.486 1.00 84.25 367 TYR A CA 1
ATOM 2918 C C . TYR A 1 367 ? 14.030 -14.139 -9.638 1.00 84.25 367 TYR A C 1
ATOM 2920 O O . TYR A 1 367 ? 14.373 -13.886 -10.789 1.00 84.25 367 TYR A O 1
ATOM 2928 N N . LEU A 1 368 ? 12.928 -14.852 -9.367 1.00 83.25 368 LEU A N 1
ATOM 2929 C CA . LEU A 1 368 ? 12.048 -15.370 -10.427 1.00 83.25 368 LEU A CA 1
ATOM 2930 C C . LEU A 1 368 ? 10.993 -14.367 -10.888 1.00 83.25 368 LEU A C 1
ATOM 2932 O O . LEU A 1 368 ? 10.615 -14.378 -12.056 1.00 83.25 368 LEU A O 1
ATOM 2936 N N . VAL A 1 369 ? 10.482 -13.534 -9.979 1.00 81.56 369 VAL A N 1
ATOM 2937 C CA . VAL A 1 369 ? 9.343 -12.653 -10.274 1.00 81.56 369 VAL A CA 1
ATOM 2938 C C . VAL A 1 369 ? 9.777 -11.199 -10.266 1.00 81.56 369 VAL A C 1
ATOM 2940 O O . VAL A 1 369 ? 9.560 -10.476 -11.234 1.00 81.56 369 VAL A O 1
ATOM 2943 N N . LEU A 1 370 ? 10.406 -10.752 -9.180 1.00 78.75 370 LEU A N 1
ATOM 2944 C CA . LEU A 1 370 ? 10.636 -9.329 -8.970 1.00 78.75 370 LEU A CA 1
ATOM 2945 C C . LEU A 1 370 ? 11.772 -8.776 -9.843 1.00 78.75 370 LEU A C 1
ATOM 2947 O O . LEU A 1 370 ? 11.621 -7.720 -10.448 1.00 78.75 370 LEU A O 1
ATOM 2951 N N . ALA A 1 371 ? 12.901 -9.473 -9.937 1.00 79.31 371 ALA A N 1
ATOM 2952 C CA . ALA A 1 371 ? 14.075 -9.002 -10.660 1.00 79.31 371 ALA A CA 1
ATOM 2953 C C . ALA A 1 371 ? 13.885 -8.990 -12.190 1.00 79.31 371 ALA A C 1
ATOM 2955 O O . ALA A 1 371 ? 14.230 -7.977 -12.804 1.00 79.31 371 ALA A O 1
ATOM 2956 N N . PRO A 1 372 ? 13.243 -9.995 -12.821 1.00 82.00 372 PRO A N 1
ATOM 2957 C CA . PRO A 1 372 ? 12.906 -9.919 -14.242 1.00 82.00 372 PRO A CA 1
ATOM 2958 C C . PRO A 1 372 ? 11.930 -8.782 -14.557 1.00 82.00 372 PRO A C 1
ATOM 2960 O O . PRO A 1 372 ? 11.980 -8.199 -15.637 1.00 82.00 372 PRO A O 1
ATOM 2963 N N . HIS A 1 373 ? 11.052 -8.439 -13.610 1.00 77.25 373 HIS A N 1
ATOM 2964 C CA . HIS A 1 373 ? 10.007 -7.442 -13.831 1.00 77.25 373 HIS A CA 1
ATOM 2965 C C . HIS A 1 373 ? 10.437 -6.006 -13.494 1.00 77.25 373 HIS A C 1
ATOM 2967 O O . HIS A 1 373 ? 10.031 -5.077 -14.184 1.00 77.25 373 HIS A O 1
ATOM 2973 N N . ILE A 1 374 ? 11.263 -5.807 -12.459 1.00 73.00 374 ILE A N 1
ATOM 2974 C CA . ILE A 1 374 ? 11.757 -4.481 -12.047 1.00 73.00 374 ILE A CA 1
ATOM 2975 C C . ILE A 1 374 ? 13.067 -4.128 -12.759 1.00 73.00 374 ILE A C 1
ATOM 2977 O O . ILE A 1 374 ? 13.278 -2.966 -13.098 1.00 73.00 374 ILE A O 1
ATOM 2981 N N . TRP A 1 375 ? 13.964 -5.098 -12.952 1.00 75.50 375 TRP A N 1
ATOM 2982 C CA . TRP A 1 375 ? 15.316 -4.850 -13.469 1.00 75.50 375 TRP A CA 1
ATOM 2983 C C . TRP A 1 375 ? 15.543 -5.379 -14.880 1.00 75.50 375 TRP A C 1
ATOM 2985 O O . TRP A 1 375 ? 16.609 -5.128 -15.432 1.00 75.50 375 TRP A O 1
ATOM 2995 N N . HIS A 1 376 ? 14.577 -6.094 -15.468 1.00 77.38 376 HIS A N 1
ATOM 2996 C CA . HIS A 1 376 ? 14.735 -6.752 -16.770 1.00 77.38 376 HIS A CA 1
ATOM 2997 C C . HIS A 1 376 ? 15.978 -7.660 -16.836 1.00 77.38 376 HIS A C 1
ATOM 2999 O O . HIS A 1 376 ? 16.554 -7.870 -17.900 1.00 77.38 376 HIS A O 1
ATOM 3005 N N . GLN A 1 377 ? 16.393 -8.207 -15.686 1.00 75.00 377 GLN A N 1
ATOM 3006 C CA . GLN A 1 377 ? 17.536 -9.105 -15.561 1.00 75.00 377 GLN A CA 1
ATOM 3007 C C . GLN A 1 377 ? 17.052 -10.541 -15.379 1.00 75.00 377 GLN A C 1
ATOM 3009 O O . GLN A 1 377 ? 16.334 -10.849 -14.426 1.00 75.00 377 GLN A O 1
ATOM 3014 N N . PHE A 1 378 ? 17.485 -11.419 -16.281 1.00 79.06 378 PHE A N 1
ATOM 3015 C CA . PHE A 1 378 ? 17.300 -12.859 -16.162 1.00 79.06 378 PHE A CA 1
ATOM 3016 C C . PHE A 1 378 ? 18.600 -13.476 -15.659 1.00 79.06 378 PHE A C 1
ATOM 3018 O O . PHE A 1 378 ? 19.635 -13.405 -16.320 1.00 79.06 378 PHE A O 1
ATOM 3025 N N . TYR A 1 379 ? 18.550 -14.055 -14.465 1.00 81.00 379 TYR A N 1
ATOM 3026 C CA . TYR A 1 379 ? 19.702 -14.725 -13.878 1.00 81.00 379 TYR A CA 1
ATOM 3027 C C . TYR A 1 379 ? 19.800 -16.163 -14.376 1.00 81.00 379 TYR A C 1
ATOM 3029 O O . TYR A 1 379 ? 18.789 -16.836 -14.578 1.00 81.00 379 TYR A O 1
ATOM 3037 N N . ALA A 1 380 ? 21.029 -16.654 -14.532 1.00 85.38 380 ALA A N 1
ATOM 3038 C CA . ALA A 1 380 ? 21.255 -18.049 -14.873 1.00 85.38 380 ALA A CA 1
ATOM 3039 C C . ALA A 1 380 ? 20.697 -18.979 -13.768 1.00 85.38 380 ALA A C 1
ATOM 3041 O O . ALA A 1 380 ? 20.838 -18.657 -12.582 1.00 85.38 380 ALA A O 1
ATOM 3042 N N . PRO A 1 381 ? 20.121 -20.149 -14.112 1.00 84.88 381 PRO A N 1
ATOM 3043 C CA . PRO A 1 381 ? 19.509 -21.052 -13.130 1.00 84.88 381 PRO A CA 1
ATOM 3044 C C . PRO A 1 381 ? 20.448 -21.478 -11.992 1.00 84.88 381 PRO A C 1
ATOM 3046 O O . PRO A 1 381 ? 20.026 -21.598 -10.843 1.00 84.88 381 PRO A O 1
ATOM 3049 N N . TRP A 1 382 ? 21.741 -21.651 -12.286 1.00 85.56 382 TRP A N 1
ATOM 3050 C CA . TRP A 1 382 ? 22.751 -21.991 -11.282 1.00 85.56 382 TRP A CA 1
ATOM 3051 C C . TRP A 1 382 ? 22.986 -20.848 -10.278 1.00 85.56 382 TRP A C 1
ATOM 3053 O O . TRP A 1 382 ? 23.129 -21.101 -9.083 1.00 85.56 382 TRP A O 1
ATOM 3063 N N . TYR A 1 383 ? 22.959 -19.590 -10.734 1.00 84.25 383 TYR A N 1
ATOM 3064 C CA . TYR A 1 383 ? 23.131 -18.409 -9.883 1.00 84.25 383 TYR A CA 1
ATOM 3065 C C . TYR A 1 383 ? 21.926 -18.223 -8.956 1.00 84.25 383 TYR A C 1
ATOM 3067 O O . TYR A 1 383 ? 22.087 -18.016 -7.754 1.00 84.25 383 TYR A O 1
ATOM 3075 N N . LEU A 1 384 ? 20.716 -18.396 -9.502 1.00 85.69 384 LEU A N 1
ATOM 3076 C CA . LEU A 1 384 ? 19.472 -18.429 -8.732 1.00 85.69 384 LEU A CA 1
ATOM 3077 C C . LEU A 1 384 ? 19.539 -19.474 -7.608 1.00 85.69 384 LEU A C 1
ATOM 3079 O O . LEU A 1 384 ? 19.178 -19.173 -6.469 1.00 85.69 384 LEU A O 1
ATOM 3083 N N . GLY A 1 385 ? 20.003 -20.688 -7.923 1.00 85.56 385 GLY A N 1
ATOM 3084 C CA . GLY A 1 385 ? 20.134 -21.776 -6.955 1.00 85.56 385 GLY A CA 1
ATOM 3085 C C . GLY A 1 385 ? 21.084 -21.430 -5.808 1.00 85.56 385 GLY A C 1
ATOM 3086 O O . GLY A 1 385 ? 20.714 -21.570 -4.642 1.00 85.56 385 GLY A O 1
ATOM 3087 N N . ILE A 1 386 ? 22.273 -20.911 -6.128 1.00 86.56 386 ILE A N 1
ATOM 3088 C CA . ILE A 1 386 ? 23.290 -20.537 -5.133 1.00 86.56 386 ILE A CA 1
ATOM 3089 C C . ILE A 1 386 ? 22.796 -19.403 -4.229 1.00 86.56 386 ILE A C 1
ATOM 3091 O O . ILE A 1 386 ? 22.852 -19.516 -3.005 1.00 86.56 386 ILE A O 1
ATOM 3095 N N . GLU A 1 387 ? 22.273 -18.322 -4.804 1.00 85.12 387 GLU A N 1
ATOM 3096 C CA . GLU A 1 387 ? 21.812 -17.165 -4.031 1.00 85.12 387 GLU A CA 1
ATOM 3097 C C . GLU A 1 387 ? 20.598 -17.503 -3.157 1.00 85.12 387 GLU A C 1
ATOM 3099 O O . GLU A 1 387 ? 20.517 -17.071 -2.004 1.00 85.12 387 GLU A O 1
ATOM 3104 N N . THR A 1 388 ? 19.675 -18.324 -3.666 1.00 87.69 388 THR A N 1
ATOM 3105 C CA . THR A 1 388 ? 18.518 -18.793 -2.889 1.00 87.69 388 THR A CA 1
ATOM 3106 C C . THR A 1 388 ? 18.963 -19.700 -1.747 1.00 87.69 388 THR A C 1
ATOM 3108 O O . THR A 1 388 ? 18.483 -19.540 -0.623 1.00 87.69 388 THR A O 1
ATOM 3111 N N . PHE A 1 389 ? 19.915 -20.607 -1.985 1.00 90.19 389 PHE A N 1
ATOM 3112 C CA . PHE A 1 389 ? 20.476 -21.467 -0.943 1.00 90.19 389 PHE A CA 1
ATOM 3113 C C . PHE A 1 389 ? 21.153 -20.646 0.162 1.00 90.19 389 PHE A C 1
ATOM 3115 O O . PHE A 1 389 ? 20.841 -20.813 1.341 1.00 90.19 389 PHE A O 1
ATOM 3122 N N . LEU A 1 390 ? 22.019 -19.702 -0.206 1.00 87.69 390 LEU A N 1
ATOM 3123 C CA . LEU A 1 390 ? 22.754 -18.868 0.746 1.00 87.69 390 LEU A CA 1
ATOM 3124 C C . LEU A 1 390 ? 21.847 -17.904 1.512 1.00 87.69 390 LEU A C 1
ATOM 3126 O O . LEU A 1 390 ? 22.000 -17.739 2.723 1.00 87.69 390 LEU A O 1
ATOM 3130 N N . GLY A 1 391 ? 20.867 -17.308 0.834 1.00 87.06 391 GLY A N 1
ATOM 3131 C CA . GLY A 1 391 ? 19.843 -16.481 1.463 1.00 87.06 391 GLY A CA 1
ATOM 3132 C C . GLY A 1 391 ? 18.961 -17.264 2.439 1.00 87.06 391 GLY A C 1
ATOM 3133 O O . GLY A 1 391 ? 18.597 -16.756 3.505 1.00 87.06 391 GLY A O 1
ATOM 3134 N N . THR A 1 392 ? 18.671 -18.526 2.119 1.00 91.88 392 THR A N 1
ATOM 3135 C CA . THR A 1 392 ? 17.943 -19.458 2.990 1.00 91.88 392 THR A CA 1
ATOM 3136 C C . THR A 1 392 ? 18.767 -19.856 4.206 1.00 91.88 392 THR A C 1
ATOM 3138 O O . THR A 1 392 ? 18.279 -19.747 5.330 1.00 91.88 392 THR A O 1
ATOM 3141 N N . ALA A 1 393 ? 20.029 -20.239 4.007 1.00 91.00 393 ALA A N 1
ATOM 3142 C CA . ALA A 1 393 ? 20.940 -20.591 5.087 1.00 91.00 393 ALA A CA 1
ATOM 3143 C C . ALA A 1 393 ? 21.151 -19.413 6.053 1.00 91.00 393 ALA A C 1
ATOM 3145 O O . ALA A 1 393 ? 21.013 -19.573 7.266 1.00 91.00 393 ALA A O 1
ATOM 3146 N N . GLY A 1 394 ? 21.402 -18.210 5.528 1.00 89.12 394 GLY A N 1
ATOM 3147 C CA . GLY A 1 394 ? 21.586 -17.013 6.351 1.00 89.12 394 GLY A CA 1
ATOM 3148 C C . GLY A 1 394 ? 20.309 -16.600 7.091 1.00 89.12 394 GLY A C 1
ATOM 3149 O O . GLY A 1 394 ? 20.368 -16.232 8.266 1.00 89.12 394 GLY A O 1
ATOM 3150 N N . SER A 1 395 ? 19.134 -16.759 6.472 1.00 91.19 395 SER A N 1
ATOM 3151 C CA . SER A 1 395 ? 17.849 -16.517 7.144 1.00 91.19 395 SER A CA 1
ATOM 3152 C C . SER A 1 395 ? 17.559 -17.549 8.239 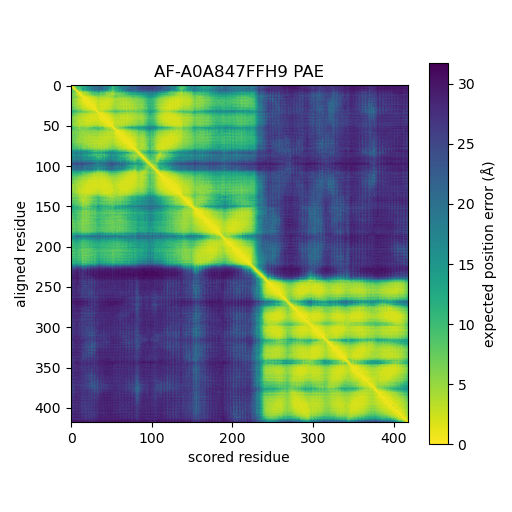1.00 91.19 395 SER A C 1
ATOM 3154 O O . SER A 1 395 ? 17.073 -17.188 9.310 1.00 91.19 395 SER A O 1
ATOM 3156 N N . ALA A 1 396 ? 17.904 -18.821 8.031 1.00 92.00 396 ALA A N 1
ATOM 3157 C CA . ALA A 1 396 ? 17.760 -19.861 9.047 1.00 92.00 396 ALA A CA 1
ATOM 3158 C C . ALA A 1 396 ? 18.676 -19.606 10.260 1.00 92.00 396 ALA A C 1
ATOM 3160 O O . ALA A 1 396 ? 18.223 -19.669 11.407 1.00 92.00 396 ALA A O 1
ATOM 3161 N N . VAL A 1 397 ? 19.938 -19.233 10.015 1.00 91.00 397 VAL A N 1
ATOM 3162 C CA . VAL A 1 397 ? 20.897 -18.832 11.061 1.00 91.00 397 VAL A CA 1
ATOM 3163 C C . VAL A 1 397 ? 20.410 -17.588 11.804 1.00 91.00 397 VAL A C 1
ATOM 3165 O O . VAL A 1 397 ? 20.378 -17.578 13.037 1.00 91.00 397 VAL A O 1
ATOM 3168 N N . GLY A 1 398 ? 19.969 -16.561 11.074 1.00 87.25 398 GLY A N 1
ATOM 3169 C CA . GLY A 1 398 ? 19.409 -15.345 11.658 1.00 87.25 398 GLY A CA 1
ATOM 3170 C C . GLY A 1 398 ? 18.167 -15.622 12.509 1.00 87.25 398 GLY A C 1
ATOM 3171 O O . GLY A 1 398 ? 18.055 -15.085 13.607 1.00 87.25 398 GLY A O 1
ATOM 3172 N N . GLY A 1 399 ? 17.277 -16.516 12.070 1.00 89.12 399 GLY A N 1
ATOM 3173 C CA . GLY A 1 399 ? 16.105 -16.937 12.841 1.00 89.12 399 GLY A CA 1
ATOM 3174 C C . GLY A 1 399 ? 16.475 -17.600 14.171 1.00 89.12 399 GLY A C 1
ATOM 3175 O O . GLY A 1 399 ? 15.939 -17.232 15.218 1.00 89.12 399 GLY A O 1
ATOM 3176 N N . MET A 1 400 ? 17.444 -18.525 14.165 1.00 91.12 400 MET A N 1
ATOM 3177 C CA . MET A 1 400 ? 17.947 -19.173 15.387 1.00 91.12 400 MET A CA 1
ATOM 3178 C C . MET A 1 400 ? 18.615 -18.182 16.349 1.00 91.12 400 MET A C 1
ATOM 3180 O O . MET A 1 400 ? 18.373 -18.234 17.559 1.00 91.12 400 MET A O 1
ATOM 3184 N N . ALA A 1 401 ? 19.436 -17.270 15.822 1.00 86.62 401 ALA A N 1
ATOM 3185 C CA . ALA A 1 401 ? 20.063 -16.218 16.614 1.00 86.62 401 ALA A CA 1
ATOM 3186 C C . ALA A 1 401 ? 19.004 -15.300 17.243 1.00 86.62 401 ALA A C 1
ATOM 3188 O O . ALA A 1 401 ? 19.032 -15.064 18.452 1.00 86.62 401 ALA A O 1
ATOM 3189 N N . GLY A 1 402 ? 18.019 -14.862 16.453 1.00 86.19 402 GLY A N 1
ATOM 3190 C CA . GLY A 1 402 ? 16.930 -14.009 16.921 1.00 86.19 402 GLY A CA 1
ATOM 3191 C C . GLY A 1 402 ? 16.097 -14.662 18.023 1.00 86.19 402 GLY A C 1
ATOM 3192 O O . GLY A 1 402 ? 15.786 -14.022 19.025 1.00 86.19 402 GLY A O 1
ATOM 3193 N N . TYR A 1 403 ? 15.825 -15.966 17.910 1.00 88.69 403 TYR A N 1
ATOM 3194 C CA . TYR A 1 403 ? 15.158 -16.731 18.966 1.00 88.69 403 TYR A CA 1
ATOM 3195 C C . TYR A 1 403 ? 15.969 -16.779 20.270 1.00 88.69 403 TYR A C 1
ATOM 3197 O O . TYR A 1 403 ? 15.424 -16.551 21.353 1.00 88.69 403 TYR A O 1
ATOM 3205 N N . ARG A 1 404 ? 17.288 -17.011 20.183 1.00 86.94 404 ARG A N 1
ATOM 3206 C CA . ARG A 1 404 ? 18.181 -17.010 21.355 1.00 86.94 404 ARG A CA 1
ATOM 3207 C C . ARG A 1 404 ? 18.164 -15.660 22.074 1.00 86.94 404 ARG A C 1
ATOM 3209 O O . ARG A 1 404 ? 18.074 -15.625 23.301 1.00 86.94 404 ARG A O 1
ATOM 3216 N N . PHE A 1 405 ? 18.226 -14.561 21.323 1.00 84.75 405 PHE A N 1
ATOM 3217 C CA . PHE A 1 405 ? 18.164 -13.212 21.885 1.00 84.75 405 PHE A CA 1
ATOM 3218 C C . PHE A 1 405 ? 16.792 -12.894 22.485 1.00 84.75 405 PHE A C 1
ATOM 3220 O O . PHE A 1 405 ? 16.731 -12.358 23.589 1.00 84.75 405 PHE A O 1
ATOM 3227 N N . ALA A 1 406 ? 15.696 -13.290 21.833 1.00 82.12 406 ALA A N 1
ATOM 3228 C CA . ALA A 1 406 ? 14.351 -13.128 22.383 1.00 82.12 406 ALA A CA 1
ATOM 3229 C C . ALA A 1 406 ? 14.191 -13.844 23.736 1.00 82.12 406 ALA A C 1
ATOM 3231 O O . ALA A 1 406 ? 13.655 -13.269 24.683 1.00 82.12 406 ALA A O 1
ATOM 3232 N N . LEU A 1 407 ? 14.707 -15.074 23.857 1.00 80.88 407 LEU A N 1
ATOM 3233 C CA . LEU A 1 407 ? 14.711 -15.823 25.117 1.00 80.88 407 LEU A CA 1
ATOM 3234 C C . LEU A 1 407 ? 15.522 -15.123 26.210 1.00 80.88 407 LEU A C 1
ATOM 3236 O O . LEU A 1 407 ? 15.074 -15.064 27.354 1.00 80.88 407 LEU A O 1
ATOM 3240 N N . LEU A 1 408 ? 16.704 -14.604 25.871 1.00 79.81 408 LEU A N 1
ATOM 3241 C CA . LEU A 1 408 ? 17.545 -13.835 26.792 1.00 79.81 408 LEU A CA 1
ATOM 3242 C C . LEU A 1 408 ? 16.802 -12.605 27.317 1.00 79.81 408 LEU A C 1
ATOM 3244 O O . LEU A 1 408 ? 16.729 -12.416 28.527 1.00 79.81 408 LEU A O 1
ATOM 3248 N N . ILE A 1 409 ? 16.188 -11.824 26.425 1.00 78.69 409 ILE A N 1
ATOM 3249 C CA . ILE A 1 409 ? 15.440 -10.620 26.799 1.00 78.69 409 ILE A CA 1
ATOM 3250 C C . ILE A 1 409 ? 14.252 -10.987 27.696 1.00 78.69 409 ILE A C 1
ATOM 3252 O O . ILE A 1 409 ? 14.108 -10.408 28.769 1.00 78.69 409 ILE A O 1
ATOM 3256 N N . ARG A 1 410 ? 13.449 -11.997 27.328 1.00 75.88 410 ARG A N 1
ATOM 3257 C CA . ARG A 1 410 ? 12.321 -12.466 28.154 1.00 75.88 410 ARG A CA 1
ATOM 3258 C C . ARG A 1 410 ? 12.767 -12.921 29.547 1.00 75.88 410 ARG A C 1
ATOM 3260 O O . ARG A 1 410 ? 12.112 -12.590 30.530 1.00 75.88 410 ARG A O 1
ATOM 3267 N N . LYS A 1 411 ? 13.881 -13.656 29.648 1.00 76.56 411 LYS A N 1
ATOM 3268 C CA . LYS A 1 411 ? 14.440 -14.104 30.936 1.00 76.56 411 LYS A CA 1
ATOM 3269 C C . LYS A 1 411 ? 14.882 -12.929 31.808 1.00 76.56 411 LYS A C 1
ATOM 3271 O O . LYS A 1 411 ? 14.664 -12.968 33.014 1.00 76.56 411 LYS A O 1
ATOM 3276 N N . THR A 1 412 ? 15.486 -11.900 31.219 1.00 72.62 412 THR A N 1
ATOM 3277 C CA . THR A 1 412 ? 15.895 -10.692 31.949 1.00 72.62 412 THR A CA 1
ATOM 3278 C C . THR A 1 412 ? 14.684 -9.894 32.430 1.00 72.62 412 THR A C 1
ATOM 3280 O O . THR A 1 412 ? 14.649 -9.514 33.594 1.00 72.62 412 THR A O 1
ATOM 3283 N N . TYR A 1 413 ? 13.661 -9.716 31.589 1.00 67.75 413 TYR A N 1
ATOM 3284 C CA . TYR A 1 413 ? 12.402 -9.070 31.987 1.00 67.75 413 TYR A CA 1
ATOM 3285 C C . TYR A 1 413 ? 11.712 -9.814 33.138 1.00 67.75 413 TYR A C 1
ATOM 3287 O O . TYR A 1 413 ? 11.366 -9.201 34.143 1.00 67.75 413 TYR A O 1
ATOM 3295 N N . ALA A 1 414 ? 11.632 -11.147 33.060 1.00 68.88 414 ALA A N 1
ATOM 3296 C CA . ALA A 1 414 ? 11.056 -11.969 34.125 1.00 68.88 414 ALA A CA 1
ATOM 3297 C C . ALA A 1 414 ? 11.814 -11.853 35.463 1.00 68.88 414 ALA A C 1
ATOM 3299 O O . ALA A 1 414 ? 11.200 -11.946 36.521 1.00 68.88 414 ALA A O 1
ATOM 3300 N N . ARG A 1 415 ? 13.137 -11.623 35.439 1.00 64.06 415 ARG A N 1
ATOM 3301 C CA . ARG A 1 415 ? 13.936 -11.364 36.655 1.00 64.06 415 ARG A CA 1
ATOM 3302 C C . ARG A 1 415 ? 13.722 -9.967 37.240 1.00 64.06 415 ARG A C 1
ATOM 3304 O O . ARG A 1 415 ? 13.982 -9.779 38.420 1.00 64.06 415 ARG A O 1
ATOM 3311 N N . LEU A 1 416 ? 13.287 -9.005 36.428 1.00 60.34 416 LEU A N 1
ATOM 3312 C CA . LEU A 1 416 ? 13.065 -7.611 36.827 1.00 60.34 416 LEU A CA 1
ATOM 3313 C C . LEU A 1 416 ? 11.634 -7.348 37.332 1.00 60.34 416 LEU A C 1
ATOM 3315 O O . LEU A 1 416 ? 11.352 -6.236 37.766 1.00 60.34 416 LEU A O 1
ATOM 3319 N N . GLY A 1 417 ? 10.748 -8.352 37.306 1.00 41.62 417 GLY A N 1
ATOM 3320 C CA . GLY A 1 417 ? 9.384 -8.248 37.837 1.00 41.62 417 GLY A CA 1
ATOM 3321 C C . GLY A 1 417 ? 8.436 -7.357 37.022 1.00 41.62 417 GLY A C 1
ATOM 3322 O O . GLY A 1 417 ? 7.450 -6.880 37.579 1.00 41.62 417 GLY A O 1
ATOM 3323 N N . LEU A 1 418 ? 8.740 -7.122 35.737 1.00 39.78 418 LEU A N 1
ATOM 3324 C CA . LEU A 1 418 ? 7.948 -6.308 34.800 1.00 39.78 418 LEU A CA 1
ATOM 3325 C C . LEU A 1 418 ? 7.183 -7.150 33.778 1.00 39.78 418 LEU A C 1
ATOM 3327 O O . LEU A 1 418 ? 7.777 -8.122 33.250 1.00 39.78 418 LEU A O 1
#

Nearest PDB structures (foldseek):
  5edl-assembly1_A  TM=7.088E-01  e=2.957E-03  Bacillus subtilis
  5x3x-assembly2_q  TM=6.601E-01  e=1.792E-02  Rhodobacter capsulatus
  5kc4-assembly2_E  TM=5.153E-01  e=1.773E+00  Thermotoga maritima MSB8
  6w2v-assembly1_A  TM=2.699E-01  e=5.717E+00  synthetic construct

Foldseek 3Di:
DDADPDPFPLLPDQLLVLVVVLVVLVVVLLVDDDLVVLVVLLVVLVVLLVSLVDDPVVVVVLVVVLCVLLVVLLVCLQFPPDDPDWDFPDWPFDCPHPPPSVVPVTTTGTPVSNVVSSSVSSSVSSNSSSVVSSVHNDDQQSNLVSVVVVVDPPVVSVVSNVVVVCVVVLVVLLVVLLVVVVVVVQDPPDPVSVVVSCVSSPPVSVVVVVVVVVVVVVVCVVVVVCPDPDPDPPDDPLDQPPDDPVLVVLLVVLLVQLVVLQVVCVVPPQPDPLLNLQSSQQSNLLSLLLSCLQPVGQCSLVSNQQVSVVVCCVPPPPDDCLCVVLSCQLSVQLSVLCVVVVTTLPDLVSLLVSLLSSLLRNLVCCQVPVCCSPPVDHDDPVSSVSSSVSNSNSSSNNSSNSSVVSVVVVVVVVVVVD

Solvent-accessible surface area (backbone atoms only — not comparable to full-atom values): 22414 Å² total; per-residue (Å²): 138,80,66,59,93,58,93,35,75,55,45,70,49,59,56,52,59,56,51,51,50,50,52,52,52,64,57,44,51,78,70,53,80,50,63,67,59,38,49,51,51,31,52,53,42,49,50,54,34,55,56,56,62,68,54,71,70,54,51,52,51,46,52,50,51,43,50,52,48,36,55,53,40,24,53,47,26,16,52,66,54,84,66,84,79,74,51,74,74,46,70,81,36,48,55,85,39,82,73,58,10,70,74,63,72,32,44,41,32,23,55,55,16,39,55,50,9,49,45,52,25,40,43,51,44,37,54,50,45,45,54,52,38,50,58,48,51,44,51,75,70,50,52,49,55,34,45,44,72,71,65,49,58,66,70,59,45,49,50,53,51,50,51,63,64,45,48,62,54,52,53,52,51,49,51,53,45,52,51,54,39,43,75,71,68,56,53,72,85,45,74,71,35,37,53,52,50,50,60,67,44,47,59,60,52,51,56,51,49,53,51,49,51,51,54,52,48,54,54,36,51,75,72,64,57,66,81,70,88,74,66,62,91,91,52,82,80,75,54,81,75,79,72,52,75,67,55,50,52,52,46,54,51,43,25,52,50,39,50,58,56,46,50,59,52,74,76,55,73,50,72,50,79,92,50,36,43,25,66,60,28,21,54,40,31,16,48,51,30,25,49,40,48,73,45,74,51,69,61,40,50,41,51,42,44,40,47,32,53,51,50,50,19,73,74,75,72,48,87,58,75,86,56,46,61,60,35,50,50,47,16,50,56,52,43,49,52,34,58,76,68,72,55,62,72,86,44,64,70,49,22,29,52,54,15,30,50,47,15,44,56,45,40,49,46,37,58,71,53,46,33,40,70,76,66,70,44,83,72,56,71,70,57,51,51,53,45,26,50,34,20,14,52,18,11,17,52,10,12,35,51,8,44,54,51,22,52,52,50,52,54,52,38,62,74,68,77,106

Sequence (418 aa):
MKYEHKGTVIHRLPPEIKIAYSIAVSILIPILNSPRELFLLVAAVLLVLFLACPSIRRIRLLSFAVAAVVLTTFASQAVFYSLEPRTPVFALVPYDFPVLGRFTGGIYVYREGMIYGLVQSLRLVAALAMAVTLVISIHPAHMVEALVRLRFPRSFSFVITMSIRFLPLVFEQSKRIVLALRMRGIKARSMRGAFRMIRFLFIPLVVNSLRQAKIAAFAAETRGAALDKNPPEGRRANGFFNFNTFELITIAFFIILMYISIVPFRMGLGRIPFLRAFFFSIPITCVLFIGIGLIPKSGIVFFLVCGHRLFMQTVLTGINPLWWPFALIESSSLELFFLMRGRFLDSYGAAFSAGALRGIVVYLFFYLVLAPHIWHQFYAPWYLGIETFLGTAGSAVGGMAGYRFALLIRKTYARLGL

pLDDT: mean 78.17, std 11.42, range [38.09, 93.5]

Secondary structure (DSSP, 8-state):
--------HHHHS-HHHHHHHHHHHHHHHHH--SHHHHHHHHHHHHHHHHHT---HHHHHHHHHHHHHHHHHHHHHHHHH--SSP--EEEEEE-TTSTTHHHHHT-EEEEHHHHHHHHHHHHHHHHHHHHHHHHHHHS-HHHHHHHHHHTT--HHHHHHHHHHHHHHHHHHHHHHHHHHHHHHTT--TTSHHHHHHHHHHHHHHHHHHHHHHHHHHHHHHHHTT--S-S-PPTT-----TT---HHHHHHHHHHHHHHHHTTHHIIIIIT-STTTHHHHHHHHHHHHHHHHHHH---TTHHHHHHHHHHHHHIIIII---GGGHHHHHHHHHHHHHHHHHHTSSS-SHHHHHHHHHHHHHHHHHHIIIIIHHHHT-----HHHHHHHHHHHHHHHHHHHHHHHHHHHHHHHHHHHHT-

Mean predicted aligned error: 17.25 Å

Radius of gyration: 26.37 Å; Cα contacts (8 Å, |Δi|>4): 453; chains: 1; bounding box: 62×57×69 Å